Protein AF-0000000075747129 (afdb_homodimer)

Secondary structure (DSSP, 8-state):
-HHHHHHHHTT----HHHHHHHHHTHHHHHHHHHHHHHT-TTHHHHHTT--HHHHHHHHHHHHHHHHHHHHHT-TTHHHHHHHHHHHHHHHTT--TTHHHHHHHHHHHHHHHHS-HHHHHHHHHHHHHHHHTHHHHHHHHHS-----GGGGS---HHHHHHHHHHHHT-HHHHHHHHHHH-SSHHHHHHIIIIIIHHHHHHHHHHHHTTSS-HHHHHHHHHHHHHHHHHHHHHHHTTPPP-S-EEEEEEPTT----HHHHHHHHHHHHTT-EEEE--S---HHHHHHHHHHH--SEEEEE--SGGGHHHHHHHHHHHHHHHGGGPPEEEEESHHHHS-THHHHHHT-SEEESSHHHHHHHHHHHH-------/-HHHHHHHHTT----HHHHHHHHHTHHHHHHHHHHHHHT-TTHHHHHTT--HHHHHHHHHHHHHHHHHHHHHT-TTHHHHHHHHHHHHHHHTT--TTHHHHHHHHHHHHHHHHS-HHHHHHHHHHHHHHHHTHHHHHHHHHS-----GGGGS---HHHHHHHHHHHHT-HHHHHHHHHHH-SSHHHHHHIIIIIIHHHHHHHHHHHHTTSS-HHHHHHHHHHHHHHHHHHHHHHHTTPPP-S-EEEEEEPTT----HHHHHHHHHHHHTT-EEEE--S---HHHHHHHHHHH--SEEEEE--SGGGHHHHHHHHHHHHHHHGGGPPEEEEESHHHHS-THHHHHHT-SEEESSHHHHHHHHHHHH-------

Solvent-accessible surface area (backbone atoms only — not comparable to full-atom values): 38370 Å² total; per-residue (Å²): 109,66,67,60,52,43,57,58,32,71,72,60,69,56,50,69,67,32,28,48,52,48,56,75,38,39,68,58,51,48,49,52,34,50,53,57,51,67,70,39,88,61,39,56,70,26,39,38,88,54,59,67,65,58,53,52,49,50,50,48,52,48,51,43,32,51,41,35,29,40,66,68,64,44,51,61,50,50,74,63,48,48,16,50,48,48,27,34,41,40,46,67,44,27,35,82,68,32,52,59,53,51,52,47,40,48,45,52,48,40,55,73,72,37,57,69,85,44,24,46,44,56,41,52,53,52,50,49,52,55,74,37,43,67,57,33,50,54,55,27,68,39,75,74,75,71,61,78,74,58,63,60,72,92,42,75,63,41,55,51,43,42,51,22,31,58,71,52,36,58,66,58,40,43,49,53,46,52,74,46,28,75,40,52,76,29,41,50,51,32,42,63,72,36,50,47,41,34,53,52,48,50,52,48,35,38,35,64,40,74,39,51,71,44,40,51,30,24,22,51,40,49,49,48,36,40,54,30,25,46,45,50,72,36,45,77,76,66,64,60,73,62,57,36,32,36,31,29,22,25,32,86,29,73,79,39,62,66,41,51,51,39,40,50,46,42,31,62,74,19,29,38,56,49,51,32,38,50,45,40,50,49,69,40,49,49,52,46,43,68,75,67,58,37,54,30,38,35,37,26,36,56,54,61,53,35,49,56,46,41,26,49,37,43,50,48,44,44,68,72,39,51,90,76,38,48,47,33,36,34,29,39,60,42,41,69,78,35,62,69,47,41,64,74,41,56,42,77,40,75,24,88,46,52,67,47,42,48,52,50,52,44,62,72,65,68,59,77,75,69,82,123,108,66,66,60,53,43,57,58,33,72,72,60,72,56,51,68,65,31,30,48,51,48,56,74,39,40,68,59,51,47,50,53,34,50,52,56,52,68,70,40,88,61,38,57,70,25,40,38,89,55,58,66,67,58,54,50,49,51,50,49,52,49,50,43,34,49,41,33,27,42,67,67,63,43,52,62,53,50,74,61,47,48,15,50,49,50,26,33,43,40,46,66,44,28,34,79,67,32,52,58,55,52,52,48,40,49,46,52,47,40,56,72,70,39,56,68,84,44,24,45,44,57,41,52,53,53,49,50,51,54,72,38,43,66,56,33,51,54,55,28,66,40,74,74,74,70,60,79,72,58,63,61,73,93,41,74,62,42,55,50,43,42,50,22,31,60,69,53,34,57,66,59,40,46,49,51,46,53,75,48,29,76,42,53,76,28,42,53,51,32,43,62,71,36,50,48,39,35,52,51,48,52,52,48,34,38,36,63,42,75,39,52,70,44,40,51,30,24,22,50,39,50,49,48,36,41,54,30,26,46,44,52,73,38,47,78,76,66,63,59,72,63,58,37,33,34,29,30,24,25,33,87,29,74,78,39,62,66,40,50,51,39,39,52,45,41,32,64,72,20,30,37,57,48,49,32,38,49,45,41,48,50,70,39,49,49,51,46,42,68,75,66,58,36,53,30,38,37,38,27,37,55,55,63,56,33,48,56,46,41,26,50,38,41,50,49,45,45,67,73,39,51,89,77,38,48,47,33,36,34,28,39,59,40,41,67,80,34,62,70,47,41,63,73,43,57,43,75,40,75,23,87,46,52,68,47,41,50,52,50,52,47,62,72,66,67,59,77,76,68,83,124

pLDDT: mean 86.68, std 11.49, range [27.02, 98.0]

InterPro domains:
  IPR003759 Cobalamin (vitamin B12)-binding module, cap domain [PF02607] (159-228)
  IPR006158 Cobalamin (vitamin B12)-binding domain [PF02310] (243-358)
  IPR006158 Cobalamin (vitamin B12)-binding domain [PS51332] (242-372)
  IPR036594 Methionine synthase domain [G3DSA:1.10.1240.10] (158-230)
  IPR036724 Cobalamin-binding domain superfamily [SSF52242] (241-365)
  IPR050554 Methionine Synthase/Corrinoid [PTHR45833] (121-352)

Structure (mmCIF, N/CA/C/O backbone):
data_AF-0000000075747129-model_v1
#
loop_
_entity.id
_entity.type
_entity.pdbx_description
1 polymer 'Cobalamin B12-binding domain protein'
#
loop_
_atom_site.group_PDB
_atom_site.id
_atom_site.type_symbol
_atom_site.label_atom_id
_atom_site.label_alt_id
_atom_site.label_comp_id
_atom_site.label_asym_id
_atom_site.label_entity_id
_atom_site.label_seq_id
_atom_site.pdbx_PDB_ins_code
_atom_site.Cartn_x
_atom_site.Cartn_y
_atom_site.Cartn_z
_atom_site.occupancy
_atom_site.B_iso_or_equiv
_atom_site.auth_seq_id
_atom_site.auth_comp_id
_atom_site.auth_asym_id
_atom_site.auth_atom_id
_atom_site.pdbx_PDB_model_num
ATOM 1 N N . MET A 1 1 ? 17.172 22.203 -23.844 1 84.12 1 MET A N 1
ATOM 2 C CA . MET A 1 1 ? 16.266 22.656 -22.797 1 84.12 1 MET A CA 1
ATOM 3 C C . MET A 1 1 ? 16.531 21.938 -21.484 1 84.12 1 MET A C 1
ATOM 5 O O . MET A 1 1 ? 16.906 22.562 -20.484 1 84.12 1 MET A O 1
ATOM 9 N N . LYS A 1 2 ? 16.641 20.734 -21.531 1 85.44 2 LYS A N 1
ATOM 10 C CA . LYS A 1 2 ? 16.891 19.969 -20.297 1 85.44 2 LYS A CA 1
ATOM 11 C C . LYS A 1 2 ? 18.297 20.234 -19.766 1 85.44 2 LYS A C 1
ATOM 13 O O . LYS A 1 2 ? 18.484 20.375 -18.562 1 85.44 2 LYS A O 1
ATOM 18 N N . LYS A 1 3 ? 19.234 20.25 -20.672 1 86 3 LYS A N 1
ATOM 19 C CA . LYS A 1 3 ? 20.625 20.453 -20.266 1 86 3 LYS A CA 1
ATOM 20 C C . LYS A 1 3 ? 20.797 21.797 -19.578 1 86 3 LYS A C 1
ATOM 22 O O . LYS A 1 3 ? 21.516 21.906 -18.578 1 86 3 LYS A O 1
ATOM 27 N N . GLU A 1 4 ? 20.188 22.797 -20.141 1 89 4 GLU A N 1
ATOM 28 C CA . GLU A 1 4 ? 20.266 24.125 -19.547 1 89 4 GLU A CA 1
ATOM 29 C C . GLU A 1 4 ? 19.625 24.156 -18.172 1 89 4 GLU A C 1
ATOM 31 O O . GLU A 1 4 ? 20.156 24.781 -17.25 1 89 4 GLU A O 1
ATOM 36 N N . MET A 1 5 ? 18.469 23.516 -18.031 1 91.44 5 MET A N 1
ATOM 37 C CA . MET A 1 5 ? 17.781 23.453 -16.734 1 91.44 5 MET A CA 1
ATOM 38 C C . MET A 1 5 ? 18.625 22.719 -15.703 1 91.44 5 MET A C 1
ATOM 40 O O . MET A 1 5 ? 18.703 23.141 -14.547 1 91.44 5 MET A O 1
ATOM 44 N N . GLN A 1 6 ? 19.281 21.672 -16.156 1 87.75 6 GLN A N 1
ATOM 45 C CA . GLN A 1 6 ? 20.141 20.906 -15.258 1 87.75 6 GLN A CA 1
ATOM 46 C C . GLN A 1 6 ? 21.312 21.734 -14.75 1 87.75 6 GLN A C 1
ATOM 48 O O . GLN A 1 6 ? 21.719 21.609 -13.594 1 87.75 6 GLN A O 1
ATOM 53 N N . GLU A 1 7 ? 21.828 22.531 -15.633 1 88.88 7 GLU A N 1
ATOM 54 C CA . GLU A 1 7 ? 22.922 23.406 -15.25 1 88.88 7 GLU A CA 1
ATOM 55 C C . GLU A 1 7 ? 22.484 24.422 -14.195 1 88.88 7 GLU A C 1
ATOM 57 O O . GLU A 1 7 ? 23.219 24.703 -13.25 1 88.88 7 GLU A O 1
ATOM 62 N N . GLU A 1 8 ? 21.328 24.906 -14.406 1 91.19 8 GLU A N 1
ATOM 63 C CA . GLU A 1 8 ? 20.781 25.844 -13.438 1 91.19 8 GLU A CA 1
ATOM 64 C C . GLU A 1 8 ? 20.594 25.188 -12.078 1 91.19 8 GLU A C 1
ATOM 66 O O . GLU A 1 8 ? 20.859 25.797 -11.039 1 91.19 8 GLU A O 1
ATOM 71 N N . LEU A 1 9 ? 20.141 23.953 -12.055 1 89.81 9 LEU A N 1
ATOM 72 C CA . LEU A 1 9 ? 19.797 23.234 -10.836 1 89.81 9 LEU A CA 1
ATOM 73 C C . LEU A 1 9 ? 21.062 22.766 -10.117 1 89.81 9 LEU A C 1
ATOM 75 O O . LEU A 1 9 ? 21.031 22.484 -8.914 1 89.81 9 LEU A O 1
ATOM 79 N N . SER A 1 10 ? 22.125 22.578 -10.906 1 85.06 10 SER A N 1
ATOM 80 C CA . SER A 1 10 ? 23.391 22.156 -10.297 1 85.06 10 SER A CA 1
ATOM 81 C C . SER A 1 10 ? 23.875 23.172 -9.281 1 85.06 10 SER A C 1
ATOM 83 O O . SER A 1 10 ? 24.672 22.844 -8.391 1 85.06 10 SER A O 1
ATOM 85 N N . ARG A 1 11 ? 23.359 24.453 -9.391 1 86.75 11 ARG A N 1
ATOM 86 C CA . ARG A 1 11 ? 23.797 25.516 -8.5 1 86.75 11 ARG A CA 1
ATOM 87 C C . ARG A 1 11 ? 22.797 25.734 -7.371 1 86.75 11 ARG A C 1
ATOM 89 O O . ARG A 1 11 ? 23.016 26.547 -6.473 1 86.75 11 ARG A O 1
ATOM 96 N N . MET A 1 12 ? 21.734 24.984 -7.414 1 89.81 12 MET A N 1
ATOM 97 C CA . MET A 1 12 ? 20.672 25.141 -6.434 1 89.81 12 MET A CA 1
ATOM 98 C C . MET A 1 12 ? 21.047 24.484 -5.109 1 89.81 12 MET A C 1
ATOM 100 O O . MET A 1 12 ? 21.641 23.406 -5.09 1 89.81 12 MET A O 1
ATOM 104 N N . ALA A 1 13 ? 20.844 25.219 -4.016 1 90.25 13 ALA A N 1
ATOM 105 C CA . ALA A 1 13 ? 21.109 24.688 -2.684 1 90.25 13 ALA A CA 1
ATOM 106 C C . ALA A 1 13 ? 20.047 25.141 -1.683 1 90.25 13 ALA A C 1
ATOM 108 O O . ALA A 1 13 ? 19.469 26.219 -1.831 1 90.25 13 ALA A O 1
ATOM 109 N N . VAL A 1 14 ? 19.719 24.25 -0.825 1 93.25 14 VAL A N 1
ATOM 110 C CA . VAL A 1 14 ? 18.828 24.531 0.299 1 93.25 14 VAL A CA 1
ATOM 111 C C . VAL A 1 14 ? 19.531 24.172 1.609 1 93.25 14 VAL A C 1
ATOM 113 O O . VAL A 1 14 ? 20.172 23.125 1.713 1 93.25 14 VAL A O 1
ATOM 116 N N . SER A 1 15 ? 19.469 25.141 2.559 1 92.94 15 SER A N 1
ATOM 117 C CA . SER A 1 15 ? 20.141 24.891 3.836 1 92.94 15 SER A CA 1
ATOM 118 C C . SER A 1 15 ? 19.531 23.703 4.57 1 92.94 15 SER A C 1
ATOM 120 O O . SER A 1 15 ? 18.344 23.406 4.398 1 92.94 15 SER A O 1
ATOM 122 N N . GLU A 1 16 ? 20.359 23.078 5.355 1 91.69 16 GLU A N 1
ATOM 123 C CA . GLU A 1 16 ? 19.891 21.953 6.176 1 91.69 16 GLU A CA 1
ATOM 124 C C . GLU A 1 16 ? 18.766 22.406 7.098 1 91.69 16 GLU A C 1
ATOM 126 O O . GLU A 1 16 ? 17.812 21.641 7.344 1 91.69 16 GLU A O 1
ATOM 131 N N . THR A 1 17 ? 18.906 23.578 7.539 1 93.31 17 THR A N 1
ATOM 132 C CA . THR A 1 17 ? 17.906 24.125 8.438 1 93.31 17 THR A CA 1
ATOM 133 C C . THR A 1 17 ? 16.562 24.281 7.715 1 93.31 17 THR A C 1
ATOM 135 O O . THR A 1 17 ? 15.516 23.938 8.258 1 93.31 17 THR A O 1
ATOM 138 N N . SER A 1 18 ? 16.609 24.766 6.543 1 96.12 18 SER A N 1
ATOM 139 C CA . SER A 1 18 ? 15.406 24.953 5.754 1 96.12 18 SER A CA 1
ATOM 140 C C . SER A 1 18 ? 14.773 23.609 5.387 1 96.12 18 SER A C 1
ATOM 142 O O . SER A 1 18 ? 13.555 23.438 5.465 1 96.12 18 SER A O 1
ATOM 144 N N . ALA A 1 19 ? 15.625 22.672 4.988 1 93.69 19 ALA A N 1
ATOM 145 C CA . ALA A 1 19 ? 15.148 21.328 4.629 1 93.69 19 ALA A CA 1
ATOM 146 C C . ALA A 1 19 ? 14.492 20.641 5.824 1 93.69 19 ALA A C 1
ATOM 148 O O . ALA A 1 19 ? 13.445 20 5.684 1 93.69 19 ALA A O 1
ATOM 149 N N . HIS A 1 20 ? 15.117 20.844 6.918 1 90.81 20 HIS A N 1
ATOM 150 C CA . HIS A 1 20 ? 14.594 20.234 8.141 1 90.81 20 HIS A CA 1
ATOM 151 C C . HIS A 1 20 ? 13.266 20.875 8.531 1 90.81 20 HIS A C 1
ATOM 153 O O . HIS A 1 20 ? 12.344 20.172 8.961 1 90.81 20 HIS A O 1
ATOM 159 N N . ALA A 1 21 ? 13.203 22.156 8.438 1 91.31 21 ALA A N 1
ATOM 160 C CA . ALA A 1 21 ? 11.961 22.859 8.75 1 91.31 21 ALA A CA 1
ATOM 161 C C . ALA A 1 21 ? 10.82 22.375 7.848 1 91.31 21 ALA A C 1
ATOM 163 O O . ALA A 1 21 ? 9.695 22.156 8.32 1 91.31 21 ALA A O 1
ATOM 164 N N . TYR A 1 22 ? 11.094 22.219 6.598 1 93.88 22 TYR A N 1
ATOM 165 C CA . TYR A 1 22 ? 10.109 21.719 5.645 1 93.88 22 TYR A CA 1
ATOM 166 C C . TYR A 1 22 ? 9.609 20.328 6.043 1 93.88 22 TYR A C 1
ATOM 168 O O . TYR A 1 22 ? 8.406 20.094 6.066 1 93.88 22 TYR A O 1
ATOM 176 N N . HIS A 1 23 ? 10.5 19.484 6.359 1 87.5 23 HIS A N 1
ATOM 177 C CA . HIS A 1 23 ? 10.195 18.109 6.75 1 87.5 23 HIS A CA 1
ATOM 178 C C . HIS A 1 23 ? 9.32 18.062 7.996 1 87.5 23 HIS A C 1
ATOM 180 O O . HIS A 1 23 ? 8.305 17.375 8.023 1 87.5 23 HIS A O 1
ATOM 186 N N . GLU A 1 24 ? 9.711 18.891 8.93 1 81.5 24 GLU A N 1
ATOM 187 C CA . GLU A 1 24 ? 9.039 18.891 10.227 1 81.5 24 GLU A CA 1
ATOM 188 C C . GLU A 1 24 ? 7.617 19.422 10.117 1 81.5 24 GLU A C 1
ATOM 190 O O . GLU A 1 24 ? 6.73 19.016 10.867 1 81.5 24 GLU A O 1
ATOM 195 N N . HIS A 1 25 ? 7.418 20.281 9.18 1 85.19 25 HIS A N 1
ATOM 196 C CA . HIS A 1 25 ? 6.121 20.953 9.078 1 85.19 25 HIS A CA 1
ATOM 197 C C . HIS A 1 25 ? 5.34 20.453 7.867 1 85.19 25 HIS A C 1
ATOM 199 O O . HIS A 1 25 ? 4.398 21.109 7.422 1 85.19 25 HIS A O 1
ATOM 205 N N . LEU A 1 26 ? 5.723 19.328 7.367 1 86.69 26 LEU A N 1
ATOM 206 C CA . LEU A 1 26 ? 5.184 18.859 6.098 1 86.69 26 LEU A CA 1
ATOM 207 C C . LEU A 1 26 ? 3.668 18.719 6.168 1 86.69 26 LEU A C 1
ATOM 209 O O . LEU A 1 26 ? 2.957 19.156 5.262 1 86.69 26 LEU A O 1
ATOM 213 N N . SER A 1 27 ? 3.17 18.109 7.195 1 76.88 27 SER A N 1
ATOM 214 C CA . SER A 1 27 ? 1.734 17.891 7.344 1 76.88 27 SER A CA 1
ATOM 215 C C . SER A 1 27 ? 0.98 19.203 7.438 1 76.88 27 SER A C 1
ATOM 217 O O . SER A 1 27 ? -0.107 19.344 6.871 1 76.88 27 SER A O 1
ATOM 219 N N . PHE A 1 28 ? 1.52 20.141 8.188 1 80.62 28 PHE A N 1
ATOM 220 C CA . PHE A 1 28 ? 0.917 21.453 8.336 1 80.62 28 PHE A CA 1
ATOM 221 C C . PHE A 1 28 ? 0.889 22.188 7.004 1 80.62 28 PHE A C 1
ATOM 223 O O . PHE A 1 28 ? -0.129 22.781 6.637 1 80.62 28 PHE A O 1
ATOM 230 N N . LEU A 1 29 ? 2.012 22.156 6.352 1 90.62 29 LEU A N 1
ATOM 231 C CA . LEU A 1 29 ? 2.104 22.797 5.043 1 90.62 29 LEU A CA 1
ATOM 232 C C . LEU A 1 29 ? 1.067 22.234 4.082 1 90.62 29 LEU A C 1
ATOM 234 O O . LEU A 1 29 ? 0.395 22.969 3.369 1 90.62 29 LEU A O 1
ATOM 238 N N . LEU 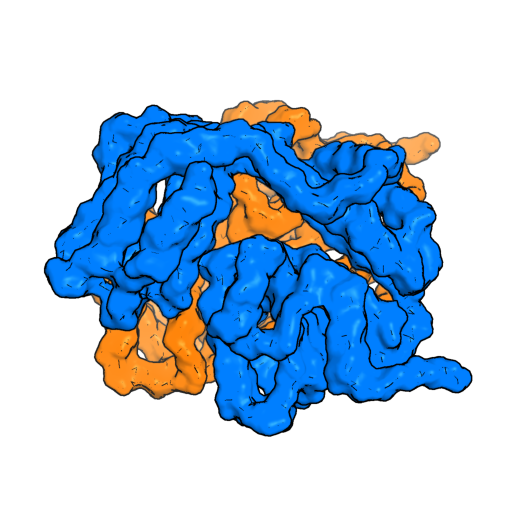A 1 30 ? 1.007 20.906 4.074 1 88.06 30 LEU A N 1
ATOM 239 C CA . LEU A 1 30 ? 0.069 20.203 3.207 1 88.06 30 LEU A CA 1
ATOM 240 C C . LEU A 1 30 ? -1.364 20.641 3.486 1 88.06 30 LEU A C 1
ATOM 242 O O . LEU A 1 30 ? -2.125 20.922 2.557 1 88.06 30 LEU A O 1
ATOM 246 N N . ASP A 1 31 ? -1.717 20.766 4.688 1 82.81 31 ASP A N 1
ATOM 247 C CA . ASP A 1 31 ? -3.062 21.156 5.086 1 82.81 31 ASP A CA 1
ATOM 248 C C . ASP A 1 31 ? -3.367 22.594 4.633 1 82.81 31 ASP A C 1
ATOM 250 O O . ASP A 1 31 ? -4.473 22.875 4.164 1 82.81 31 ASP A O 1
ATOM 254 N N . ARG A 1 32 ? -2.449 23.422 4.848 1 88.69 32 ARG A N 1
ATOM 255 C CA . ARG A 1 32 ? -2.629 24.812 4.461 1 88.69 32 ARG A CA 1
ATOM 256 C C . ARG A 1 32 ? -2.797 24.953 2.953 1 88.69 32 ARG A C 1
ATOM 258 O O . ARG A 1 32 ? -3.639 25.719 2.484 1 88.69 32 ARG A O 1
ATOM 265 N N . VAL A 1 33 ? -2.029 24.203 2.215 1 94.62 33 VAL A N 1
ATOM 266 C CA . VAL A 1 33 ? -2.125 24.234 0.759 1 94.62 33 VAL A CA 1
ATOM 267 C C . VAL A 1 33 ? -3.482 23.703 0.314 1 94.62 33 VAL A C 1
ATOM 269 O O . VAL A 1 33 ? -4.125 24.281 -0.569 1 94.62 33 VAL A O 1
ATOM 272 N N . ASN A 1 34 ? -3.855 22.578 0.891 1 89.81 34 ASN A N 1
ATOM 273 C CA . ASN A 1 34 ? -5.164 22.016 0.573 1 89.81 34 ASN A CA 1
ATOM 274 C C . ASN A 1 34 ? -6.281 23.016 0.809 1 89.81 34 ASN A C 1
ATOM 276 O O . ASN A 1 34 ? -7.168 23.172 -0.031 1 89.81 34 ASN A O 1
ATOM 280 N N . LYS A 1 35 ? -6.234 23.734 1.943 1 86.19 35 LYS A N 1
ATOM 281 C CA . LYS A 1 35 ? -7.25 24.719 2.283 1 86.19 35 LYS A CA 1
ATOM 282 C C . LYS A 1 35 ? -7.25 25.875 1.279 1 86.19 35 LYS A C 1
ATOM 284 O O . LYS A 1 35 ? -8.312 26.328 0.857 1 86.19 35 LYS A O 1
ATOM 289 N N . LYS A 1 36 ? -6.105 26.297 0.943 1 94.31 36 LYS A N 1
ATOM 290 C CA . LYS A 1 36 ? -5.988 27.375 -0.029 1 94.31 36 LYS A CA 1
ATOM 291 C C . LYS A 1 36 ? -6.582 26.969 -1.375 1 94.31 36 LYS A C 1
ATOM 293 O O . LYS A 1 36 ? -7.266 27.766 -2.021 1 94.31 36 LYS A O 1
ATOM 298 N N . MET A 1 37 ? -6.293 25.797 -1.793 1 94.75 37 MET A N 1
ATOM 299 C CA . MET A 1 37 ? -6.738 25.344 -3.104 1 94.75 37 MET A CA 1
ATOM 300 C C . MET A 1 37 ? -8.242 25.109 -3.119 1 94.75 37 MET A C 1
ATOM 302 O O . MET A 1 37 ? -8.922 25.453 -4.086 1 94.75 37 MET A O 1
ATOM 306 N N . VAL A 1 38 ? -8.75 24.531 -2.053 1 89.5 38 VAL A N 1
ATOM 307 C CA . VAL A 1 38 ? -10.172 24.219 -1.961 1 89.5 38 VAL A CA 1
ATOM 308 C C . VAL A 1 38 ? -10.984 25.516 -1.974 1 89.5 38 VAL A C 1
ATOM 310 O O . VAL A 1 38 ? -12.109 25.547 -2.492 1 89.5 38 VAL A O 1
ATOM 313 N N . SER A 1 39 ? -10.477 26.562 -1.448 1 91.75 39 SER A N 1
ATOM 314 C CA . SER A 1 39 ? -11.188 27.828 -1.296 1 91.75 39 SER A CA 1
ATOM 315 C C . SER A 1 39 ? -11.25 28.594 -2.615 1 91.75 39 SER A C 1
ATOM 317 O O . SER A 1 39 ? -11.93 29.609 -2.717 1 91.75 39 SER A O 1
ATOM 319 N N . ARG A 1 40 ? -10.648 28.094 -3.596 1 93.5 40 ARG A N 1
ATOM 320 C CA . ARG A 1 40 ? -10.602 28.797 -4.871 1 93.5 40 ARG A CA 1
ATOM 321 C C . ARG A 1 40 ? -11.93 28.672 -5.617 1 93.5 40 ARG A C 1
ATOM 323 O O . ARG A 1 40 ? -12.547 27.609 -5.617 1 93.5 40 ARG A O 1
ATOM 330 N N . GLN A 1 41 ? -12.258 29.688 -6.285 1 93.12 41 GLN A N 1
ATOM 331 C CA . GLN A 1 41 ? -13.492 29.703 -7.062 1 93.12 41 GLN A CA 1
ATOM 332 C C . GLN A 1 41 ? -13.32 28.969 -8.391 1 93.12 41 GLN A C 1
ATOM 334 O O . GLN A 1 41 ? -14.281 28.422 -8.938 1 93.12 41 GLN A O 1
ATOM 339 N N . ASP A 1 42 ? -12.086 28.969 -8.883 1 95.06 42 ASP A N 1
ATOM 340 C CA . ASP A 1 42 ? -11.836 28.375 -10.188 1 95.06 42 ASP A CA 1
ATOM 341 C C . ASP A 1 42 ? -11.297 26.953 -10.047 1 95.06 42 ASP A C 1
ATOM 343 O O . ASP A 1 42 ? -10.625 26.438 -10.953 1 95.06 42 ASP A O 1
ATOM 347 N N . LEU A 1 43 ? -11.539 26.328 -8.898 1 93.88 43 LEU A N 1
ATOM 348 C CA . LEU A 1 43 ? -10.953 25.031 -8.617 1 93.88 43 LEU A CA 1
ATOM 349 C C . LEU A 1 43 ? -11.406 24 -9.648 1 93.88 43 LEU A C 1
ATOM 351 O O . LEU A 1 43 ? -10.602 23.188 -10.117 1 93.88 43 LEU A O 1
ATOM 355 N N . GLU A 1 44 ? -12.648 24.062 -10.016 1 91.75 44 GLU A N 1
ATOM 356 C CA . GLU A 1 44 ? -13.195 23.078 -10.953 1 91.75 44 GLU A CA 1
ATOM 357 C C . GLU A 1 44 ? -12.508 23.172 -12.312 1 91.75 44 GLU A C 1
ATOM 359 O O . GLU A 1 44 ? -12.32 22.172 -12.992 1 91.75 44 GLU A O 1
ATOM 364 N N . ASP A 1 45 ? -12.133 24.359 -12.672 1 95.5 45 ASP A N 1
ATOM 365 C CA . ASP A 1 45 ? -11.422 24.547 -13.93 1 95.5 45 ASP A CA 1
ATOM 366 C C . ASP A 1 45 ? -10.016 23.969 -13.867 1 95.5 45 ASP A C 1
ATOM 368 O O . ASP A 1 45 ? -9.445 23.594 -14.891 1 95.5 45 ASP A O 1
ATOM 372 N N . LEU A 1 46 ? -9.508 23.875 -12.688 1 96.31 46 LEU A N 1
ATOM 373 C CA . LEU A 1 46 ? -8.141 23.422 -12.5 1 96.31 46 LEU A CA 1
ATOM 374 C C . LEU A 1 46 ? -8.07 21.906 -12.414 1 96.31 46 LEU A C 1
ATOM 376 O O . LEU A 1 46 ? -7.172 21.281 -12.984 1 96.31 46 LEU A O 1
ATOM 380 N N . ILE A 1 47 ? -9.023 21.297 -11.766 1 93.44 47 ILE A N 1
ATOM 381 C CA . ILE A 1 47 ? -8.891 19.875 -11.477 1 93.44 47 ILE A CA 1
ATOM 382 C C . ILE A 1 47 ? -9.836 19.078 -12.375 1 93.44 47 ILE A C 1
ATOM 384 O O . ILE A 1 47 ? -9.859 17.844 -12.328 1 93.44 47 ILE A O 1
ATOM 388 N N . GLY A 1 48 ? -10.602 19.766 -13.25 1 90.75 48 GLY A N 1
ATOM 389 C CA . GLY A 1 48 ? -11.547 19.094 -14.133 1 90.75 48 GLY A CA 1
ATOM 390 C C . GLY A 1 48 ? -12.609 18.312 -13.383 1 90.75 48 GLY A C 1
ATOM 391 O O . GLY A 1 48 ? -13.172 18.797 -12.398 1 90.75 48 GLY A O 1
ATOM 392 N N . GLN A 1 49 ? -12.945 17.109 -13.844 1 81.81 49 GLN A N 1
ATOM 393 C CA . GLN A 1 49 ? -13.992 16.297 -13.25 1 81.81 49 GLN A CA 1
ATOM 394 C C . GLN A 1 49 ? -13.445 15.422 -12.117 1 81.81 49 GLN A C 1
ATOM 396 O O . GLN A 1 49 ? -14.156 14.578 -11.57 1 81.81 49 GLN A O 1
ATOM 401 N N . ASN A 1 50 ? -12.203 15.656 -11.766 1 84.12 50 ASN A N 1
ATOM 402 C CA . ASN A 1 50 ? -11.594 14.883 -10.695 1 84.12 50 ASN A CA 1
ATOM 403 C C . ASN A 1 50 ? -12.164 15.266 -9.336 1 84.12 50 ASN A C 1
ATOM 405 O O . ASN A 1 50 ? -12.422 16.438 -9.07 1 84.12 50 ASN A O 1
ATOM 409 N N . PRO A 1 51 ? -12.391 14.258 -8.531 1 76.12 51 PRO A N 1
ATOM 410 C CA . PRO A 1 51 ? -12.742 14.594 -7.148 1 76.12 51 PRO A CA 1
ATOM 411 C C . PRO A 1 51 ? -11.602 15.266 -6.391 1 76.12 51 PRO A C 1
ATOM 413 O O . PRO A 1 51 ? -10.438 15.117 -6.766 1 76.12 51 PRO A O 1
ATOM 416 N N . MET A 1 52 ? -11.922 15.93 -5.344 1 80.19 52 MET A N 1
ATOM 417 C CA . MET A 1 52 ? -10.953 16.719 -4.578 1 80.19 52 MET A CA 1
ATOM 418 C C . MET A 1 52 ? -9.898 15.82 -3.949 1 80.19 52 MET A C 1
ATOM 420 O O . MET A 1 52 ? -8.742 16.234 -3.789 1 80.19 52 MET A O 1
ATOM 424 N N . ASN A 1 53 ? -10.305 14.602 -3.613 1 74.69 53 ASN A N 1
ATOM 425 C CA . ASN A 1 53 ? -9.359 13.711 -2.949 1 74.69 53 ASN A CA 1
ATOM 426 C C . ASN A 1 53 ? -8.156 13.406 -3.84 1 74.69 53 ASN A C 1
ATOM 428 O O . ASN A 1 53 ? -7.055 13.18 -3.342 1 74.69 53 ASN A O 1
ATOM 432 N N . ILE A 1 54 ? -8.398 13.398 -5.141 1 79.06 54 ILE A N 1
ATOM 433 C CA . ILE A 1 54 ? -7.281 13.18 -6.055 1 79.06 54 ILE A CA 1
ATOM 434 C C . ILE A 1 54 ? -6.312 14.359 -5.969 1 79.06 54 ILE A C 1
ATOM 436 O O . ILE A 1 54 ? -5.094 14.172 -5.977 1 79.06 54 ILE A O 1
ATOM 440 N N . MET A 1 55 ? -6.875 15.523 -5.855 1 89.56 55 MET A N 1
ATOM 441 C CA . MET A 1 55 ? -6.039 16.703 -5.691 1 89.56 55 MET A CA 1
ATOM 442 C C . MET A 1 55 ? -5.246 16.641 -4.391 1 89.56 55 MET A C 1
ATOM 444 O O . MET A 1 55 ? -4.059 16.969 -4.363 1 89.56 55 MET A O 1
ATOM 448 N N . PHE A 1 56 ? -5.895 16.172 -3.373 1 84 56 PHE A N 1
ATOM 449 C CA . PHE A 1 56 ? -5.223 16.047 -2.084 1 84 56 PHE A CA 1
ATOM 450 C C . PHE A 1 56 ? -4.066 15.062 -2.164 1 84 56 PHE A C 1
ATOM 452 O O . PHE A 1 56 ? -2.992 15.305 -1.612 1 84 56 PHE A O 1
ATOM 459 N N . ASP A 1 57 ? -4.305 14.031 -2.832 1 79.88 57 ASP A N 1
ATOM 460 C CA . ASP A 1 57 ? -3.254 13.039 -3.031 1 79.88 57 ASP A CA 1
ATOM 461 C C . ASP A 1 57 ? -2.082 13.625 -3.809 1 79.88 57 ASP A C 1
ATOM 463 O O . ASP A 1 57 ? -0.921 13.352 -3.5 1 79.88 57 ASP A O 1
ATOM 467 N N . ASN A 1 58 ? -2.424 14.375 -4.812 1 89.69 58 ASN A N 1
ATOM 468 C CA . ASN A 1 58 ? -1.389 15.039 -5.598 1 89.69 58 ASN A CA 1
ATOM 469 C C . ASN A 1 58 ? -0.544 15.977 -4.738 1 89.69 58 ASN A C 1
ATOM 471 O O . ASN A 1 58 ? 0.678 16.031 -4.887 1 89.69 58 ASN A O 1
ATOM 475 N N . HIS A 1 59 ? -1.233 16.719 -3.834 1 93.19 59 HIS A N 1
ATOM 476 C CA . HIS A 1 59 ? -0.53 17.625 -2.928 1 93.19 59 HIS A CA 1
ATOM 477 C C . HIS A 1 59 ? 0.397 16.844 -1.994 1 93.19 59 HIS A C 1
ATOM 479 O O . HIS A 1 59 ? 1.518 17.297 -1.724 1 93.19 59 HIS A O 1
ATOM 485 N N . ARG A 1 60 ? -0.093 15.781 -1.527 1 85.69 60 ARG A N 1
ATOM 486 C CA . ARG A 1 60 ? 0.715 14.945 -0.645 1 85.69 60 ARG A CA 1
ATOM 487 C C . ARG A 1 60 ? 1.949 14.422 -1.369 1 85.69 60 ARG A C 1
ATOM 489 O O . ARG A 1 60 ? 3.057 14.453 -0.828 1 85.69 60 ARG A O 1
ATOM 496 N N . ASN A 1 61 ? 1.73 13.891 -2.531 1 86.06 61 ASN A N 1
ATOM 497 C CA . ASN A 1 61 ? 2.84 13.391 -3.338 1 86.06 61 ASN A CA 1
ATOM 498 C C . ASN A 1 61 ? 3.883 14.477 -3.588 1 86.06 61 ASN A C 1
ATOM 500 O O . ASN A 1 61 ? 5.086 14.227 -3.498 1 86.06 61 ASN A O 1
ATOM 504 N N . HIS A 1 62 ? 3.418 15.633 -3.893 1 93.75 62 HIS A N 1
ATOM 505 C CA . HIS A 1 62 ? 4.32 16.75 -4.117 1 93.75 62 HIS A CA 1
ATOM 506 C C . HIS A 1 62 ? 5.129 17.062 -2.861 1 93.75 62 HIS A C 1
ATOM 508 O O . HIS A 1 62 ? 6.344 17.266 -2.936 1 93.75 62 HIS A O 1
ATOM 514 N N . ALA A 1 63 ? 4.406 17.141 -1.776 1 92.38 63 ALA A N 1
ATOM 515 C CA . ALA A 1 63 ? 5.047 17.469 -0.508 1 92.38 63 ALA A CA 1
ATOM 516 C C . ALA A 1 63 ? 6.164 16.484 -0.174 1 92.38 63 ALA A C 1
ATOM 518 O O . ALA A 1 63 ? 7.273 16.891 0.182 1 92.38 63 ALA A O 1
ATOM 519 N N . VAL A 1 64 ? 5.836 15.273 -0.318 1 85.94 64 VAL A N 1
ATOM 520 C CA . VAL A 1 64 ? 6.797 14.227 0.015 1 85.94 64 VAL A CA 1
ATOM 521 C C . VAL A 1 64 ? 7.961 14.266 -0.972 1 85.94 64 VAL A C 1
ATOM 523 O O . VAL A 1 64 ? 9.125 14.125 -0.578 1 85.94 64 VAL A O 1
ATOM 526 N N . PHE A 1 65 ? 7.648 14.492 -2.227 1 90.75 65 PHE A N 1
ATOM 527 C CA . PHE A 1 65 ? 8.688 14.578 -3.248 1 90.75 65 PHE A CA 1
ATOM 528 C C . PHE A 1 65 ? 9.641 15.727 -2.959 1 90.75 65 PHE A C 1
ATOM 530 O O . PHE A 1 65 ? 10.859 15.547 -2.953 1 90.75 65 PHE A O 1
ATOM 537 N N . MET A 1 66 ? 9.094 16.844 -2.68 1 94.56 66 MET A N 1
ATOM 538 C CA . MET A 1 66 ? 9.93 18.016 -2.418 1 94.56 66 MET A CA 1
ATOM 539 C C . MET A 1 66 ? 10.727 17.828 -1.131 1 94.56 66 MET A C 1
ATOM 541 O O . MET A 1 66 ? 11.859 18.312 -1.027 1 94.56 66 MET A O 1
ATOM 545 N N . ASP A 1 67 ? 10.078 17.203 -0.2 1 92.19 67 ASP A N 1
ATOM 546 C CA . ASP A 1 67 ? 10.805 16.891 1.026 1 92.19 67 ASP A CA 1
ATOM 547 C C . ASP A 1 67 ? 12.07 16.094 0.726 1 92.19 67 ASP A C 1
ATOM 549 O O . ASP A 1 67 ? 13.141 16.375 1.27 1 92.19 67 ASP A O 1
ATOM 553 N N . ASN A 1 68 ? 11.906 15.133 -0.15 1 87.44 68 ASN A N 1
ATOM 554 C CA . ASN A 1 68 ? 13.055 14.328 -0.564 1 87.44 68 ASN A CA 1
ATOM 555 C C . ASN A 1 68 ? 14.094 15.164 -1.294 1 87.44 68 ASN A C 1
ATOM 557 O O . ASN A 1 68 ? 15.297 15.039 -1.032 1 87.44 68 ASN A O 1
ATOM 561 N N . VAL A 1 69 ? 13.633 15.992 -2.16 1 90.88 69 VAL A N 1
ATOM 562 C CA . VAL A 1 69 ? 14.523 16.844 -2.938 1 90.88 69 VAL A CA 1
ATOM 563 C C . VAL A 1 69 ? 15.32 17.75 -2 1 90.88 69 VAL A C 1
ATOM 565 O O . VAL A 1 69 ? 16.531 17.891 -2.145 1 90.88 69 VAL A O 1
ATOM 568 N N . PHE A 1 70 ? 14.688 18.328 -1.037 1 93.25 70 PHE A N 1
ATOM 569 C CA . PHE A 1 70 ? 15.312 19.266 -0.114 1 93.25 70 PHE A CA 1
ATOM 570 C C . PHE A 1 70 ? 16.297 18.547 0.804 1 93.25 70 PHE A C 1
ATOM 572 O O . PHE A 1 70 ? 17.422 19.016 1.009 1 93.25 70 PHE A O 1
ATOM 579 N N . GLN A 1 71 ? 15.852 17.469 1.295 1 86.38 71 GLN A N 1
ATOM 580 C CA . GLN A 1 71 ? 16.672 16.766 2.273 1 86.38 71 GLN A CA 1
ATOM 581 C C . GLN A 1 71 ? 17.922 16.172 1.625 1 86.38 71 GLN A C 1
ATOM 583 O O . GLN A 1 71 ? 18.984 16.141 2.24 1 86.38 71 GLN A O 1
ATOM 588 N N . LEU A 1 72 ? 17.781 15.766 0.397 1 83.56 72 LEU A N 1
ATOM 589 C CA . LEU A 1 72 ? 18.891 15.062 -0.245 1 83.56 72 LEU A CA 1
ATOM 590 C C . LEU A 1 72 ? 19.641 15.984 -1.2 1 83.56 72 LEU A C 1
ATOM 592 O O . LEU A 1 72 ? 20.719 15.641 -1.689 1 83.56 72 LEU A O 1
ATOM 596 N N . GLY A 1 73 ? 19.094 17.141 -1.419 1 85.62 73 GLY A N 1
ATOM 597 C CA . GLY A 1 73 ? 19.688 18.047 -2.377 1 85.62 73 GLY A CA 1
ATOM 598 C C . GLY A 1 73 ? 19.656 17.531 -3.801 1 85.62 73 GLY A C 1
ATOM 599 O O . GLY A 1 73 ? 20.641 17.672 -4.543 1 85.62 73 GLY A O 1
ATOM 600 N N . LEU A 1 74 ? 18.625 16.859 -4.125 1 85.38 74 LEU A N 1
ATOM 601 C CA . LEU A 1 74 ? 18.5 16.219 -5.43 1 85.38 74 LEU A CA 1
ATOM 602 C C . LEU A 1 74 ? 17.672 17.078 -6.383 1 85.38 74 LEU A C 1
ATOM 604 O O . LEU A 1 74 ? 16.703 16.594 -6.973 1 85.38 74 LEU A O 1
ATOM 608 N N . PHE A 1 75 ? 18.172 18.219 -6.684 1 89.31 75 PHE A N 1
ATOM 609 C CA . PHE A 1 75 ? 17.406 19.188 -7.445 1 89.31 75 PHE A CA 1
ATOM 610 C C . PHE A 1 75 ? 17.312 18.766 -8.914 1 89.31 75 PHE A C 1
ATOM 612 O O . PHE A 1 75 ? 16.328 19.109 -9.594 1 89.31 75 PHE A O 1
ATOM 619 N N . SER A 1 76 ? 18.266 17.969 -9.352 1 84.44 76 SER A N 1
ATOM 620 C CA . SER A 1 76 ? 18.266 17.516 -10.742 1 84.44 76 SER A CA 1
ATOM 621 C C . SER A 1 76 ? 17.062 16.625 -11.039 1 84.44 76 SER A C 1
ATOM 623 O O . SER A 1 76 ? 16.672 16.469 -12.195 1 84.44 76 SER A O 1
ATOM 625 N N . LEU A 1 77 ? 16.453 16.047 -10.039 1 85.62 77 LEU A N 1
ATOM 626 C CA . LEU A 1 77 ? 15.281 15.188 -10.203 1 85.62 77 LEU A CA 1
ATOM 627 C C . LEU A 1 77 ? 14.094 15.977 -10.758 1 85.62 77 LEU A C 1
ATOM 629 O O . LEU A 1 77 ? 13.203 15.406 -11.383 1 85.62 77 LEU A O 1
ATOM 633 N N . LEU A 1 78 ? 14.102 17.297 -10.523 1 91.12 78 LEU A N 1
ATOM 634 C CA . LEU A 1 78 ? 12.969 18.125 -10.922 1 91.12 78 LEU A CA 1
ATOM 635 C C . LEU A 1 78 ? 12.797 18.125 -12.438 1 91.12 78 LEU A C 1
ATOM 637 O O . LEU A 1 78 ? 11.672 18.078 -12.938 1 91.12 78 LEU A O 1
ATOM 641 N N . VAL A 1 79 ? 13.898 18.062 -13.133 1 88.69 79 VAL A N 1
ATOM 642 C CA . VAL A 1 79 ? 13.883 18.203 -14.578 1 88.69 79 VAL A CA 1
ATOM 643 C C . VAL A 1 79 ? 13.195 16.984 -15.211 1 88.69 79 VAL A C 1
ATOM 645 O O . VAL A 1 79 ? 12.555 17.094 -16.25 1 88.69 79 VAL A O 1
ATOM 648 N N . ASN A 1 80 ? 13.32 15.852 -14.586 1 83.62 80 ASN A N 1
ATOM 649 C CA . ASN A 1 80 ? 12.75 14.641 -15.164 1 83.62 80 ASN A CA 1
ATOM 650 C C . ASN A 1 80 ? 11.383 14.32 -14.547 1 83.62 80 ASN A C 1
ATOM 652 O O . ASN A 1 80 ? 10.484 13.852 -15.242 1 83.62 80 ASN A O 1
ATOM 656 N N . ILE A 1 81 ? 11.234 14.648 -13.32 1 87.56 81 ILE A N 1
ATOM 657 C CA . ILE A 1 81 ? 10.047 14.203 -12.594 1 87.56 81 ILE A CA 1
ATOM 658 C C . ILE A 1 81 ? 8.898 15.172 -12.844 1 87.56 81 ILE A C 1
ATOM 660 O O . ILE A 1 81 ? 7.75 14.758 -13.016 1 87.56 81 ILE A O 1
ATOM 664 N N . VAL A 1 82 ? 9.164 16.453 -12.859 1 92.5 82 VAL A N 1
ATOM 665 C CA . VAL A 1 82 ? 8.102 17.453 -12.945 1 92.5 82 VAL A CA 1
ATOM 666 C C . VAL A 1 82 ? 7.387 17.328 -14.289 1 92.5 82 VAL A C 1
ATOM 668 O O . VAL A 1 82 ? 6.156 17.312 -14.344 1 92.5 82 VAL A O 1
ATOM 671 N N . PRO A 1 83 ? 8.133 17.188 -15.391 1 91.25 83 PRO A N 1
ATOM 672 C CA . PRO A 1 83 ? 7.426 16.984 -16.656 1 91.25 83 PRO A CA 1
ATOM 673 C C . PRO A 1 83 ? 6.555 15.727 -16.656 1 91.25 83 PRO A C 1
ATOM 675 O O . PRO A 1 83 ? 5.473 15.719 -17.25 1 91.25 83 PRO A O 1
ATOM 678 N N . TRP A 1 84 ? 7.094 14.719 -16.062 1 87.5 84 TRP A N 1
ATOM 679 C CA . TRP A 1 84 ? 6.305 13.5 -15.922 1 87.5 84 TRP A CA 1
ATOM 680 C C . TRP A 1 84 ? 5.012 13.766 -15.164 1 87.5 84 TRP A C 1
ATOM 682 O O . TRP A 1 84 ? 3.945 13.281 -15.547 1 87.5 84 TRP A O 1
ATOM 692 N N . VAL A 1 85 ? 5.066 14.539 -14.109 1 91.75 85 VAL A N 1
ATOM 693 C CA . VAL A 1 85 ? 3.91 14.891 -13.297 1 91.75 85 VAL A CA 1
ATOM 694 C C . VAL A 1 85 ? 2.912 15.688 -14.133 1 91.75 85 VAL A C 1
ATOM 696 O O . VAL A 1 85 ? 1.711 15.414 -14.109 1 91.75 85 VAL A O 1
ATOM 699 N N . TYR A 1 86 ? 3.473 16.672 -14.875 1 94 86 TYR A N 1
ATOM 700 C CA . TYR A 1 86 ? 2.623 17.469 -15.758 1 94 86 TYR A CA 1
ATOM 701 C C . TYR A 1 86 ? 1.853 16.578 -16.719 1 94 86 TYR A C 1
ATOM 703 O O . TYR A 1 86 ? 0.635 16.703 -16.859 1 94 86 TYR A O 1
ATOM 711 N N . ARG A 1 87 ? 2.551 15.711 -17.328 1 91.19 87 ARG A N 1
ATOM 712 C CA . ARG A 1 87 ? 1.957 14.82 -18.328 1 91.19 87 ARG A CA 1
ATOM 713 C C . ARG A 1 87 ? 0.89 13.93 -17.688 1 91.19 87 ARG A C 1
ATOM 715 O O . ARG A 1 87 ? -0.232 13.844 -18.188 1 91.19 87 ARG A O 1
ATOM 722 N N . ALA A 1 88 ? 1.235 13.273 -16.641 1 88.69 88 ALA A N 1
ATOM 723 C CA . ALA A 1 88 ? 0.328 12.344 -15.969 1 88.69 88 ALA A CA 1
ATOM 724 C C . ALA A 1 88 ? -0.941 13.055 -15.508 1 88.69 88 ALA A C 1
ATOM 726 O O . ALA A 1 88 ? -2.053 12.586 -15.773 1 88.69 88 ALA A O 1
ATOM 727 N N . TYR A 1 89 ? -0.77 14.188 -14.844 1 92.5 89 TYR A N 1
ATOM 728 C CA . TYR A 1 89 ? -1.922 14.898 -14.289 1 92.5 89 TYR A CA 1
ATOM 729 C C . TYR A 1 89 ? -2.822 15.422 -15.406 1 92.5 89 TYR A C 1
ATOM 731 O O . TYR A 1 89 ? -4.043 15.258 -15.344 1 92.5 89 TYR A O 1
ATOM 739 N N . CYS A 1 90 ? -2.207 16.031 -16.422 1 92.75 90 CYS A N 1
ATOM 740 C CA . CYS A 1 90 ? -2.99 16.609 -17.516 1 92.75 90 CYS A CA 1
ATOM 741 C C . CYS A 1 90 ? -3.75 15.523 -18.266 1 92.75 90 CYS A C 1
ATOM 743 O O . CYS A 1 90 ? -4.918 15.703 -18.625 1 92.75 90 CYS A O 1
ATOM 745 N N . ASN A 1 91 ? -3.102 14.414 -18.484 1 89.94 91 ASN A N 1
ATOM 746 C CA . ASN A 1 91 ? -3.734 13.32 -19.219 1 89.94 91 ASN A CA 1
ATOM 747 C C . ASN A 1 91 ? -4.812 12.633 -18.391 1 89.94 91 ASN A C 1
ATOM 749 O O . ASN A 1 91 ? -5.605 11.852 -18.906 1 89.94 91 ASN A O 1
ATOM 753 N N . HIS A 1 92 ? -4.871 13.008 -17.156 1 87.25 92 HIS A N 1
ATOM 754 C CA . HIS A 1 92 ? -5.918 12.469 -16.297 1 87.25 92 HIS A CA 1
ATOM 755 C C . HIS A 1 92 ? -6.852 13.578 -15.82 1 87.25 92 HIS A C 1
ATOM 757 O O . HIS A 1 92 ? -7.422 13.484 -14.727 1 87.25 92 HIS A O 1
ATOM 763 N N . GLY A 1 93 ? -6.871 14.664 -16.516 1 90 93 GLY A N 1
ATOM 764 C CA . GLY A 1 93 ? -8 15.57 -16.391 1 90 93 GLY A CA 1
ATOM 765 C C . GLY A 1 93 ? -7.633 16.891 -15.758 1 90 93 GLY A C 1
ATOM 766 O O . GLY A 1 93 ? -8.461 17.812 -15.688 1 90 93 GLY A O 1
ATOM 767 N N . PHE A 1 94 ? -6.449 17.047 -15.234 1 93.75 94 PHE A N 1
ATOM 768 C CA . PHE A 1 94 ? -6.039 18.328 -14.664 1 93.75 94 PHE A CA 1
ATOM 769 C C . PHE A 1 94 ? -5.664 19.312 -15.773 1 93.75 94 PHE A C 1
ATOM 771 O O . PHE A 1 94 ? -5.109 18.906 -16.797 1 93.75 94 PHE A O 1
ATOM 778 N N . SER A 1 95 ? -5.938 20.547 -15.469 1 95.62 95 SER A N 1
ATOM 779 C CA . SER A 1 95 ? -5.531 21.609 -16.391 1 95.62 95 SER A CA 1
ATOM 780 C C . SER A 1 95 ? -4.055 21.938 -16.234 1 95.62 95 SER A C 1
ATOM 782 O O . SER A 1 95 ? -3.504 21.828 -15.133 1 95.62 95 SER A O 1
ATOM 784 N N . ALA A 1 96 ? -3.434 22.359 -17.359 1 94.56 96 ALA A N 1
ATOM 785 C CA . ALA A 1 96 ? -2.055 22.828 -17.281 1 94.56 96 ALA A CA 1
ATOM 786 C C . ALA A 1 96 ? -1.931 24.016 -16.328 1 94.56 96 ALA A C 1
ATOM 788 O O . ALA A 1 96 ? -0.886 24.203 -15.695 1 94.56 96 ALA A O 1
ATOM 789 N N . ASN A 1 97 ? -3 24.703 -16.172 1 96.06 97 ASN A N 1
ATOM 790 C CA . ASN A 1 97 ? -3.012 25.891 -15.312 1 96.06 97 ASN A CA 1
ATOM 791 C C . ASN A 1 97 ? -3.02 25.5 -13.836 1 96.06 97 ASN A C 1
ATOM 793 O O . ASN A 1 97 ? -2.781 26.344 -12.969 1 96.06 97 ASN A O 1
ATOM 797 N N . TYR A 1 98 ? -3.277 24.266 -13.562 1 97.38 98 TYR A N 1
ATOM 798 C CA . TYR A 1 98 ? -3.271 23.766 -12.188 1 97.38 98 TYR A CA 1
ATOM 799 C C . TYR A 1 98 ? -1.897 23.938 -11.555 1 97.38 98 TYR A C 1
ATOM 801 O O . TYR A 1 98 ? -1.79 24.328 -10.391 1 97.38 98 TYR A O 1
ATOM 809 N N . PHE A 1 99 ? -0.875 23.812 -12.32 1 97.56 99 PHE A N 1
ATOM 810 C CA . PHE A 1 99 ? 0.469 23.641 -11.781 1 97.56 99 PHE A CA 1
ATOM 811 C C . PHE A 1 99 ? 1.005 24.969 -11.25 1 97.56 99 PHE A C 1
ATOM 813 O O . PHE A 1 99 ? 1.47 25.047 -10.109 1 97.56 99 PHE A O 1
ATOM 820 N N . PRO A 1 100 ? 0.9 26.062 -12.023 1 97.88 100 PRO A N 1
ATOM 821 C CA . PRO A 1 100 ? 1.36 27.328 -11.438 1 97.88 100 PRO A CA 1
ATOM 822 C C . PRO A 1 100 ? 0.549 27.734 -10.211 1 97.88 100 PRO A C 1
ATOM 824 O O . PRO A 1 100 ? 1.101 28.297 -9.266 1 97.88 100 PRO A O 1
ATOM 827 N N . VAL A 1 101 ? -0.697 27.484 -10.227 1 97.75 101 VAL A N 1
ATOM 828 C CA . VAL A 1 101 ? -1.554 27.828 -9.094 1 97.75 101 VAL A CA 1
ATOM 829 C C . VAL A 1 101 ? -1.152 27.016 -7.871 1 97.75 101 VAL A C 1
ATOM 831 O O . VAL A 1 101 ? -1.021 27.562 -6.773 1 97.75 101 VAL A O 1
ATOM 834 N N . HIS A 1 102 ? -0.945 25.766 -8.117 1 96.94 102 HIS A N 1
ATOM 835 C CA . HIS A 1 102 ? -0.499 24.812 -7.098 1 96.94 102 HIS A CA 1
ATOM 836 C C . HIS A 1 102 ? 0.844 25.234 -6.508 1 96.94 102 HIS A C 1
ATOM 838 O O . HIS A 1 102 ? 1.009 25.281 -5.289 1 96.94 102 HIS A O 1
ATOM 844 N N . LEU A 1 103 ? 1.787 25.578 -7.332 1 98 103 LEU A N 1
ATOM 845 C CA . LEU A 1 103 ? 3.123 25.953 -6.895 1 98 103 LEU A CA 1
ATOM 846 C C . LEU A 1 103 ? 3.086 27.266 -6.125 1 98 103 LEU A C 1
ATOM 848 O O . LEU A 1 103 ? 3.807 27.438 -5.141 1 98 103 LEU A O 1
ATOM 852 N N . ARG A 1 104 ? 2.256 28.188 -6.531 1 97.88 104 ARG A N 1
ATOM 853 C CA . ARG A 1 104 ? 2.113 29.453 -5.828 1 97.88 104 ARG A CA 1
ATOM 854 C C . ARG A 1 104 ? 1.493 29.25 -4.449 1 97.88 104 ARG A C 1
ATOM 856 O O . ARG A 1 104 ? 1.855 29.938 -3.494 1 97.88 104 ARG A O 1
ATOM 863 N N . ALA A 1 105 ? 0.548 28.344 -4.41 1 97.75 105 ALA A N 1
ATOM 864 C CA . ALA A 1 105 ? -0.039 28.016 -3.111 1 97.75 105 ALA A CA 1
ATOM 865 C C . ALA A 1 105 ? 1.021 27.516 -2.139 1 97.75 105 ALA A C 1
ATOM 867 O O . ALA A 1 105 ? 1.011 27.859 -0.958 1 97.75 105 ALA A O 1
ATOM 868 N N . TRP A 1 106 ? 1.893 26.688 -2.627 1 97.94 106 TRP A N 1
ATOM 869 C CA . TRP A 1 106 ? 2.988 26.203 -1.799 1 97.94 106 TRP A CA 1
ATOM 870 C C . TRP A 1 106 ? 3.912 27.344 -1.385 1 97.94 106 TRP A C 1
ATOM 872 O O . TRP A 1 106 ? 4.297 27.438 -0.217 1 97.94 106 TRP A O 1
ATOM 882 N N . LYS A 1 107 ? 4.246 28.188 -2.32 1 97.69 107 LYS A N 1
ATOM 883 C CA . LYS A 1 107 ? 5.117 29.328 -2.027 1 97.69 107 LYS A CA 1
ATOM 884 C C . LYS A 1 107 ? 4.516 30.219 -0.938 1 97.69 107 LYS A C 1
ATOM 886 O O . LYS A 1 107 ? 5.199 30.562 0.029 1 97.69 107 LYS A O 1
ATOM 891 N N . GLU A 1 108 ? 3.303 30.547 -1.116 1 97.56 108 GLU A N 1
ATOM 892 C CA . GLU A 1 108 ? 2.611 31.391 -0.149 1 97.56 108 GLU A CA 1
ATOM 893 C C . GLU A 1 108 ? 2.592 30.75 1.234 1 97.56 108 GLU A C 1
ATOM 895 O O . GLU A 1 108 ? 2.803 31.422 2.242 1 97.56 108 GLU A O 1
ATOM 900 N N . THR A 1 109 ? 2.309 29.5 1.228 1 97.12 109 THR A N 1
ATOM 901 C CA . THR A 1 109 ? 2.25 28.766 2.49 1 97.12 109 THR A CA 1
ATOM 902 C C . THR A 1 109 ? 3.611 28.781 3.182 1 97.12 109 THR A C 1
ATOM 904 O O . THR A 1 109 ? 3.695 28.953 4.398 1 97.12 109 THR A O 1
ATOM 907 N N . LEU A 1 110 ? 4.66 28.562 2.393 1 97.31 110 LEU A N 1
ATOM 908 C CA . LEU A 1 110 ? 6.008 28.594 2.947 1 97.31 110 LEU A CA 1
ATOM 909 C C . LEU A 1 110 ? 6.344 29.953 3.523 1 97.31 110 LEU A C 1
ATOM 911 O O . LEU A 1 110 ? 6.91 30.062 4.613 1 97.31 110 LEU A O 1
ATOM 915 N N . GLU A 1 111 ? 5.984 30.969 2.859 1 96.75 111 GLU A N 1
ATOM 916 C CA . GLU A 1 111 ? 6.23 32.344 3.283 1 96.75 111 GLU A CA 1
ATOM 917 C C . GLU A 1 111 ? 5.473 32.656 4.566 1 96.75 111 GLU A C 1
ATOM 919 O O . GLU A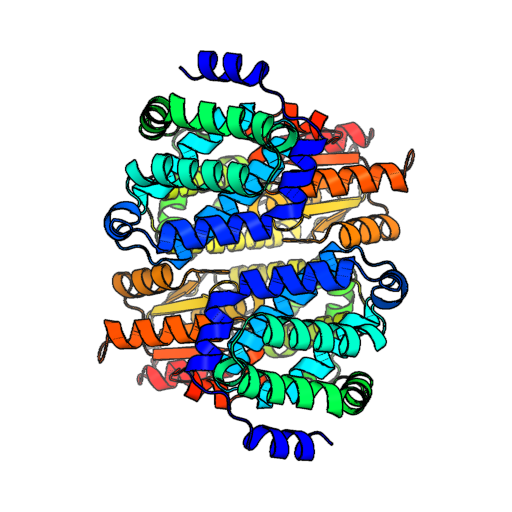 1 111 ? 5.984 33.375 5.434 1 96.75 111 GLU A O 1
ATOM 924 N N . GLU A 1 112 ? 4.324 32.188 4.645 1 96.12 112 GLU A N 1
ATOM 925 C CA . GLU A 1 112 ? 3.471 32.469 5.797 1 96.12 112 GLU A CA 1
ATOM 926 C C . GLU A 1 112 ? 3.906 31.656 7.02 1 96.12 112 GLU A C 1
ATOM 928 O O . GLU A 1 112 ? 3.635 32.062 8.156 1 96.12 112 GLU A O 1
ATOM 933 N N . THR A 1 113 ? 4.492 30.562 6.777 1 93.56 113 THR A N 1
ATOM 934 C CA . THR A 1 113 ? 4.77 29.625 7.859 1 93.56 113 THR A CA 1
ATOM 935 C C . THR A 1 113 ? 6.145 29.891 8.469 1 93.56 113 THR A C 1
ATOM 937 O O . THR A 1 113 ? 6.328 29.766 9.68 1 93.56 113 THR A O 1
ATOM 940 N N . PHE A 1 114 ? 7.102 30.219 7.633 1 95.12 114 PHE A N 1
ATOM 941 C CA . PHE A 1 114 ? 8.484 30.266 8.102 1 95.12 114 PHE A CA 1
ATOM 942 C C . PHE A 1 114 ? 9.008 31.703 8.078 1 95.12 114 PHE A C 1
ATOM 944 O O . PHE A 1 114 ? 8.469 32.562 7.371 1 95.12 114 PHE A O 1
ATOM 951 N N . SER A 1 115 ? 10.102 31.922 8.891 1 95.94 115 SER A N 1
ATOM 952 C CA . SER A 1 115 ? 10.844 33.156 8.773 1 95.94 115 SER A CA 1
ATOM 953 C C . SER A 1 115 ? 11.492 33.312 7.402 1 95.94 115 SER A C 1
ATOM 955 O O . SER A 1 115 ? 11.68 32.312 6.699 1 95.94 115 SER A O 1
ATOM 957 N N . PRO A 1 116 ? 11.805 34.5 6.961 1 95.88 116 PRO A N 1
ATOM 958 C CA . PRO A 1 116 ? 12.453 34.719 5.664 1 95.88 116 PRO A CA 1
ATOM 959 C C . PRO A 1 116 ? 13.75 33.906 5.527 1 95.88 116 PRO A C 1
ATOM 961 O O . PRO A 1 116 ? 14.047 33.375 4.453 1 95.88 116 PRO A O 1
ATOM 964 N N . GLU A 1 117 ? 14.484 33.781 6.582 1 95.5 117 GLU A N 1
ATOM 965 C CA . GLU A 1 117 ? 15.742 33.031 6.559 1 95.5 117 GLU A CA 1
ATOM 966 C C . GLU A 1 117 ? 15.508 31.562 6.234 1 95.5 117 GLU A C 1
ATOM 968 O O . GLU A 1 117 ? 16.312 30.938 5.527 1 95.5 117 GLU A O 1
ATOM 973 N N . THR A 1 118 ? 14.453 31.047 6.75 1 95.94 118 THR A N 1
ATOM 974 C CA . THR A 1 118 ? 14.133 29.625 6.559 1 95.94 118 THR A CA 1
ATOM 975 C C . THR A 1 118 ? 13.422 29.406 5.227 1 95.94 118 THR A C 1
ATOM 977 O O . THR A 1 118 ? 13.672 28.422 4.539 1 95.94 118 THR A O 1
ATOM 980 N N . SER A 1 119 ? 12.562 30.344 4.844 1 97 119 SER A N 1
ATOM 981 C CA . SER A 1 119 ? 11.711 30.109 3.682 1 97 119 SER A CA 1
ATOM 982 C C . SER A 1 119 ? 12.43 30.469 2.387 1 97 119 SER A C 1
ATOM 984 O O . SER A 1 119 ? 12.172 29.875 1.342 1 97 119 SER A O 1
ATOM 986 N N . GLU A 1 120 ? 13.352 31.375 2.412 1 96.5 120 GLU A N 1
ATOM 987 C CA . GLU A 1 120 ? 13.945 31.938 1.2 1 96.5 120 GLU A CA 1
ATOM 988 C C . GLU A 1 120 ? 14.625 30.844 0.371 1 96.5 120 GLU A C 1
ATOM 990 O O . GLU A 1 120 ? 14.43 30.781 -0.844 1 96.5 120 GLU A O 1
ATOM 995 N N . PRO A 1 121 ? 15.453 29.984 0.988 1 96.38 121 PRO A N 1
ATOM 996 C CA . PRO A 1 121 ? 16.094 28.953 0.178 1 96.38 121 PRO A CA 1
ATOM 997 C C . PRO A 1 121 ? 15.07 28.016 -0.471 1 96.38 121 PRO A C 1
ATOM 999 O O . PRO A 1 121 ? 15.305 27.5 -1.57 1 96.38 121 PRO A O 1
ATOM 1002 N N . LEU A 1 122 ? 14.008 27.719 0.199 1 97.5 122 LEU A N 1
ATOM 1003 C CA . LEU A 1 122 ? 12.953 26.875 -0.342 1 97.5 122 LEU A CA 1
ATOM 1004 C C . LEU A 1 122 ? 12.227 27.578 -1.488 1 97.5 122 LEU A C 1
ATOM 1006 O O . LEU A 1 122 ? 11.953 26.969 -2.523 1 97.5 122 LEU A O 1
ATOM 1010 N N . LEU A 1 123 ? 11.961 28.891 -1.275 1 97.5 123 LEU A N 1
ATOM 1011 C CA . LEU A 1 123 ? 11.227 29.688 -2.244 1 97.5 123 LEU A CA 1
ATOM 1012 C C . LEU A 1 123 ? 12 29.812 -3.551 1 97.5 123 LEU A C 1
ATOM 1014 O O . LEU A 1 123 ? 11.406 29.875 -4.629 1 97.5 123 LEU A O 1
ATOM 1018 N N . ARG A 1 124 ? 13.266 29.828 -3.475 1 96.56 124 ARG A N 1
ATOM 1019 C CA . ARG A 1 124 ? 14.086 29.906 -4.676 1 96.56 124 ARG A CA 1
ATOM 1020 C C . ARG A 1 124 ? 13.828 28.703 -5.594 1 96.56 124 ARG A C 1
ATOM 1022 O O . ARG A 1 124 ? 13.789 28.859 -6.816 1 96.56 124 ARG A O 1
ATOM 1029 N N . VAL A 1 125 ? 13.688 27.578 -5.012 1 97 125 VAL A N 1
ATOM 1030 C CA . VAL A 1 125 ? 13.43 26.375 -5.793 1 97 125 VAL A CA 1
ATOM 1031 C C . VAL A 1 125 ? 12.039 26.453 -6.426 1 97 125 VAL A C 1
ATOM 1033 O O . VAL A 1 125 ? 11.875 26.156 -7.609 1 97 125 VAL A O 1
ATOM 1036 N N . TYR A 1 126 ? 11.062 26.859 -5.652 1 97.75 126 TYR A N 1
ATOM 1037 C CA . TYR A 1 126 ? 9.703 26.984 -6.164 1 97.75 126 TYR A CA 1
ATOM 1038 C C . TYR A 1 126 ? 9.625 28.062 -7.242 1 97.75 126 TYR A C 1
ATOM 1040 O O . TYR A 1 126 ? 8.891 27.922 -8.219 1 97.75 126 TYR A O 1
ATOM 1048 N N . ASP A 1 127 ? 10.359 29.172 -7.008 1 97.44 127 ASP A N 1
ATOM 1049 C CA . ASP A 1 127 ? 10.422 30.219 -8.016 1 97.44 127 ASP A CA 1
ATOM 1050 C C . ASP A 1 127 ? 11.016 29.703 -9.32 1 97.44 127 ASP A C 1
ATOM 1052 O O . ASP A 1 127 ? 10.555 30.047 -10.406 1 97.44 127 ASP A O 1
ATOM 1056 N N . TRP A 1 128 ? 12.016 28.969 -9.133 1 97.38 128 TRP A N 1
ATOM 1057 C CA . TRP A 1 128 ? 12.617 28.344 -10.305 1 97.38 128 TRP A CA 1
ATOM 1058 C C . TRP A 1 128 ? 11.609 27.453 -11.031 1 97.38 128 TRP A C 1
ATOM 1060 O O . TRP A 1 128 ? 11.492 27.516 -12.258 1 97.38 128 TRP A O 1
ATOM 1070 N N . MET A 1 129 ? 10.898 26.594 -10.328 1 97.25 129 MET A N 1
ATOM 1071 C CA . MET A 1 129 ? 9.898 25.719 -10.93 1 97.25 129 MET A CA 1
ATOM 1072 C C . MET A 1 129 ? 8.828 26.531 -11.656 1 97.25 129 MET A C 1
ATOM 1074 O O . MET A 1 129 ? 8.414 26.172 -12.758 1 97.25 129 MET A O 1
ATOM 1078 N N . LEU A 1 130 ? 8.414 27.625 -11.031 1 97.5 130 LEU A N 1
ATOM 1079 C CA . LEU A 1 130 ? 7.395 28.484 -11.617 1 97.5 130 LEU A CA 1
ATOM 1080 C C . LEU A 1 130 ? 7.902 29.141 -12.898 1 97.5 130 LEU A C 1
ATOM 1082 O O . LEU A 1 130 ? 7.168 29.25 -13.883 1 97.5 130 LEU A O 1
ATOM 1086 N N . SER A 1 131 ? 9.102 29.562 -12.852 1 96.88 131 SER A N 1
ATOM 1087 C CA . SER A 1 131 ? 9.68 30.234 -14.008 1 96.88 131 SER A CA 1
ATOM 1088 C C . SER A 1 131 ? 9.844 29.281 -15.188 1 96.88 131 SER A C 1
ATOM 1090 O O . SER A 1 131 ? 9.906 29.703 -16.344 1 96.88 131 SER A O 1
ATOM 1092 N N . HIS A 1 132 ? 9.891 28 -14.914 1 97 132 HIS A N 1
ATOM 1093 C CA . HIS A 1 132 ? 10.094 27.016 -15.969 1 97 132 HIS A CA 1
ATOM 1094 C C . HIS A 1 132 ? 8.812 26.25 -16.25 1 97 132 HIS A C 1
ATOM 1096 O O . HIS A 1 132 ? 8.859 25.141 -16.797 1 97 132 HIS A O 1
ATOM 1102 N N . HIS A 1 133 ? 7.711 26.797 -15.852 1 96.44 133 HIS A N 1
ATOM 1103 C CA . HIS A 1 133 ? 6.422 26.156 -16.078 1 96.44 133 HIS A CA 1
ATOM 1104 C C . HIS A 1 133 ? 6.223 25.812 -17.547 1 96.44 133 HIS A C 1
ATOM 1106 O O . HIS A 1 133 ? 5.848 24.688 -17.875 1 96.44 133 HIS A O 1
ATOM 1112 N N . GLU A 1 134 ? 6.5 26.781 -18.391 1 95.12 134 GLU A N 1
ATOM 1113 C CA . GLU A 1 134 ? 6.293 26.562 -19.812 1 95.12 134 GLU A CA 1
ATOM 1114 C C . GLU A 1 134 ? 7.242 25.484 -20.359 1 95.12 134 GLU A C 1
ATOM 1116 O O . GLU A 1 134 ? 6.875 24.719 -21.234 1 95.12 134 GLU A O 1
ATOM 1121 N N . ASP A 1 135 ? 8.422 25.5 -19.859 1 95.38 135 ASP A N 1
ATOM 1122 C CA . ASP A 1 135 ? 9.383 24.469 -20.25 1 95.38 135 ASP A CA 1
ATOM 1123 C C . ASP A 1 135 ? 8.906 23.094 -19.812 1 95.38 135 ASP A C 1
ATOM 1125 O O . ASP A 1 135 ? 9.008 22.125 -20.594 1 95.38 135 ASP A O 1
ATOM 1129 N N . PHE A 1 136 ? 8.414 23 -18.562 1 94.88 136 PHE A N 1
ATOM 1130 C CA . PHE A 1 136 ? 7.91 21.734 -18.047 1 94.88 136 PHE A CA 1
ATOM 1131 C C . PHE A 1 136 ? 6.746 21.234 -18.906 1 94.88 136 PHE A C 1
ATOM 1133 O O . PHE A 1 136 ? 6.656 20.047 -19.203 1 94.88 136 PHE A O 1
ATOM 1140 N N . PHE A 1 137 ? 5.918 22.172 -19.219 1 94.31 137 PHE A N 1
ATOM 1141 C CA . PHE A 1 137 ? 4.762 21.797 -20.031 1 94.31 137 PHE A CA 1
ATOM 1142 C C . PHE A 1 137 ? 5.199 21.312 -21.406 1 94.31 137 PHE A C 1
ATOM 1144 O O . PHE A 1 137 ? 4.688 20.312 -21.906 1 94.31 137 PHE A O 1
ATOM 1151 N N . ALA A 1 138 ? 6.129 22.031 -22 1 93.5 138 ALA A N 1
ATOM 1152 C CA . ALA A 1 138 ? 6.656 21.625 -23.297 1 93.5 138 ALA A CA 1
ATOM 1153 C C . ALA A 1 138 ? 7.285 20.234 -23.234 1 93.5 138 ALA A C 1
ATOM 1155 O O . ALA A 1 138 ? 7.074 19.406 -24.109 1 93.5 138 ALA A O 1
ATOM 1156 N N . LEU A 1 139 ? 8.031 19.969 -22.234 1 91.06 139 LEU A N 1
ATOM 1157 C CA . LEU A 1 139 ? 8.672 18.688 -22.031 1 91.06 139 LEU A CA 1
ATOM 1158 C C . LEU A 1 139 ? 7.641 17.594 -21.797 1 91.06 139 LEU A C 1
ATOM 1160 O O . LEU A 1 139 ? 7.855 16.438 -22.172 1 91.06 139 LEU A O 1
ATOM 1164 N N . SER A 1 140 ? 6.574 17.938 -21.109 1 90.44 140 SER A N 1
ATOM 1165 C CA . SER A 1 140 ? 5.527 16.969 -20.797 1 90.44 140 SER A CA 1
ATOM 1166 C C . SER A 1 140 ? 4.812 16.5 -22.062 1 90.44 140 SER A C 1
ATOM 1168 O O . SER A 1 140 ? 4.23 15.414 -22.094 1 90.44 140 SER A O 1
ATOM 1170 N N . GLU A 1 141 ? 4.801 17.359 -23.047 1 86.5 141 GLU A N 1
ATOM 1171 C CA . GLU A 1 141 ? 4.129 17.047 -24.312 1 86.5 141 GLU A CA 1
ATOM 1172 C C . GLU A 1 141 ? 5.012 16.172 -25.203 1 86.5 141 GLU A C 1
ATOM 1174 O O . GLU A 1 141 ? 4.523 15.531 -26.141 1 86.5 141 GLU A O 1
ATOM 1179 N N . ALA A 1 142 ? 6.258 16.281 -24.938 1 76.94 142 ALA A N 1
ATOM 1180 C CA . ALA A 1 142 ? 7.176 15.477 -25.734 1 76.94 142 ALA A CA 1
ATOM 1181 C C . ALA A 1 142 ? 6.965 13.984 -25.5 1 76.94 142 ALA A C 1
ATOM 1183 O O . ALA A 1 142 ? 6.574 13.586 -24.391 1 76.94 142 ALA A O 1
ATOM 1184 N N . PRO A 1 143 ? 6.922 13.305 -26.609 1 61.31 143 PRO A N 1
ATOM 1185 C CA . PRO A 1 143 ? 6.727 11.867 -26.406 1 61.31 143 PRO A CA 1
ATOM 1186 C C . PRO A 1 143 ? 7.664 11.297 -25.344 1 61.31 143 PRO A C 1
ATOM 1188 O O . PRO A 1 143 ? 8.797 11.75 -25.203 1 61.31 143 PRO A O 1
ATOM 1191 N N . ALA A 1 144 ? 7.164 10.875 -24.281 1 53.88 144 ALA A N 1
ATOM 1192 C CA . ALA A 1 144 ? 7.945 10.258 -23.219 1 53.88 144 ALA A CA 1
ATOM 1193 C C . ALA A 1 144 ? 9.148 9.508 -23.781 1 53.88 144 ALA A C 1
ATOM 1195 O O . ALA A 1 144 ? 9.023 8.742 -24.75 1 53.88 144 ALA A O 1
ATOM 1196 N N . SER A 1 145 ? 10.289 10.078 -23.797 1 48.53 145 SER A N 1
ATOM 1197 C CA . SER A 1 145 ? 11.477 9.359 -24.25 1 48.53 145 SER A CA 1
ATOM 1198 C C . SER A 1 145 ? 11.43 7.898 -23.828 1 48.53 145 SER A C 1
ATOM 1200 O O . SER A 1 145 ? 11.141 7.59 -22.672 1 48.53 145 SER A O 1
ATOM 1202 N N . THR A 1 146 ? 11.047 6.969 -24.719 1 45.41 146 THR A N 1
ATOM 1203 C CA . THR A 1 146 ? 11.148 5.523 -24.531 1 45.41 146 THR A CA 1
ATOM 1204 C C . THR A 1 146 ? 12.375 5.18 -23.688 1 45.41 146 THR A C 1
ATOM 1206 O O . THR A 1 146 ? 13.492 5.578 -24.016 1 45.41 146 THR A O 1
ATOM 1209 N N . ASN A 1 147 ? 12.406 5.152 -22.469 1 46.41 147 ASN A N 1
ATOM 1210 C CA . ASN A 1 147 ? 13.57 4.531 -21.859 1 46.41 147 ASN A CA 1
ATOM 1211 C C . ASN A 1 147 ? 14.234 3.533 -22.797 1 46.41 147 ASN A C 1
ATOM 1213 O O . ASN A 1 147 ? 13.555 2.781 -23.5 1 46.41 147 ASN A O 1
ATOM 1217 N N . ALA A 1 148 ? 15.578 3.641 -23.141 1 40.22 148 ALA A N 1
ATOM 1218 C CA . ALA A 1 148 ? 16.438 2.793 -23.969 1 40.22 148 ALA A CA 1
ATOM 1219 C C . ALA A 1 148 ? 16.031 1.325 -23.844 1 40.22 148 ALA A C 1
ATOM 1221 O O . ALA A 1 148 ? 16.531 0.478 -24.594 1 40.22 148 ALA A O 1
ATOM 1222 N N . ALA A 1 149 ? 15.516 1.014 -22.734 1 41.59 149 ALA A N 1
ATOM 1223 C CA . ALA A 1 149 ? 15.383 -0.425 -22.531 1 41.59 149 ALA A CA 1
ATOM 1224 C C . ALA A 1 149 ? 14.344 -1.025 -23.469 1 41.59 149 ALA A C 1
ATOM 1226 O O . ALA A 1 149 ? 14.133 -2.24 -23.484 1 41.59 149 ALA A O 1
ATOM 1227 N N . SER A 1 150 ? 13.523 -0.115 -24.078 1 44.75 150 SER A N 1
ATOM 1228 C CA . SER A 1 150 ? 12.484 -0.573 -25 1 44.75 150 SER A CA 1
ATOM 1229 C C . SER A 1 150 ? 13.078 -1.062 -26.312 1 44.75 150 SER A C 1
ATOM 1231 O O . SER A 1 150 ? 12.352 -1.287 -27.281 1 44.75 150 SER A O 1
ATOM 1233 N N . SER A 1 151 ? 14.266 -0.877 -26.438 1 42.16 151 SER A N 1
ATOM 1234 C CA . SER A 1 151 ? 14.789 -1.081 -27.781 1 42.16 151 SER A CA 1
ATOM 1235 C C . SER A 1 151 ? 14.68 -2.543 -28.203 1 42.16 151 SER A C 1
ATOM 1237 O O . SER A 1 151 ? 15.258 -2.949 -29.219 1 42.16 151 SER A O 1
ATOM 1239 N N . ALA A 1 152 ? 14.375 -3.34 -27.234 1 46.41 152 ALA A N 1
ATOM 1240 C CA . ALA A 1 152 ? 14.508 -4.648 -27.875 1 46.41 152 ALA A CA 1
ATOM 1241 C C . ALA A 1 152 ? 13.57 -4.773 -29.078 1 46.41 152 ALA A C 1
ATOM 1243 O O . ALA A 1 152 ? 12.492 -4.172 -29.094 1 46.41 152 ALA A O 1
ATOM 1244 N N . PRO A 1 153 ? 13.938 -5.332 -30.078 1 45.91 153 PRO A N 1
ATOM 1245 C CA . PRO A 1 153 ? 13.164 -5.551 -31.297 1 45.91 153 PRO A CA 1
ATOM 1246 C C . PRO A 1 153 ? 11.703 -5.914 -31.016 1 45.91 153 PRO A C 1
ATOM 1248 O O . PRO A 1 153 ? 11.406 -6.543 -30 1 45.91 153 PRO A O 1
ATOM 1251 N N . GLU A 1 154 ? 10.742 -5.172 -31.625 1 55.75 154 GLU A N 1
ATOM 1252 C CA . GLU A 1 154 ? 9.32 -5.484 -31.75 1 55.75 154 GLU A CA 1
ATOM 1253 C C . GLU A 1 154 ? 9.094 -6.988 -31.875 1 55.75 154 GLU A C 1
ATOM 1255 O O . GLU A 1 154 ? 9.586 -7.621 -32.812 1 55.75 154 GLU A O 1
ATOM 1260 N N . SER A 1 155 ? 8.969 -7.715 -30.75 1 78 155 SER A N 1
ATOM 1261 C CA . SER A 1 155 ? 8.648 -9.141 -30.797 1 78 155 SER A CA 1
ATOM 1262 C C . SER A 1 155 ? 7.148 -9.367 -30.688 1 78 155 SER A C 1
ATOM 1264 O O . SER A 1 155 ? 6.434 -8.586 -30.062 1 78 155 SER A O 1
ATOM 1266 N N . GLU A 1 156 ? 6.637 -10.156 -31.578 1 84.75 156 GLU A N 1
ATOM 1267 C CA . GLU A 1 156 ? 5.242 -10.594 -31.562 1 84.75 156 GLU A CA 1
ATOM 1268 C C . GLU A 1 156 ? 4.781 -10.922 -30.141 1 84.75 156 GLU A C 1
ATOM 1270 O O . GLU A 1 156 ? 3.666 -10.57 -29.75 1 84.75 156 GLU A O 1
ATOM 1275 N N . ASP A 1 157 ? 5.648 -11.359 -29.328 1 90.69 157 ASP A N 1
ATOM 1276 C CA . ASP A 1 157 ? 5.301 -11.75 -27.953 1 90.69 157 ASP A CA 1
ATOM 1277 C C . ASP A 1 157 ? 5.113 -10.516 -27.078 1 90.69 157 ASP A C 1
ATOM 1279 O O . ASP A 1 157 ? 4.262 -10.516 -26.188 1 90.69 157 ASP A O 1
ATOM 1283 N N . LYS A 1 158 ? 5.848 -9.531 -27.328 1 93.44 158 LYS A N 1
ATOM 1284 C CA . LYS A 1 158 ? 5.707 -8.305 -26.531 1 93.44 158 LYS A CA 1
ATOM 1285 C C . LYS A 1 158 ? 4.352 -7.648 -26.781 1 93.44 158 LYS A C 1
ATOM 1287 O O . LYS A 1 158 ? 3.668 -7.258 -25.828 1 93.44 158 LYS A O 1
ATOM 1292 N N . ASP A 1 159 ? 4.023 -7.629 -28.031 1 94.38 159 ASP A N 1
ATOM 1293 C CA . ASP A 1 159 ? 2.742 -7.023 -28.375 1 94.38 159 ASP A CA 1
ATOM 1294 C C . ASP A 1 159 ? 1.578 -7.836 -27.812 1 94.38 159 ASP A C 1
ATOM 1296 O O . ASP A 1 159 ? 0.61 -7.27 -27.297 1 94.38 159 ASP A O 1
ATOM 1300 N N . ARG A 1 160 ? 1.747 -9.094 -27.984 1 94.44 160 ARG A N 1
ATOM 1301 C CA . ARG A 1 160 ? 0.712 -9.992 -27.484 1 94.44 160 ARG A CA 1
ATOM 1302 C C . ARG A 1 160 ? 0.578 -9.875 -25.969 1 94.44 160 ARG A C 1
ATOM 1304 O O . ARG A 1 160 ? -0.536 -9.82 -25.438 1 94.44 160 ARG A O 1
ATOM 1311 N N . LEU A 1 161 ? 1.66 -9.859 -25.281 1 95.5 161 LEU A N 1
ATOM 1312 C CA . LEU A 1 161 ? 1.66 -9.758 -23.828 1 95.5 161 LEU A CA 1
ATOM 1313 C C . LEU A 1 161 ? 1.081 -8.422 -23.391 1 95.5 161 LEU A C 1
ATOM 1315 O O . LEU A 1 161 ? 0.277 -8.367 -22.453 1 95.5 161 LEU A O 1
ATOM 1319 N N . LEU A 1 162 ? 1.496 -7.383 -24.078 1 95.81 162 LEU A N 1
ATOM 1320 C CA . LEU A 1 162 ? 1.006 -6.047 -23.75 1 95.81 162 LEU A CA 1
ATOM 1321 C C . LEU A 1 162 ? -0.515 -5.988 -23.859 1 95.81 162 LEU A C 1
ATOM 1323 O O . LEU A 1 162 ? -1.188 -5.543 -22.922 1 95.81 162 LEU A O 1
ATOM 1327 N N . GLN A 1 163 ? -1.007 -6.48 -24.969 1 95.56 163 GLN A N 1
ATOM 1328 C CA . GLN A 1 163 ? -2.447 -6.449 -25.188 1 95.56 163 GLN A CA 1
ATOM 1329 C C . GLN A 1 163 ? -3.182 -7.328 -24.188 1 95.56 163 GLN A C 1
ATOM 1331 O O . GLN A 1 163 ? -4.25 -6.961 -23.688 1 95.56 163 GLN A O 1
ATOM 1336 N N . ALA A 1 164 ? -2.654 -8.477 -23.906 1 94.5 164 ALA A N 1
ATOM 1337 C CA . ALA A 1 164 ? -3.271 -9.398 -22.953 1 94.5 164 ALA A CA 1
ATOM 1338 C C . ALA A 1 164 ? -3.34 -8.797 -21.562 1 94.5 164 ALA A C 1
ATOM 1340 O O . ALA A 1 164 ? -4.336 -8.961 -20.844 1 94.5 164 ALA A O 1
ATOM 1341 N N . LEU A 1 165 ? -2.285 -8.102 -21.156 1 94.69 165 LEU A N 1
ATOM 1342 C CA . LEU A 1 165 ? -2.254 -7.457 -19.844 1 94.69 165 LEU A CA 1
ATOM 1343 C C . LEU A 1 165 ? -3.285 -6.336 -19.766 1 94.69 165 LEU A C 1
ATOM 1345 O O . LEU A 1 165 ? -4 -6.219 -18.766 1 94.69 165 LEU A O 1
ATOM 1349 N N . ILE A 1 166 ? -3.357 -5.586 -20.828 1 93.12 166 ILE A N 1
ATOM 1350 C CA . ILE A 1 166 ? -4.285 -4.461 -20.859 1 93.12 166 ILE A CA 1
ATOM 1351 C C . ILE A 1 166 ? -5.723 -4.973 -20.812 1 93.12 166 ILE A C 1
ATOM 1353 O O . ILE A 1 166 ? -6.57 -4.406 -20.125 1 93.12 166 ILE A O 1
ATOM 1357 N N . ASP A 1 167 ? -5.973 -6.082 -21.516 1 91.38 167 ASP A N 1
ATOM 1358 C CA . ASP A 1 167 ? -7.324 -6.617 -21.656 1 91.38 167 ASP A CA 1
ATOM 1359 C C . ASP A 1 167 ? -7.695 -7.473 -20.438 1 91.38 167 ASP A C 1
ATOM 1361 O O . ASP A 1 167 ? -8.859 -7.844 -20.281 1 91.38 167 ASP A O 1
ATOM 1365 N N . GLY A 1 168 ? -6.77 -7.762 -19.672 1 88.88 168 GLY A N 1
ATOM 1366 C CA . GLY A 1 168 ? -7.027 -8.656 -18.547 1 88.88 168 GLY A CA 1
ATOM 1367 C C . GLY A 1 168 ? -7.16 -10.109 -18.969 1 88.88 168 GLY A C 1
ATOM 1368 O O . GLY A 1 168 ? -7.848 -10.891 -18.297 1 88.88 168 GLY A O 1
ATOM 1369 N N . ASP A 1 169 ? -6.559 -10.406 -20.094 1 88.69 169 ASP A N 1
ATOM 1370 C CA . ASP A 1 169 ? -6.594 -11.781 -20.594 1 88.69 169 ASP A CA 1
ATOM 1371 C C . ASP A 1 169 ? -5.566 -12.656 -19.875 1 88.69 169 ASP A C 1
ATOM 1373 O O . ASP A 1 169 ? -4.48 -12.898 -20.406 1 88.69 169 ASP A O 1
ATOM 1377 N N . ARG A 1 170 ? -5.926 -13.133 -18.781 1 86.88 170 ARG A N 1
ATOM 1378 C CA . ARG A 1 170 ? -5.043 -13.891 -17.891 1 86.88 170 ARG A CA 1
ATOM 1379 C C . ARG A 1 170 ? -4.484 -15.117 -18.594 1 86.88 170 ARG A C 1
ATOM 1381 O O . ARG A 1 170 ? -3.297 -15.422 -18.484 1 86.88 170 ARG A O 1
ATOM 1388 N N . ARG A 1 171 ? -5.305 -15.836 -19.297 1 84.38 171 ARG A N 1
ATOM 1389 C CA . ARG A 1 171 ? -4.902 -17.062 -19.969 1 84.38 171 ARG A CA 1
ATOM 1390 C C . ARG A 1 171 ? -3.762 -16.797 -20.953 1 84.38 171 ARG A C 1
ATOM 1392 O O . ARG A 1 171 ? -2.762 -17.531 -20.969 1 84.38 171 ARG A O 1
ATOM 1399 N N . THR A 1 172 ? -4.012 -15.828 -21.703 1 89.56 172 THR A N 1
ATOM 1400 C CA . THR A 1 172 ? -2.984 -15.477 -22.688 1 89.56 172 THR A CA 1
ATOM 1401 C C . THR A 1 172 ? -1.692 -15.07 -21.984 1 89.56 172 THR A C 1
ATOM 1403 O O . THR A 1 172 ? -0.601 -15.445 -22.406 1 89.56 172 THR A O 1
ATOM 1406 N N . VAL A 1 173 ? -1.777 -14.32 -20.906 1 90.25 173 VAL A N 1
ATOM 1407 C CA . VAL A 1 173 ? -0.609 -13.875 -20.141 1 90.25 173 VAL A CA 1
ATOM 1408 C C . VAL A 1 173 ? 0.167 -15.078 -19.625 1 90.25 173 VAL A C 1
ATOM 1410 O O . VAL A 1 173 ? 1.387 -15.156 -19.797 1 90.25 173 VAL A O 1
ATOM 1413 N N . LEU A 1 174 ? -0.53 -16.031 -19.078 1 86.25 174 LEU A N 1
ATOM 1414 C CA . LEU A 1 174 ? 0.115 -17.203 -18.5 1 86.25 174 LEU A CA 1
ATOM 1415 C C . LEU A 1 174 ? 0.712 -18.094 -19.594 1 86.25 174 LEU A C 1
ATOM 1417 O O . LEU A 1 174 ? 1.796 -18.656 -19.422 1 86.25 174 LEU A O 1
ATOM 1421 N N . ARG A 1 175 ? -0.035 -18.156 -20.672 1 87.25 175 ARG A N 1
ATOM 1422 C CA . ARG A 1 175 ? 0.461 -18.938 -21.797 1 87.25 175 ARG A CA 1
ATOM 1423 C C . ARG A 1 175 ? 1.771 -18.359 -22.328 1 87.25 175 ARG A C 1
ATOM 1425 O O . ARG A 1 175 ? 2.719 -19.109 -22.594 1 87.25 175 ARG A O 1
ATOM 1432 N N . ILE A 1 176 ? 1.821 -17.094 -22.469 1 89.94 176 ILE A N 1
ATOM 1433 C CA . ILE A 1 176 ? 3.033 -16.438 -22.953 1 89.94 176 ILE A CA 1
ATOM 1434 C C . ILE A 1 176 ? 4.172 -16.672 -21.953 1 89.94 176 ILE A C 1
ATOM 1436 O O . ILE A 1 176 ? 5.305 -16.938 -22.359 1 89.94 176 ILE A O 1
ATOM 1440 N N . GLY A 1 177 ? 3.881 -16.578 -20.703 1 87.75 177 GLY A N 1
ATOM 1441 C CA . GLY A 1 177 ? 4.879 -16.891 -19.688 1 87.75 177 GLY A CA 1
ATOM 1442 C C . GLY A 1 177 ? 5.418 -18.297 -19.797 1 87.75 177 GLY A C 1
ATOM 1443 O O . GLY A 1 177 ? 6.633 -18.516 -19.734 1 87.75 177 GLY A O 1
ATOM 1444 N N . HIS A 1 178 ? 4.535 -19.234 -20 1 84.44 178 HIS A N 1
ATOM 1445 C CA . HIS A 1 178 ? 4.91 -20.641 -20.109 1 84.44 178 HIS A CA 1
ATOM 1446 C C . HIS A 1 178 ? 5.789 -20.875 -21.328 1 84.44 178 HIS A C 1
ATOM 1448 O O . HIS A 1 178 ? 6.766 -21.625 -21.266 1 84.44 178 HIS A O 1
ATOM 1454 N N . GLU A 1 179 ? 5.391 -20.234 -22.328 1 88.38 179 GLU A N 1
ATOM 1455 C CA . GLU A 1 179 ? 6.098 -20.406 -23.594 1 88.38 179 GLU A CA 1
ATOM 1456 C C . GLU A 1 179 ? 7.492 -19.797 -23.547 1 88.38 179 GLU A C 1
ATOM 1458 O O . GLU A 1 179 ? 8.391 -20.219 -24.281 1 88.38 179 GLU A O 1
ATOM 1463 N N . ASN A 1 180 ? 7.672 -18.859 -22.672 1 88.81 180 ASN A N 1
ATOM 1464 C CA . ASN A 1 180 ? 8.922 -18.109 -22.688 1 88.81 180 ASN A CA 1
ATOM 1465 C C . ASN A 1 180 ? 9.797 -18.453 -21.484 1 88.81 180 ASN A C 1
ATOM 1467 O O . ASN A 1 180 ? 10.945 -18 -21.391 1 88.81 180 ASN A O 1
ATOM 1471 N N . ALA A 1 181 ? 9.328 -19.172 -20.578 1 86.5 181 ALA A N 1
ATOM 1472 C CA . ALA A 1 181 ? 10.109 -19.547 -19.406 1 86.5 181 ALA A CA 1
ATOM 1473 C C . ALA A 1 181 ? 9.875 -21.016 -19.031 1 86.5 181 ALA A C 1
ATOM 1475 O O . ALA A 1 181 ? 9.047 -21.312 -18.172 1 86.5 181 ALA A O 1
ATOM 1476 N N . GLU A 1 182 ? 10.664 -21.875 -19.578 1 82.44 182 GLU A N 1
ATOM 1477 C CA . GLU A 1 182 ? 10.508 -23.312 -19.328 1 82.44 182 GLU A CA 1
ATOM 1478 C C . GLU A 1 182 ? 11.523 -23.812 -18.297 1 82.44 182 GLU A C 1
ATOM 1480 O O . GLU A 1 182 ? 11.305 -24.828 -17.656 1 82.44 182 GLU A O 1
ATOM 1485 N N . THR A 1 183 ? 12.648 -23.109 -18.234 1 82 183 THR A N 1
ATOM 1486 C CA . THR A 1 183 ? 13.711 -23.453 -17.297 1 82 183 THR A CA 1
ATOM 1487 C C . THR A 1 183 ? 14.07 -22.234 -16.438 1 82 183 THR A C 1
ATOM 1489 O O . THR A 1 183 ? 13.711 -21.109 -16.766 1 82 183 THR A O 1
ATOM 1492 N N . PRO A 1 184 ? 14.719 -22.5 -15.359 1 78.38 184 PRO A N 1
ATOM 1493 C CA . PRO A 1 184 ? 15.156 -21.375 -14.523 1 78.38 184 PRO A CA 1
ATOM 1494 C C . PRO A 1 184 ? 16 -20.359 -15.297 1 78.38 184 PRO A C 1
ATOM 1496 O O . PRO A 1 184 ? 15.914 -19.156 -15.039 1 78.38 184 PRO A O 1
ATOM 1499 N N . LYS A 1 185 ? 16.734 -20.812 -16.219 1 77.75 185 LYS A N 1
ATOM 1500 C CA . LYS A 1 185 ? 17.562 -19.922 -17.016 1 77.75 185 LYS A CA 1
ATOM 1501 C C . LYS A 1 185 ? 16.719 -19.031 -17.922 1 77.75 185 LYS A C 1
ATOM 1503 O O . LYS A 1 185 ? 17.078 -17.891 -18.188 1 77.75 185 LYS A O 1
ATOM 1508 N N . ASP A 1 186 ? 15.578 -19.562 -18.266 1 86.88 186 ASP A N 1
ATOM 1509 C CA . ASP A 1 186 ? 14.68 -18.828 -19.156 1 86.88 186 ASP A CA 1
ATOM 1510 C C . ASP A 1 186 ? 13.984 -17.688 -18.406 1 86.88 186 ASP A C 1
ATOM 1512 O O . ASP A 1 186 ? 13.5 -16.734 -19.031 1 86.88 186 ASP A O 1
ATOM 1516 N N . LEU A 1 187 ? 13.953 -17.844 -17.094 1 85.94 187 LEU A N 1
ATOM 1517 C CA . LEU A 1 187 ? 13.227 -16.844 -16.297 1 85.94 187 LEU A CA 1
ATOM 1518 C C . LEU A 1 187 ? 13.836 -15.461 -16.469 1 85.94 187 LEU A C 1
ATOM 1520 O O . LEU A 1 187 ? 13.109 -14.477 -16.609 1 85.94 187 LEU A O 1
ATOM 1524 N N . LYS A 1 188 ? 15.078 -15.453 -16.469 1 85.81 188 LYS A N 1
ATOM 1525 C CA . LYS A 1 188 ? 15.773 -14.18 -16.609 1 85.81 188 LYS A CA 1
ATOM 1526 C C . LYS A 1 188 ? 15.43 -13.508 -17.938 1 85.81 188 LYS A C 1
ATOM 1528 O O . LYS A 1 188 ? 15.133 -12.312 -17.969 1 85.81 188 LYS A O 1
ATOM 1533 N N . SER A 1 189 ? 15.484 -14.328 -18.938 1 86.69 189 SER A N 1
ATOM 1534 C CA . SER A 1 189 ? 15.188 -13.805 -20.266 1 86.69 189 SER A CA 1
ATOM 1535 C C . SER A 1 189 ? 13.727 -13.359 -20.375 1 86.69 189 SER A C 1
ATOM 1537 O O . SER A 1 189 ? 13.43 -12.344 -20.984 1 86.69 189 SER A O 1
ATOM 1539 N N . PHE A 1 190 ? 12.844 -14.125 -19.828 1 89.31 190 PHE A N 1
ATOM 1540 C CA . PHE A 1 190 ? 11.43 -13.781 -19.812 1 89.31 190 PHE A CA 1
ATOM 1541 C C . PHE A 1 190 ? 11.203 -12.445 -19.109 1 89.31 190 PHE A C 1
ATOM 1543 O O . PHE A 1 190 ? 10.492 -11.578 -19.625 1 89.31 190 PHE A O 1
ATOM 1550 N N . TYR A 1 191 ? 11.852 -12.273 -17.906 1 90.31 191 TYR A N 1
ATOM 1551 C CA . TYR A 1 191 ? 11.68 -11.055 -17.125 1 90.31 191 TYR A CA 1
ATOM 1552 C C . TYR A 1 191 ? 12.305 -9.852 -17.844 1 90.31 191 TYR A C 1
ATOM 1554 O O . TYR A 1 191 ? 11.648 -8.82 -18.016 1 90.31 191 TYR A O 1
ATOM 1562 N N . HIS A 1 192 ? 13.453 -10.023 -18.312 1 88 192 HIS A N 1
ATOM 1563 C CA . HIS A 1 192 ? 14.242 -8.914 -18.828 1 88 192 HIS A CA 1
ATOM 1564 C C . HIS A 1 192 ? 13.797 -8.523 -20.234 1 88 192 HIS A C 1
ATOM 1566 O O . HIS A 1 192 ? 13.703 -7.336 -20.562 1 88 192 HIS A O 1
ATOM 1572 N N . ASN A 1 193 ? 13.508 -9.523 -21.062 1 88.88 193 ASN A N 1
ATOM 1573 C CA . ASN A 1 193 ? 13.289 -9.234 -22.484 1 88.88 193 ASN A CA 1
ATOM 1574 C C . ASN A 1 193 ? 11.805 -9.07 -22.797 1 88.88 193 ASN A C 1
ATOM 1576 O O . ASN A 1 193 ? 11.438 -8.469 -23.812 1 88.88 193 ASN A O 1
ATOM 1580 N N . LEU A 1 194 ? 11.023 -9.578 -21.922 1 92.12 194 LEU A N 1
ATOM 1581 C CA . LEU A 1 194 ? 9.602 -9.562 -22.281 1 92.12 194 LEU A CA 1
ATOM 1582 C C . LEU A 1 194 ? 8.797 -8.766 -21.25 1 92.12 194 LEU A C 1
ATOM 1584 O O . LEU A 1 194 ? 8.312 -7.676 -21.547 1 92.12 194 LEU A O 1
ATOM 1588 N N . LEU A 1 195 ? 8.82 -9.219 -20.016 1 92.38 195 LEU A N 1
ATOM 1589 C CA . LEU A 1 195 ? 7.918 -8.656 -19.016 1 92.38 195 LEU A CA 1
ATOM 1590 C C . LEU A 1 195 ? 8.297 -7.219 -18.688 1 92.38 195 LEU A C 1
ATOM 1592 O O . LEU A 1 195 ? 7.441 -6.332 -18.688 1 92.38 195 LEU A O 1
ATOM 1596 N N . GLN A 1 196 ? 9.57 -6.965 -18.453 1 89.75 196 GLN A N 1
ATOM 1597 C CA . GLN A 1 196 ? 10.031 -5.652 -18.016 1 89.75 196 GLN A CA 1
ATOM 1598 C C . GLN A 1 196 ? 9.703 -4.578 -19.062 1 89.75 196 GLN A C 1
ATOM 1600 O O . GLN A 1 196 ? 9.062 -3.574 -18.734 1 89.75 196 GLN A O 1
ATOM 1605 N N . PRO A 1 197 ? 10.047 -4.812 -20.344 1 90.94 197 PRO A N 1
ATOM 1606 C CA . PRO A 1 197 ? 9.711 -3.797 -21.344 1 90.94 197 PRO A CA 1
ATOM 1607 C C . PRO A 1 197 ? 8.203 -3.576 -21.469 1 90.94 197 PRO A C 1
ATOM 1609 O O . PRO A 1 197 ? 7.758 -2.445 -21.672 1 90.94 197 PRO A O 1
ATOM 1612 N N . VAL A 1 198 ? 7.473 -4.605 -21.359 1 94.19 198 VAL A N 1
ATOM 1613 C CA . VAL A 1 198 ? 6.023 -4.5 -21.484 1 94.19 198 VAL A CA 1
ATOM 1614 C C . VAL A 1 198 ? 5.449 -3.713 -20.312 1 94.19 198 VAL A C 1
ATOM 1616 O O . VAL A 1 198 ? 4.555 -2.881 -20.484 1 94.19 198 VAL A O 1
ATOM 1619 N N . MET A 1 199 ? 5.957 -3.943 -19.156 1 92.12 199 MET A N 1
ATOM 1620 C CA . MET A 1 199 ? 5.461 -3.229 -17.984 1 92.12 199 MET A CA 1
ATOM 1621 C C . MET A 1 199 ? 5.836 -1.753 -18.047 1 92.12 199 MET A C 1
ATOM 1623 O O . MET A 1 199 ? 5.086 -0.895 -17.578 1 92.12 199 MET A O 1
ATOM 1627 N N . TYR A 1 200 ? 6.984 -1.437 -18.594 1 87.62 200 TYR A N 1
ATOM 1628 C CA . TYR A 1 200 ? 7.336 -0.041 -18.828 1 87.62 200 TYR A CA 1
ATOM 1629 C C . TYR A 1 200 ? 6.359 0.608 -19.797 1 87.62 200 TYR A C 1
ATOM 1631 O O . TYR A 1 200 ? 5.934 1.748 -19.594 1 87.62 200 TYR A O 1
ATOM 1639 N N . ARG A 1 201 ? 6.043 -0.136 -20.812 1 92 201 ARG A N 1
ATOM 1640 C CA . ARG A 1 201 ? 5.082 0.367 -21.781 1 92 201 ARG A CA 1
ATOM 1641 C C . ARG A 1 201 ? 3.721 0.609 -21.141 1 92 201 ARG A C 1
ATOM 1643 O O . ARG A 1 201 ? 3.047 1.593 -21.453 1 92 201 ARG A O 1
ATOM 1650 N N . ILE A 1 202 ? 3.314 -0.288 -20.297 1 92.5 202 ILE A N 1
ATOM 1651 C CA . ILE A 1 202 ? 2.066 -0.122 -19.562 1 92.5 202 ILE A CA 1
ATOM 1652 C C . ILE A 1 202 ? 2.105 1.183 -18.781 1 92.5 202 ILE A C 1
ATOM 1654 O O . ILE A 1 202 ? 1.141 1.95 -18.781 1 92.5 202 ILE A O 1
ATOM 1658 N N . GLY A 1 203 ? 3.178 1.441 -18.109 1 88.81 203 GLY A N 1
ATOM 1659 C CA . GLY A 1 203 ? 3.346 2.691 -17.391 1 88.81 203 GLY A CA 1
ATOM 1660 C C . GLY A 1 203 ? 3.246 3.916 -18.281 1 88.81 203 GLY A C 1
ATOM 1661 O O . GLY A 1 203 ? 2.611 4.906 -17.906 1 88.81 203 GLY A O 1
ATOM 1662 N N . GLU A 1 204 ? 3.816 3.775 -19.391 1 87.5 204 GLU A N 1
ATOM 1663 C CA . GLU A 1 204 ? 3.789 4.875 -20.359 1 87.5 204 GLU A CA 1
ATOM 1664 C C . GLU A 1 204 ? 2.369 5.145 -20.844 1 87.5 204 GLU A C 1
ATOM 1666 O O . GLU A 1 204 ? 1.96 6.301 -20.969 1 87.5 204 GLU A O 1
ATOM 1671 N N . LEU A 1 205 ? 1.707 4.09 -21.172 1 90.12 205 LEU A N 1
ATOM 1672 C CA . LEU A 1 205 ? 0.335 4.227 -21.656 1 90.12 205 LEU A CA 1
ATOM 1673 C C . LEU A 1 205 ? -0.548 4.875 -20.594 1 90.12 205 LEU A C 1
ATOM 1675 O O . LEU A 1 205 ? -1.41 5.695 -20.922 1 90.12 205 LEU A O 1
ATOM 1679 N N . TRP A 1 206 ? -0.328 4.5 -19.375 1 88.38 206 TRP A N 1
ATOM 1680 C CA . TRP A 1 206 ? -1.073 5.117 -18.281 1 88.38 206 TRP A CA 1
ATOM 1681 C C . TRP A 1 206 ? -0.743 6.602 -18.172 1 88.38 206 TRP A C 1
ATOM 1683 O O . TRP A 1 206 ? -1.642 7.438 -18.047 1 88.38 206 TRP A O 1
ATOM 1693 N N . GLU A 1 207 ? 0.555 6.914 -18.25 1 85.19 207 GLU A N 1
ATOM 1694 C CA . GLU A 1 207 ? 1.02 8.297 -18.172 1 85.19 207 GLU A CA 1
ATOM 1695 C C . GLU A 1 207 ? 0.409 9.156 -19.266 1 85.19 207 GLU A C 1
ATOM 1697 O O . GLU A 1 207 ? 0.096 10.328 -19.047 1 85.19 207 GLU A O 1
ATOM 1702 N N . GLN A 1 208 ? 0.223 8.555 -20.359 1 86.69 208 GLN A N 1
ATOM 1703 C CA . GLN A 1 208 ? -0.289 9.258 -21.531 1 86.69 208 GLN A CA 1
ATOM 1704 C C . GLN A 1 208 ? -1.814 9.297 -21.531 1 86.69 208 GLN A C 1
ATOM 1706 O O . GLN A 1 208 ? -2.428 9.914 -22.406 1 86.69 208 GLN A O 1
ATOM 1711 N N . GLY A 1 209 ? -2.375 8.672 -20.562 1 86.19 209 GLY A N 1
ATOM 1712 C CA . GLY A 1 209 ? -3.824 8.656 -20.453 1 86.19 209 GLY A CA 1
ATOM 1713 C C . GLY A 1 209 ? -4.484 7.688 -21.422 1 86.19 209 GLY A C 1
ATOM 1714 O O . GLY A 1 209 ? -5.695 7.746 -21.625 1 86.19 209 GLY A O 1
ATOM 1715 N N . GLU A 1 210 ? -3.678 6.871 -22.031 1 89.19 210 GLU A N 1
ATOM 1716 C CA . GLU A 1 210 ? -4.199 5.902 -22.984 1 89.19 210 GLU A CA 1
ATOM 1717 C C . GLU A 1 210 ? -4.879 4.73 -22.281 1 89.19 210 GLU A C 1
ATOM 1719 O O . GLU A 1 210 ? -5.707 4.035 -22.875 1 89.19 210 GLU A O 1
ATOM 1724 N N . ILE A 1 211 ? -4.512 4.426 -21.078 1 88.62 211 ILE A N 1
ATOM 1725 C CA . ILE A 1 211 ? -5.234 3.467 -20.25 1 88.62 211 ILE A CA 1
ATOM 1726 C C . ILE A 1 211 ? -5.559 4.094 -18.891 1 88.62 211 ILE A C 1
ATOM 1728 O O . ILE A 1 211 ? -4.855 5 -18.438 1 88.62 211 ILE A O 1
ATOM 1732 N N . SER A 1 212 ? -6.633 3.59 -18.297 1 87 212 SER A N 1
ATOM 1733 C CA . SER A 1 212 ? -7.07 4.098 -17 1 87 212 SER A CA 1
ATOM 1734 C C . SER A 1 212 ? -6.238 3.504 -15.875 1 87 212 SER A C 1
ATOM 1736 O O . SER A 1 212 ? -5.473 2.564 -16.094 1 87 212 SER A O 1
ATOM 1738 N N . VAL A 1 213 ? -6.398 4.109 -14.695 1 84.44 213 VAL A N 1
ATOM 1739 C CA . VAL A 1 213 ? -5.742 3.617 -13.484 1 84.44 213 VAL A CA 1
ATOM 1740 C C . VAL A 1 213 ? -6.18 2.182 -13.203 1 84.44 213 VAL A C 1
ATOM 1742 O O . VAL A 1 213 ? -5.355 1.333 -12.859 1 84.44 213 VAL A O 1
ATOM 1745 N N . SER A 1 214 ? -7.422 1.886 -13.422 1 87.94 214 SER A N 1
ATOM 1746 C CA . SER A 1 214 ? -7.949 0.548 -13.172 1 87.94 214 SER A CA 1
ATOM 1747 C C . SER A 1 214 ? -7.332 -0.475 -14.117 1 87.94 214 SER A C 1
ATOM 1749 O O . SER A 1 214 ? -7.008 -1.593 -13.711 1 87.94 214 SER A O 1
ATOM 1751 N N . ARG A 1 215 ? -7.16 -0.059 -15.32 1 89.75 215 ARG A N 1
ATOM 1752 C CA . ARG A 1 215 ? -6.539 -0.96 -16.281 1 89.75 215 ARG A CA 1
ATOM 1753 C C . ARG A 1 215 ? -5.07 -1.19 -15.961 1 89.75 215 ARG A C 1
ATOM 1755 O O . ARG A 1 215 ? -4.547 -2.287 -16.156 1 89.75 215 ARG A O 1
ATOM 1762 N N . GLU A 1 216 ? -4.449 -0.155 -15.547 1 89.94 216 GLU A N 1
ATOM 1763 C CA . GLU A 1 216 ? -3.072 -0.305 -15.078 1 89.94 216 GLU A CA 1
ATOM 1764 C C . GLU A 1 216 ? -2.992 -1.261 -13.891 1 89.94 216 GLU A C 1
ATOM 1766 O O . GLU A 1 216 ? -2.098 -2.107 -13.828 1 89.94 216 GLU A O 1
ATOM 1771 N N . HIS A 1 217 ? -3.916 -1.148 -12.984 1 88.62 217 HIS A N 1
ATOM 1772 C CA . HIS A 1 217 ? -3.975 -2.049 -11.836 1 88.62 217 HIS A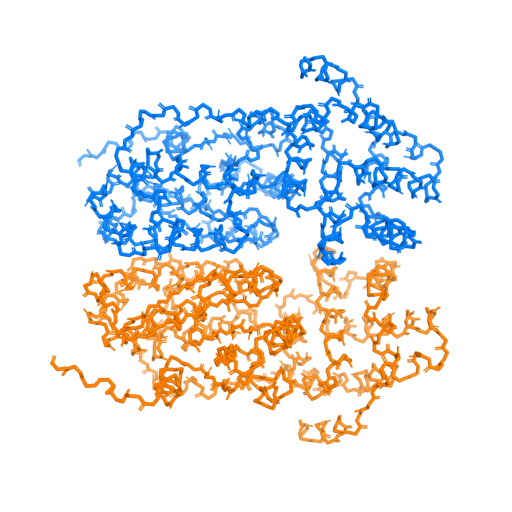 CA 1
ATOM 1773 C C . HIS A 1 217 ? -4.191 -3.492 -12.281 1 88.62 217 HIS A C 1
ATOM 1775 O O . HIS A 1 217 ? -3.545 -4.406 -11.773 1 88.62 217 HIS A O 1
ATOM 1781 N N . LEU A 1 218 ? -5.125 -3.66 -13.188 1 91.31 218 LEU A N 1
ATOM 1782 C CA . LEU A 1 218 ? -5.406 -4.984 -13.734 1 91.31 218 LEU A CA 1
ATOM 1783 C C . LEU A 1 218 ? -4.148 -5.598 -14.336 1 91.31 218 LEU A C 1
ATOM 1785 O O . LEU A 1 218 ? -3.811 -6.746 -14.039 1 91.31 218 LEU A O 1
ATOM 1789 N N . ALA A 1 219 ? -3.482 -4.812 -15.102 1 92.62 219 ALA A N 1
ATOM 1790 C CA . ALA A 1 219 ? -2.264 -5.27 -15.758 1 92.62 219 ALA A CA 1
ATOM 1791 C C . ALA A 1 219 ? -1.191 -5.641 -14.742 1 92.62 219 ALA A C 1
ATOM 1793 O O . ALA A 1 219 ? -0.531 -6.676 -14.875 1 92.62 219 ALA A O 1
ATOM 1794 N N . SER A 1 220 ? -1.03 -4.828 -13.719 1 90.69 220 SER A N 1
ATOM 1795 C CA . SER A 1 220 ? -0.022 -5.055 -12.695 1 90.69 220 SER A CA 1
ATOM 1796 C C . SER A 1 220 ? -0.322 -6.32 -11.891 1 90.69 220 SER A C 1
ATOM 1798 O O . SER A 1 220 ? 0.582 -7.105 -11.602 1 90.69 220 SER A O 1
ATOM 1800 N N . ALA A 1 221 ? -1.561 -6.465 -11.547 1 87.81 221 ALA A N 1
ATOM 1801 C CA . ALA A 1 221 ? -1.961 -7.652 -10.805 1 87.81 221 ALA A CA 1
ATOM 1802 C C . ALA A 1 221 ? -1.7 -8.922 -11.609 1 87.81 221 ALA A C 1
ATOM 1804 O O . ALA A 1 221 ? -1.216 -9.922 -11.078 1 87.81 221 ALA A O 1
ATOM 1805 N N . LEU A 1 222 ? -2.016 -8.844 -12.859 1 89.94 222 LEU A N 1
ATOM 1806 C CA . LEU A 1 222 ? -1.809 -9.984 -13.742 1 89.94 222 LEU A CA 1
ATOM 1807 C C . LEU A 1 222 ? -0.322 -10.266 -13.922 1 89.94 222 LEU A C 1
ATOM 1809 O O . LEU A 1 222 ? 0.095 -11.422 -13.961 1 89.94 222 LEU A O 1
ATOM 1813 N N . ALA A 1 223 ? 0.458 -9.219 -14.078 1 92 223 ALA A N 1
ATOM 1814 C CA . ALA A 1 223 ? 1.905 -9.375 -14.188 1 92 223 ALA A CA 1
ATOM 1815 C C . ALA A 1 223 ? 2.48 -10.055 -12.945 1 92 223 ALA A C 1
ATOM 1817 O O . ALA A 1 223 ? 3.332 -10.945 -13.055 1 92 223 ALA A O 1
ATOM 1818 N N . ASN A 1 224 ? 2.043 -9.648 -11.82 1 88.06 224 ASN A N 1
ATOM 1819 C CA . ASN A 1 224 ? 2.479 -10.266 -10.57 1 88.06 224 ASN A CA 1
ATOM 1820 C C . ASN A 1 224 ? 2.137 -11.758 -10.531 1 88.06 224 ASN A C 1
ATOM 1822 O O . ASN A 1 224 ? 2.947 -12.57 -10.094 1 88.06 224 ASN A O 1
ATOM 1826 N N . THR A 1 225 ? 0.988 -12.055 -10.969 1 84.88 225 THR A N 1
ATOM 1827 C CA . THR A 1 225 ? 0.553 -13.445 -11.023 1 84.88 225 THR A CA 1
ATOM 1828 C C . THR A 1 225 ? 1.437 -14.25 -11.977 1 84.88 225 THR A C 1
ATOM 1830 O O . THR A 1 225 ? 1.825 -15.375 -11.664 1 84.88 225 THR A O 1
ATOM 1833 N N . ALA A 1 226 ? 1.734 -13.656 -13.062 1 87.12 226 ALA A N 1
ATOM 1834 C CA . ALA A 1 226 ? 2.576 -14.32 -14.055 1 87.12 226 ALA A CA 1
ATOM 1835 C C . ALA A 1 226 ? 3.969 -14.594 -13.492 1 87.12 226 ALA A C 1
ATOM 1837 O O . ALA A 1 226 ? 4.512 -15.688 -13.664 1 87.12 226 ALA A O 1
ATOM 1838 N N . VAL A 1 227 ? 4.512 -13.633 -12.844 1 88.56 227 VAL A N 1
ATOM 1839 C CA . VAL A 1 227 ? 5.844 -13.75 -12.273 1 88.56 227 VAL A CA 1
ATOM 1840 C C . VAL A 1 227 ? 5.859 -14.867 -11.227 1 88.56 227 VAL A C 1
ATOM 1842 O O . VAL A 1 227 ? 6.75 -15.719 -11.234 1 88.56 227 VAL A O 1
ATOM 1845 N N . SER A 1 228 ? 4.898 -14.906 -10.391 1 81.75 228 SER A N 1
ATOM 1846 C CA . SER A 1 228 ? 4.809 -15.93 -9.359 1 81.75 228 SER A CA 1
ATOM 1847 C C . SER A 1 228 ? 4.617 -17.312 -9.969 1 81.75 228 SER A C 1
ATOM 1849 O O . SER A 1 228 ? 5.219 -18.297 -9.516 1 81.75 228 SER A O 1
ATOM 1851 N N . SER A 1 229 ? 3.846 -17.344 -10.969 1 79.5 229 SER A N 1
ATOM 1852 C CA . SER A 1 229 ? 3.535 -18.609 -11.633 1 79.5 229 SER A CA 1
ATOM 1853 C C . SER A 1 229 ? 4.777 -19.219 -12.281 1 79.5 229 SER A C 1
ATOM 1855 O O . SER A 1 229 ? 5.051 -20.406 -12.117 1 79.5 229 SER A O 1
ATOM 1857 N N . GLN A 1 230 ? 5.43 -18.406 -12.992 1 81.69 230 GLN A N 1
ATOM 1858 C CA . GLN A 1 230 ? 6.594 -18.906 -13.711 1 81.69 230 GLN A CA 1
ATOM 1859 C C . GLN A 1 230 ? 7.695 -19.328 -12.75 1 81.69 230 GLN A C 1
ATOM 1861 O O . GLN A 1 230 ? 8.406 -20.312 -13 1 81.69 230 GLN A O 1
ATOM 1866 N N . TYR A 1 231 ? 7.766 -18.594 -11.742 1 78.38 231 TYR A N 1
ATOM 1867 C CA . TYR A 1 231 ? 8.75 -18.906 -10.711 1 78.38 231 TYR A CA 1
ATOM 1868 C C . TYR A 1 231 ? 8.531 -20.312 -10.156 1 78.38 231 TYR A C 1
ATOM 1870 O O . TYR A 1 231 ? 9.453 -21.125 -10.141 1 78.38 231 TYR A O 1
ATOM 1878 N N . VAL A 1 232 ? 7.422 -20.672 -9.781 1 73.94 232 VAL A N 1
ATOM 1879 C CA . VAL A 1 232 ? 7.129 -21.922 -9.102 1 73.94 232 VAL A CA 1
ATOM 1880 C C . VAL A 1 232 ? 7.262 -23.094 -10.078 1 73.94 232 VAL A C 1
ATOM 1882 O O . VAL A 1 232 ? 7.68 -24.188 -9.688 1 73.94 232 VAL A O 1
ATOM 1885 N N . ARG A 1 233 ? 6.914 -22.797 -11.242 1 74.94 233 ARG A N 1
ATOM 1886 C CA . ARG A 1 233 ? 6.977 -23.844 -12.258 1 74.94 233 ARG A CA 1
ATOM 1887 C C . ARG A 1 233 ? 8.414 -24.281 -12.5 1 74.94 233 ARG A C 1
ATOM 1889 O O . ARG A 1 233 ? 8.68 -25.453 -12.742 1 74.94 233 ARG A O 1
ATOM 1896 N N . VAL A 1 234 ? 9.234 -23.312 -12.352 1 75.06 234 VAL A N 1
ATOM 1897 C CA . VAL A 1 234 ? 10.578 -23.594 -12.836 1 75.06 234 VAL A CA 1
ATOM 1898 C C . VAL A 1 234 ? 11.523 -23.781 -11.648 1 75.06 234 VAL A C 1
ATOM 1900 O O . VAL A 1 234 ? 12.594 -24.375 -11.789 1 75.06 234 VAL A O 1
ATOM 1903 N N . MET A 1 235 ? 11.133 -23.328 -10.477 1 72.88 235 MET A N 1
ATOM 1904 C CA . MET A 1 235 ? 12.094 -23.25 -9.375 1 72.88 235 MET A CA 1
ATOM 1905 C C . MET A 1 235 ? 11.898 -24.422 -8.414 1 72.88 235 MET A C 1
ATOM 1907 O O . MET A 1 235 ? 12.523 -24.469 -7.355 1 72.88 235 MET A O 1
ATOM 1911 N N . SER A 1 236 ? 11.016 -25.312 -8.641 1 63.66 236 SER A N 1
ATOM 1912 C CA . SER A 1 236 ? 10.68 -26.359 -7.68 1 63.66 236 SER A CA 1
ATOM 1913 C C . SER A 1 236 ? 11.914 -27.125 -7.246 1 63.66 236 SER A C 1
ATOM 1915 O O . SER A 1 236 ? 11.992 -27.609 -6.109 1 63.66 236 SER A O 1
ATOM 1917 N N . ASP A 1 237 ? 12.891 -27.016 -7.969 1 65.94 237 ASP A N 1
ATOM 1918 C CA . ASP A 1 237 ? 13.961 -27.953 -7.645 1 65.94 237 ASP A CA 1
ATOM 1919 C C . ASP A 1 237 ? 15.281 -27.219 -7.398 1 65.94 237 ASP A C 1
ATOM 1921 O O . ASP A 1 237 ? 16.344 -27.844 -7.34 1 65.94 237 ASP A O 1
ATOM 1925 N N . VAL A 1 238 ? 15.227 -26.016 -7.215 1 69.44 238 VAL A N 1
ATOM 1926 C CA . VAL A 1 238 ? 16.484 -25.297 -7.031 1 69.44 238 VAL A CA 1
ATOM 1927 C C . VAL A 1 238 ? 16.844 -25.266 -5.547 1 69.44 238 VAL A C 1
ATOM 1929 O O . VAL A 1 238 ? 16.031 -24.859 -4.711 1 69.44 238 VAL A O 1
ATOM 1932 N N . GLU A 1 239 ? 17.922 -25.812 -5.168 1 75.62 239 GLU A N 1
ATOM 1933 C CA . GLU A 1 239 ? 18.438 -25.766 -3.799 1 75.62 239 GLU A CA 1
ATOM 1934 C C . GLU A 1 239 ? 19.453 -24.641 -3.627 1 75.62 239 GLU A C 1
ATOM 1936 O O . GLU A 1 239 ? 20.359 -24.484 -4.441 1 75.62 239 GLU A O 1
ATOM 1941 N N . PRO A 1 240 ? 19.172 -23.891 -2.629 1 77.81 240 PRO A N 1
ATOM 1942 C CA . PRO A 1 240 ? 20.156 -22.828 -2.414 1 77.81 240 PRO A CA 1
ATOM 1943 C C . PRO A 1 240 ? 21.516 -23.375 -1.987 1 77.81 240 PRO A C 1
ATOM 1945 O O . PRO A 1 240 ? 21.594 -24.297 -1.17 1 77.81 240 PRO A O 1
ATOM 1948 N N . TRP A 1 241 ? 22.516 -22.828 -2.582 1 75.06 241 TRP A N 1
ATOM 1949 C CA . TRP A 1 241 ? 23.859 -23.297 -2.232 1 75.06 241 TRP A CA 1
ATOM 1950 C C . TRP A 1 241 ? 24.828 -22.125 -2.107 1 75.06 241 TRP A C 1
ATOM 1952 O O . TRP A 1 241 ? 25.984 -22.312 -1.749 1 75.06 241 TRP A O 1
ATOM 1962 N N . LYS A 1 242 ? 24.391 -21.031 -2.365 1 87.06 242 LYS A N 1
ATOM 1963 C CA . LYS A 1 242 ? 25.234 -19.859 -2.232 1 87.06 242 LYS A CA 1
ATOM 1964 C C . LYS A 1 242 ? 25.016 -19.156 -0.893 1 87.06 242 LYS A C 1
ATOM 1966 O O . LYS A 1 242 ? 24.766 -19.812 0.12 1 87.06 242 LYS A O 1
ATOM 1971 N N . GLY A 1 243 ? 24.922 -17.969 -0.658 1 91.12 243 GLY A N 1
ATOM 1972 C CA . GLY A 1 243 ? 24.703 -17.156 0.527 1 91.12 243 GLY A CA 1
ATOM 1973 C C . GLY A 1 243 ? 23.266 -16.672 0.661 1 91.12 243 GLY A C 1
ATOM 1974 O O . GLY A 1 243 ? 22.359 -17.219 0.012 1 91.12 243 GLY A O 1
ATOM 1975 N N . LYS A 1 244 ? 23.094 -15.828 1.543 1 93.81 244 LYS A N 1
ATOM 1976 C CA . LYS A 1 244 ? 21.75 -15.344 1.866 1 93.81 244 LYS A CA 1
ATOM 1977 C C . LYS A 1 244 ? 21.578 -13.898 1.413 1 93.81 244 LYS A C 1
ATOM 1979 O O . LYS A 1 244 ? 22.469 -13.07 1.582 1 93.81 244 LYS A O 1
ATOM 1984 N N . ILE A 1 245 ? 20.469 -13.703 0.751 1 95.69 245 ILE A N 1
ATOM 1985 C CA . ILE A 1 245 ? 20.156 -12.359 0.268 1 95.69 245 ILE A CA 1
ATOM 1986 C C . ILE A 1 245 ? 18.781 -11.945 0.773 1 95.69 245 ILE A C 1
ATOM 1988 O O . ILE A 1 245 ? 17.844 -12.742 0.786 1 95.69 245 ILE A O 1
ATOM 1992 N N . LEU A 1 246 ? 18.719 -10.742 1.232 1 96.06 246 LEU A N 1
ATOM 1993 C CA . LEU A 1 246 ? 17.438 -10.133 1.604 1 96.06 246 LEU A CA 1
ATOM 1994 C C . LEU A 1 246 ? 16.984 -9.148 0.538 1 96.06 246 LEU A C 1
ATOM 1996 O O . LEU A 1 246 ? 17.75 -8.266 0.129 1 96.06 246 LEU A O 1
ATOM 2000 N N . VAL A 1 247 ? 15.797 -9.391 0.028 1 95.94 247 VAL A N 1
ATOM 2001 C CA . VAL A 1 247 ? 15.219 -8.484 -0.963 1 95.94 247 VAL A CA 1
ATOM 2002 C C . VAL A 1 247 ? 13.969 -7.828 -0.394 1 95.94 247 VAL A C 1
ATOM 2004 O O . VAL A 1 247 ? 13.086 -8.508 0.13 1 95.94 247 VAL A O 1
ATOM 2007 N N . SER A 1 248 ? 13.867 -6.496 -0.503 1 94.19 248 SER A N 1
ATOM 2008 C CA . SER A 1 248 ? 12.703 -5.777 0.015 1 94.19 248 SER A CA 1
ATOM 2009 C C . SER A 1 248 ? 12.484 -4.473 -0.741 1 94.19 248 SER A C 1
ATOM 2011 O O . SER A 1 248 ? 13.43 -3.869 -1.242 1 94.19 248 SER A O 1
ATOM 2013 N N . ALA A 1 249 ? 11.211 -4.137 -0.882 1 90.31 249 ALA A N 1
ATOM 2014 C CA . ALA A 1 249 ? 10.922 -2.758 -1.263 1 90.31 249 ALA A CA 1
ATOM 2015 C C . ALA A 1 249 ? 11.117 -1.812 -0.082 1 90.31 249 ALA A C 1
ATOM 2017 O O . ALA A 1 249 ? 10.992 -2.219 1.075 1 90.31 249 ALA A O 1
ATOM 2018 N N . ALA A 1 250 ? 11.484 -0.612 -0.382 1 84.56 250 ALA A N 1
ATOM 2019 C CA . ALA A 1 250 ? 11.688 0.376 0.675 1 84.56 250 ALA A CA 1
ATOM 2020 C C . ALA A 1 250 ? 10.375 0.681 1.394 1 84.56 250 ALA A C 1
ATOM 2022 O O . ALA A 1 250 ? 9.297 0.281 0.936 1 84.56 250 ALA A O 1
ATOM 2023 N N . SER A 1 251 ? 10.492 1.306 2.498 1 78.94 251 SER A N 1
ATOM 2024 C CA . SER A 1 251 ? 9.312 1.741 3.238 1 78.94 251 SER A CA 1
ATOM 2025 C C . SER A 1 251 ? 8.422 2.637 2.383 1 78.94 251 SER A C 1
ATOM 2027 O O . SER A 1 251 ? 8.922 3.463 1.614 1 78.94 251 SER A O 1
ATOM 2029 N N . ASN A 1 252 ? 7.105 2.352 2.387 1 76.19 252 ASN A N 1
ATOM 2030 C CA . ASN A 1 252 ? 6.102 3.127 1.664 1 76.19 252 ASN A CA 1
ATOM 2031 C C . ASN A 1 252 ? 6.148 2.844 0.165 1 76.19 252 ASN A C 1
ATOM 2033 O O . ASN A 1 252 ? 5.66 3.643 -0.637 1 76.19 252 ASN A O 1
ATOM 2037 N N . GLU A 1 253 ? 6.867 1.803 -0.174 1 81.75 253 GLU A N 1
ATOM 2038 C CA . GLU A 1 253 ? 6.93 1.393 -1.573 1 81.75 253 GLU A CA 1
ATOM 2039 C C . GLU A 1 253 ? 6.02 0.199 -1.841 1 81.75 253 GLU A C 1
ATOM 2041 O O . GLU A 1 253 ? 6.129 -0.834 -1.178 1 81.75 253 GLU A O 1
ATOM 2046 N N . PHE A 1 254 ? 5.168 0.366 -2.891 1 78.75 254 PHE A N 1
ATOM 2047 C CA . PHE A 1 254 ? 4.176 -0.677 -3.123 1 78.75 254 PHE A CA 1
ATOM 2048 C C . PHE A 1 254 ? 4.34 -1.283 -4.512 1 78.75 254 PHE A C 1
ATOM 2050 O O . PHE A 1 254 ? 3.656 -2.246 -4.859 1 78.75 254 PHE A O 1
ATOM 2057 N N . HIS A 1 255 ? 5.199 -0.657 -5.277 1 84.31 255 HIS A N 1
ATOM 2058 C CA . HIS A 1 255 ? 5.598 -1.269 -6.543 1 84.31 255 HIS A CA 1
ATOM 2059 C C . HIS A 1 255 ? 6.57 -2.418 -6.316 1 84.31 255 HIS A C 1
ATOM 2061 O O . HIS A 1 255 ? 7.785 -2.211 -6.285 1 84.31 255 HIS A O 1
ATOM 2067 N N . VAL A 1 256 ? 6.027 -3.641 -6.297 1 86.88 256 VAL A N 1
ATOM 2068 C CA . VAL A 1 256 ? 6.852 -4.73 -5.781 1 86.88 256 VAL A CA 1
ATOM 2069 C C . VAL A 1 256 ? 7.289 -5.637 -6.93 1 86.88 256 VAL A C 1
ATOM 2071 O O . VAL A 1 256 ? 8.125 -6.523 -6.742 1 86.88 256 VAL A O 1
ATOM 2074 N N . LEU A 1 257 ? 6.828 -5.445 -8.109 1 88.62 257 LEU A N 1
ATOM 2075 C CA . LEU A 1 257 ? 7.121 -6.352 -9.219 1 88.62 257 LEU A CA 1
ATOM 2076 C C . LEU A 1 257 ? 8.625 -6.449 -9.461 1 88.62 257 LEU A C 1
ATOM 2078 O O . LEU A 1 257 ? 9.164 -7.551 -9.586 1 88.62 257 LEU A O 1
ATOM 2082 N N . GLY A 1 258 ? 9.312 -5.34 -9.5 1 89.5 258 GLY A N 1
ATOM 2083 C CA . GLY A 1 258 ? 10.75 -5.324 -9.711 1 89.5 258 GLY A CA 1
ATOM 2084 C C . GLY A 1 258 ? 11.523 -6.086 -8.648 1 89.5 258 GLY A C 1
ATOM 2085 O O . GLY A 1 258 ? 12.391 -6.898 -8.961 1 89.5 258 GLY A O 1
ATOM 2086 N N . ALA A 1 259 ? 11.211 -5.832 -7.438 1 91.81 259 ALA A N 1
ATOM 2087 C CA . ALA A 1 259 ? 11.867 -6.516 -6.324 1 91.81 259 ALA A CA 1
ATOM 2088 C C . ALA A 1 259 ? 11.648 -8.023 -6.398 1 91.81 259 ALA A C 1
ATOM 2090 O O . ALA A 1 259 ? 12.562 -8.805 -6.137 1 91.81 259 ALA A O 1
ATOM 2091 N N . GLN A 1 260 ? 10.414 -8.391 -6.734 1 91 260 GLN A N 1
ATOM 2092 C CA . GLN A 1 260 ? 10.102 -9.812 -6.832 1 91 260 GLN A CA 1
ATOM 2093 C C . GLN A 1 260 ? 10.898 -10.477 -7.949 1 91 260 GLN A C 1
ATOM 2095 O O . GLN A 1 260 ? 11.383 -11.594 -7.789 1 91 260 GLN A O 1
ATOM 2100 N N . ILE A 1 261 ? 10.984 -9.812 -9.031 1 91.75 261 ILE A N 1
ATOM 2101 C CA . ILE A 1 261 ? 11.734 -10.328 -10.172 1 91.75 261 ILE A CA 1
ATOM 2102 C C . ILE A 1 261 ? 13.195 -10.547 -9.773 1 91.75 261 ILE A C 1
ATOM 2104 O O . ILE A 1 261 ? 13.773 -11.602 -10.055 1 91.75 261 ILE A O 1
ATOM 2108 N N . ILE A 1 262 ? 13.742 -9.594 -9.086 1 92.44 262 ILE A N 1
ATOM 2109 C CA . ILE A 1 262 ? 15.133 -9.695 -8.656 1 92.44 262 ILE A CA 1
ATOM 2110 C C . ILE A 1 262 ? 15.289 -10.867 -7.688 1 92.44 262 ILE A C 1
ATOM 2112 O O . ILE A 1 262 ? 16.234 -11.648 -7.797 1 92.44 262 ILE A O 1
ATOM 2116 N N . ALA A 1 263 ? 14.375 -10.969 -6.758 1 91.69 263 ALA A N 1
ATOM 2117 C CA . ALA A 1 263 ? 14.398 -12.07 -5.801 1 91.69 263 ALA A CA 1
ATOM 2118 C C . ALA A 1 263 ? 14.367 -13.414 -6.516 1 91.69 263 ALA A C 1
ATOM 2120 O O . ALA A 1 263 ? 15.164 -14.305 -6.203 1 91.69 263 ALA A O 1
ATOM 2121 N N . ASN A 1 264 ? 13.492 -13.523 -7.484 1 88.69 264 ASN A N 1
ATOM 2122 C CA . ASN A 1 264 ? 13.359 -14.766 -8.242 1 88.69 264 ASN A CA 1
ATOM 2123 C C . ASN A 1 264 ? 14.641 -15.102 -9 1 88.69 264 ASN A C 1
ATOM 2125 O O . ASN A 1 264 ? 15.078 -16.25 -8.992 1 88.69 264 ASN A O 1
ATOM 2129 N N . CYS A 1 265 ? 15.164 -14.125 -9.617 1 90.12 265 CYS A N 1
ATOM 2130 C CA . CYS A 1 265 ? 16.359 -14.344 -10.43 1 90.12 265 CYS A CA 1
ATOM 2131 C C . CYS A 1 265 ? 17.547 -14.758 -9.562 1 90.12 265 CYS A C 1
ATOM 2133 O O . CYS A 1 265 ? 18.297 -15.656 -9.93 1 90.12 265 CYS A O 1
ATOM 2135 N N . LEU A 1 266 ? 17.688 -14.117 -8.469 1 91.12 266 LEU A N 1
ATOM 2136 C CA . LEU A 1 266 ? 18.781 -14.453 -7.57 1 91.12 266 LEU A CA 1
ATOM 2137 C C . LEU A 1 266 ? 18.609 -15.852 -6.992 1 91.12 266 LEU A C 1
ATOM 2139 O O . LEU A 1 266 ? 19.578 -16.594 -6.852 1 91.12 266 LEU A O 1
ATOM 2143 N N . GLU A 1 267 ? 17.406 -16.156 -6.676 1 88.06 267 GLU A N 1
ATOM 2144 C CA . GLU A 1 267 ? 17.141 -17.516 -6.195 1 88.06 267 GLU A CA 1
ATOM 2145 C C . GLU A 1 267 ? 17.438 -18.547 -7.27 1 88.06 267 GLU A C 1
ATOM 2147 O O . GLU A 1 267 ? 17.953 -19.625 -6.965 1 88.06 267 GLU A O 1
ATOM 2152 N N . ALA A 1 268 ? 17.094 -18.219 -8.461 1 84.88 268 ALA A N 1
ATOM 2153 C CA . ALA A 1 268 ? 17.359 -19.125 -9.578 1 84.88 268 ALA A CA 1
ATOM 2154 C C . ALA A 1 268 ? 18.844 -19.359 -9.75 1 84.88 268 ALA A C 1
ATOM 2156 O O . ALA A 1 268 ? 19.266 -20.391 -10.281 1 84.88 268 ALA A O 1
ATOM 2157 N N . GLU A 1 269 ? 19.609 -18.406 -9.297 1 87.19 269 GLU A N 1
ATOM 2158 C CA . GLU A 1 269 ? 21.062 -18.531 -9.391 1 87.19 269 GLU A CA 1
ATOM 2159 C C . GLU A 1 269 ? 21.625 -19.328 -8.219 1 87.19 269 GLU A C 1
ATOM 2161 O O . GLU A 1 269 ? 22.828 -19.562 -8.148 1 87.19 269 GLU A O 1
ATOM 2166 N N . GLY A 1 270 ? 20.734 -19.719 -7.301 1 86.69 270 GLY A N 1
ATOM 2167 C CA . GLY A 1 270 ? 21.172 -20.594 -6.219 1 86.69 270 GLY A CA 1
ATOM 2168 C C . GLY A 1 270 ? 21.312 -19.859 -4.895 1 86.69 270 GLY A C 1
ATOM 2169 O O . GLY A 1 270 ? 21.812 -20.422 -3.92 1 86.69 270 GLY A O 1
ATOM 2170 N N . TRP A 1 271 ? 20.875 -18.656 -4.797 1 90.56 271 TRP A N 1
ATOM 2171 C CA . TRP A 1 271 ? 20.922 -17.922 -3.543 1 90.56 271 TRP A CA 1
ATOM 2172 C C . TRP A 1 271 ? 19.719 -18.234 -2.67 1 90.56 271 TRP A C 1
ATOM 2174 O O . TRP A 1 271 ? 18.625 -18.531 -3.182 1 90.56 271 TRP A O 1
ATOM 2184 N N . GLU A 1 272 ? 19.953 -18.25 -1.425 1 91.56 272 GLU A N 1
ATOM 2185 C CA . GLU A 1 272 ? 18.828 -18.219 -0.49 1 91.56 272 GLU A CA 1
ATOM 2186 C C . GLU A 1 272 ? 18.266 -16.812 -0.342 1 91.56 272 GLU A C 1
ATOM 2188 O O . GLU A 1 272 ? 18.953 -15.914 0.138 1 91.56 272 GLU A O 1
ATOM 2193 N N . VAL A 1 273 ? 17 -16.641 -0.733 1 92.56 273 VAL A N 1
ATOM 2194 C CA . VAL A 1 273 ? 16.484 -15.273 -0.795 1 92.56 273 VAL A CA 1
ATOM 2195 C C . VAL A 1 273 ? 15.281 -15.141 0.139 1 92.56 273 VAL A C 1
ATOM 2197 O O . VAL A 1 273 ? 14.344 -15.938 0.078 1 92.56 273 VAL A O 1
ATOM 2200 N N . ASP A 1 274 ? 15.328 -14.211 1.062 1 93 274 ASP A N 1
ATOM 2201 C CA . ASP A 1 274 ? 14.172 -13.75 1.819 1 93 274 ASP A CA 1
ATOM 2202 C C . ASP A 1 274 ? 13.562 -12.508 1.182 1 93 274 ASP A C 1
ATOM 2204 O O . ASP A 1 274 ? 14.172 -11.438 1.184 1 93 274 ASP A O 1
ATOM 2208 N N . TYR A 1 275 ? 12.43 -12.672 0.641 1 92.88 275 TYR A N 1
ATOM 2209 C CA . TYR A 1 275 ? 11.703 -11.578 0.001 1 92.88 275 TYR A CA 1
ATOM 2210 C C . TYR A 1 275 ? 10.594 -11.055 0.906 1 92.88 275 TYR A C 1
ATOM 2212 O O . TYR A 1 275 ? 9.625 -11.766 1.185 1 92.88 275 TYR A O 1
ATOM 2220 N N . LEU A 1 276 ? 10.68 -9.812 1.295 1 92.31 276 LEU A N 1
ATOM 2221 C CA . LEU A 1 276 ? 9.781 -9.281 2.312 1 92.31 276 LEU A CA 1
ATOM 2222 C C . LEU A 1 276 ? 8.602 -8.555 1.672 1 92.31 276 LEU A C 1
ATOM 2224 O O . LEU A 1 276 ? 7.637 -8.203 2.354 1 92.31 276 LEU A O 1
ATOM 2228 N N . GLY A 1 277 ? 8.648 -8.289 0.392 1 88.94 277 GLY A N 1
ATOM 2229 C CA . GLY A 1 277 ? 7.527 -7.648 -0.279 1 88.94 277 GLY A CA 1
ATOM 2230 C C . GLY A 1 277 ? 7.5 -6.145 -0.092 1 88.94 277 GLY A C 1
ATOM 2231 O O . GLY A 1 277 ? 8.547 -5.496 -0.06 1 88.94 277 GLY A O 1
ATOM 2232 N N . ALA A 1 278 ? 6.242 -5.617 -0.034 1 83.38 278 ALA A N 1
ATOM 2233 C CA . ALA A 1 278 ? 6.031 -4.172 -0.074 1 83.38 278 ALA A CA 1
ATOM 2234 C C . ALA A 1 278 ? 6.082 -3.57 1.328 1 83.38 278 ALA A C 1
ATOM 2236 O O . ALA A 1 278 ? 5.863 -4.27 2.318 1 83.38 278 ALA A O 1
ATOM 2237 N N . ASN A 1 279 ? 6.465 -2.301 1.391 1 80.25 279 ASN A N 1
ATOM 2238 C CA . ASN A 1 279 ? 6.258 -1.409 2.527 1 80.25 279 ASN A CA 1
ATOM 2239 C C . ASN A 1 279 ? 6.852 -1.987 3.807 1 80.25 279 ASN A C 1
ATOM 2241 O O . ASN A 1 279 ? 6.188 -2.031 4.844 1 80.25 279 ASN A O 1
ATOM 2245 N N . THR A 1 280 ? 8.055 -2.408 3.785 1 81.94 280 THR A N 1
ATOM 2246 C CA . THR A 1 280 ? 8.727 -2.891 4.988 1 81.94 280 THR A CA 1
ATOM 2247 C C . THR A 1 280 ? 9.312 -1.729 5.781 1 81.94 280 THR A C 1
ATOM 2249 O O . THR A 1 280 ? 10.203 -1.024 5.293 1 81.94 280 THR A O 1
ATOM 2252 N N . PRO A 1 281 ? 8.906 -1.589 6.992 1 81 281 PRO A N 1
ATOM 2253 C CA . PRO A 1 281 ? 9.461 -0.49 7.785 1 81 281 PRO A CA 1
ATOM 2254 C C . PRO A 1 281 ? 10.961 -0.631 8.023 1 81 281 PRO A C 1
ATOM 2256 O O . PRO A 1 281 ? 11.461 -1.744 8.211 1 81 281 PRO A O 1
ATOM 2259 N N . SER A 1 282 ? 11.641 0.521 8.086 1 83.19 282 SER A N 1
ATOM 2260 C CA . SER A 1 282 ? 13.094 0.57 8.156 1 83.19 282 SER A CA 1
ATOM 2261 C C . SER A 1 282 ? 13.617 -0.177 9.383 1 83.19 282 SER A C 1
ATOM 2263 O O . SER A 1 282 ? 14.531 -0.996 9.273 1 83.19 282 SER A O 1
ATOM 2265 N N . GLU A 1 283 ? 13.023 0.078 10.523 1 82 283 GLU A N 1
ATOM 2266 C CA . GLU A 1 283 ? 13.5 -0.532 11.758 1 82 283 GLU A CA 1
ATOM 2267 C C . GLU A 1 283 ? 13.312 -2.047 11.734 1 82 283 GLU A C 1
ATOM 2269 O O . GLU A 1 283 ? 14.164 -2.789 12.234 1 82 283 GLU A O 1
ATOM 2274 N N . ASP A 1 284 ? 12.227 -2.457 11.188 1 86.12 284 ASP A N 1
ATOM 2275 C CA . ASP A 1 284 ? 11.953 -3.889 11.094 1 86.12 284 ASP A CA 1
ATOM 2276 C C . ASP A 1 284 ? 12.922 -4.574 10.133 1 86.12 284 ASP A C 1
ATOM 2278 O O . ASP A 1 284 ? 13.344 -5.707 10.375 1 86.12 284 ASP A O 1
ATOM 2282 N N . LEU A 1 285 ? 13.188 -3.871 9.117 1 89.19 285 LEU A N 1
ATOM 2283 C CA . LEU A 1 285 ? 14.148 -4.41 8.172 1 89.19 285 LEU A CA 1
ATOM 2284 C C . LEU A 1 285 ? 15.523 -4.574 8.82 1 89.19 285 LEU A C 1
ATOM 2286 O O . LEU A 1 285 ? 16.188 -5.602 8.641 1 89.19 285 LEU A O 1
ATOM 2290 N N . VAL A 1 286 ? 15.953 -3.596 9.578 1 89.38 286 VAL A N 1
ATOM 2291 C CA . VAL A 1 286 ? 17.25 -3.633 10.25 1 89.38 286 VAL A CA 1
ATOM 2292 C C . VAL A 1 286 ? 17.266 -4.77 11.273 1 89.38 286 VAL A C 1
ATOM 2294 O O . VAL A 1 286 ? 18.25 -5.488 11.391 1 89.38 286 VAL A O 1
ATOM 2297 N N . GLY A 1 287 ? 16.156 -4.855 12.008 1 88.06 287 GLY A N 1
ATOM 2298 C CA . GLY A 1 287 ? 16.031 -5.969 12.93 1 88.06 287 GLY A CA 1
ATOM 2299 C C . GLY A 1 287 ? 16.141 -7.324 12.25 1 88.06 287 GLY A C 1
ATOM 2300 O O . GLY A 1 287 ? 16.797 -8.234 12.766 1 88.06 287 GLY A O 1
ATOM 2301 N N . TYR A 1 288 ? 15.523 -7.43 11.109 1 91.38 288 TYR A N 1
ATOM 2302 C CA . TYR A 1 288 ? 15.578 -8.672 10.352 1 91.38 288 TYR A CA 1
ATOM 2303 C C . TYR A 1 288 ? 17 -8.969 9.898 1 91.38 288 TYR A C 1
ATOM 2305 O O . TYR A 1 288 ? 17.453 -10.117 9.938 1 91.38 288 TYR A O 1
ATOM 2313 N N . ILE A 1 289 ? 17.703 -7.969 9.477 1 92.56 289 ILE A N 1
ATOM 2314 C CA . ILE A 1 289 ? 19.078 -8.094 9.039 1 92.56 289 ILE A CA 1
ATOM 2315 C C . ILE A 1 289 ? 19.953 -8.562 10.203 1 92.56 289 ILE A C 1
ATOM 2317 O O . ILE A 1 289 ? 20.844 -9.398 10.023 1 92.56 289 ILE A O 1
ATOM 2321 N N . ARG A 1 290 ? 19.656 -8.039 11.328 1 91.38 290 ARG A N 1
ATOM 2322 C CA . ARG A 1 290 ? 20.391 -8.422 12.531 1 91.38 290 ARG A CA 1
ATOM 2323 C C . ARG A 1 290 ? 20.219 -9.906 12.828 1 91.38 290 ARG A C 1
ATOM 2325 O O . ARG A 1 290 ? 21.172 -10.602 13.172 1 91.38 290 ARG A O 1
ATOM 2332 N N . ASP A 1 291 ? 19.047 -10.391 12.688 1 90.75 291 ASP A N 1
ATOM 2333 C CA . ASP A 1 291 ? 18.688 -11.766 13.047 1 90.75 291 ASP A CA 1
ATOM 2334 C C . ASP A 1 291 ? 19.188 -12.75 11.992 1 90.75 291 ASP A C 1
ATOM 2336 O O . ASP A 1 291 ? 19.703 -13.82 12.328 1 90.75 291 ASP A O 1
ATOM 2340 N N . GLN A 1 292 ? 19.047 -12.375 10.695 1 91.62 292 GLN A N 1
ATOM 2341 C CA . GLN A 1 292 ? 19.266 -13.328 9.617 1 91.62 292 GLN A CA 1
ATOM 2342 C C . GLN A 1 292 ? 20.688 -13.195 9.062 1 91.62 292 GLN A C 1
ATOM 2344 O O . GLN A 1 292 ? 21.203 -14.125 8.43 1 91.62 292 GLN A O 1
ATOM 2349 N N . ARG A 1 293 ? 21.281 -12.07 9.211 1 91.88 293 ARG A N 1
ATOM 2350 C CA . ARG A 1 293 ? 22.641 -11.773 8.781 1 91.88 293 ARG A CA 1
ATOM 2351 C C . ARG A 1 293 ? 22.844 -12.125 7.309 1 91.88 293 ARG A C 1
ATOM 2353 O O . ARG A 1 293 ? 23.734 -12.914 6.973 1 91.88 293 ARG A O 1
ATOM 2360 N N . PRO A 1 294 ? 22.078 -11.523 6.441 1 94.94 294 PRO A N 1
ATOM 2361 C CA . PRO A 1 294 ? 22.266 -11.781 5.012 1 94.94 294 PRO A CA 1
ATOM 2362 C C . PRO A 1 294 ? 23.594 -11.234 4.488 1 94.94 294 PRO A C 1
ATOM 2364 O O . PRO A 1 294 ? 24.172 -10.32 5.086 1 94.94 294 PRO A O 1
ATOM 2367 N N . ASP A 1 295 ? 24.047 -11.844 3.398 1 94.69 295 ASP A N 1
ATOM 2368 C CA . ASP A 1 295 ? 25.266 -11.375 2.746 1 94.69 295 ASP A CA 1
ATOM 2369 C C . ASP A 1 295 ? 25 -10.086 1.962 1 94.69 295 ASP A C 1
ATOM 2371 O O . ASP A 1 295 ? 25.891 -9.234 1.854 1 94.69 295 ASP A O 1
ATOM 2375 N N . VAL A 1 296 ? 23.859 -10.055 1.411 1 95.5 296 VAL A N 1
ATOM 2376 C CA . VAL A 1 296 ? 23.469 -8.93 0.569 1 95.5 296 VAL A CA 1
ATOM 2377 C C . VAL A 1 296 ? 22.047 -8.484 0.928 1 95.5 296 VAL A C 1
ATOM 2379 O O . VAL A 1 296 ? 21.188 -9.312 1.24 1 95.5 296 VAL A O 1
ATOM 2382 N N . VAL A 1 297 ? 21.844 -7.184 0.979 1 96.06 297 VAL A N 1
ATOM 2383 C CA . VAL A 1 297 ? 20.516 -6.59 1.091 1 96.06 297 VAL A CA 1
ATOM 2384 C C . VAL A 1 297 ? 20.188 -5.816 -0.183 1 96.06 297 VAL A C 1
ATOM 2386 O O . VAL A 1 297 ? 20.922 -4.898 -0.567 1 96.06 297 VAL A O 1
ATOM 2389 N N . ALA A 1 298 ? 19.188 -6.266 -0.821 1 96 298 ALA A N 1
ATOM 2390 C CA . ALA A 1 298 ? 18.734 -5.582 -2.027 1 96 298 ALA A CA 1
ATOM 2391 C C . ALA A 1 298 ? 17.469 -4.766 -1.752 1 96 298 ALA A C 1
ATOM 2393 O O . ALA A 1 298 ? 16.453 -5.305 -1.301 1 96 298 ALA A O 1
ATOM 2394 N N . LEU A 1 299 ? 17.547 -3.49 -2.055 1 94.81 299 LEU A N 1
ATOM 2395 C CA . LEU A 1 299 ? 16.438 -2.572 -1.827 1 94.81 299 LEU A CA 1
ATOM 2396 C C . LEU A 1 299 ? 15.945 -1.984 -3.143 1 94.81 299 LEU A C 1
ATOM 2398 O O . LEU A 1 299 ? 16.734 -1.537 -3.969 1 94.81 299 LEU A O 1
ATOM 2402 N N . SER A 1 300 ? 14.664 -2.033 -3.324 1 93.31 300 SER A N 1
ATOM 2403 C CA . SER A 1 300 ? 14.055 -1.506 -4.539 1 93.31 300 SER A CA 1
ATOM 2404 C C . SER A 1 300 ? 13.266 -0.23 -4.254 1 93.31 300 SER A C 1
ATOM 2406 O O . SER A 1 300 ? 12.469 -0.184 -3.316 1 93.31 300 SER A O 1
ATOM 2408 N N . VAL A 1 301 ? 13.547 0.845 -5.031 1 89.44 301 VAL A N 1
ATOM 2409 C CA . VAL A 1 301 ? 12.797 2.098 -4.957 1 89.44 301 VAL A CA 1
ATOM 2410 C C . VAL A 1 301 ? 12.305 2.492 -6.348 1 89.44 301 VAL A C 1
ATOM 2412 O O . VAL A 1 301 ? 13.102 2.695 -7.262 1 89.44 301 VAL A O 1
ATOM 2415 N N . THR A 1 302 ? 11.023 2.543 -6.469 1 85.38 302 THR A N 1
ATOM 2416 C CA . THR A 1 302 ? 10.43 2.92 -7.75 1 85.38 302 THR A CA 1
ATOM 2417 C C . THR A 1 302 ? 10.047 4.398 -7.754 1 85.38 302 THR A C 1
ATOM 2419 O O . THR A 1 302 ? 10.359 5.121 -8.703 1 85.38 302 THR A O 1
ATOM 2422 N N . MET A 1 303 ? 9.453 4.766 -6.652 1 81.69 303 MET A N 1
ATOM 2423 C CA . MET A 1 303 ? 9.008 6.152 -6.555 1 81.69 303 MET A CA 1
ATOM 2424 C C . MET A 1 303 ? 10.062 7.02 -5.883 1 81.69 303 MET A C 1
ATOM 2426 O O . MET A 1 303 ? 10.469 6.75 -4.754 1 81.69 303 MET A O 1
ATOM 2430 N N . PRO A 1 304 ? 10.383 8.133 -6.469 1 78.56 304 PRO A N 1
ATOM 2431 C CA . PRO A 1 304 ? 11.461 8.969 -5.938 1 78.56 304 PRO A CA 1
ATOM 2432 C C . PRO A 1 304 ? 11.141 9.547 -4.559 1 78.56 304 PRO A C 1
ATOM 2434 O O . PRO A 1 304 ? 12.047 9.922 -3.812 1 78.56 304 PRO A O 1
ATOM 2437 N N . PHE A 1 305 ? 9.922 9.625 -4.285 1 78.56 305 PHE A N 1
ATOM 2438 C CA . PHE A 1 305 ? 9.578 10.203 -2.99 1 78.56 305 PHE A CA 1
ATOM 2439 C C . PHE A 1 305 ? 9.844 9.211 -1.865 1 78.56 305 PHE A C 1
ATOM 2441 O O . PHE A 1 305 ? 9.617 9.523 -0.693 1 78.56 305 PHE A O 1
ATOM 2448 N N . ASN A 1 306 ? 10.367 8.031 -2.141 1 83.06 306 ASN A N 1
ATOM 2449 C CA . ASN A 1 306 ? 10.711 7.043 -1.121 1 83.06 306 ASN A CA 1
ATOM 2450 C C . ASN A 1 306 ? 12.219 6.938 -0.927 1 83.06 306 ASN A C 1
ATOM 2452 O O . ASN A 1 306 ? 12.695 6.082 -0.177 1 83.06 306 ASN A O 1
ATOM 2456 N N . LEU A 1 307 ? 12.969 7.82 -1.493 1 85.88 307 LEU A N 1
ATOM 2457 C CA . LEU A 1 307 ? 14.43 7.746 -1.47 1 85.88 307 LEU A CA 1
ATOM 2458 C C . LEU A 1 307 ? 14.961 8 -0.065 1 85.88 307 LEU A C 1
ATOM 2460 O O . LEU A 1 307 ? 15.953 7.391 0.348 1 85.88 307 LEU A O 1
ATOM 2464 N N . ILE A 1 308 ? 14.312 8.852 0.644 1 84.25 308 ILE A N 1
ATOM 2465 C CA . ILE A 1 308 ? 14.773 9.164 1.99 1 84.25 308 ILE A CA 1
ATOM 2466 C C . ILE A 1 308 ? 14.633 7.934 2.885 1 84.25 308 ILE A C 1
ATOM 2468 O O . ILE A 1 308 ? 15.477 7.688 3.748 1 84.25 308 ILE A O 1
ATOM 2472 N N . GLN A 1 309 ? 13.555 7.223 2.695 1 84.69 309 GLN A N 1
ATOM 2473 C CA . GLN A 1 309 ? 13.359 6 3.465 1 84.69 309 GLN A CA 1
ATOM 2474 C C . GLN A 1 309 ? 14.445 4.973 3.148 1 84.69 309 GLN A C 1
ATOM 2476 O O . GLN A 1 309 ? 14.93 4.277 4.043 1 84.69 309 GLN A O 1
ATOM 2481 N N . CYS A 1 310 ? 14.773 4.91 1.905 1 89 310 CYS A N 1
ATOM 2482 C CA . CYS A 1 310 ? 15.852 4.02 1.493 1 89 310 CYS A CA 1
ATOM 2483 C C . CYS A 1 310 ? 17.172 4.434 2.125 1 89 310 CYS A C 1
ATOM 2485 O O . CYS A 1 310 ? 17.922 3.59 2.623 1 89 310 CYS A O 1
ATOM 2487 N N . LYS A 1 311 ? 17.406 5.711 2.094 1 89 311 LYS A N 1
ATOM 2488 C CA . LYS A 1 311 ? 18.625 6.234 2.695 1 89 311 LYS A CA 1
ATOM 2489 C C . LYS A 1 311 ? 18.688 5.926 4.188 1 89 311 LYS A C 1
ATOM 2491 O O . LYS A 1 311 ? 19.734 5.562 4.719 1 89 311 LYS A O 1
ATOM 2496 N N . ASP A 1 312 ? 17.609 6.074 4.801 1 85.88 312 ASP A N 1
ATOM 2497 C CA . ASP A 1 312 ? 17.516 5.785 6.227 1 85.88 312 ASP A CA 1
ATOM 2498 C C . ASP A 1 312 ? 17.891 4.336 6.523 1 85.88 312 ASP A C 1
ATOM 2500 O O . ASP A 1 312 ? 18.625 4.059 7.477 1 85.88 312 ASP A O 1
ATOM 2504 N N . ILE A 1 313 ? 17.359 3.459 5.738 1 89.06 313 ILE A N 1
ATOM 2505 C CA . ILE A 1 313 ? 17.656 2.039 5.902 1 89.06 313 ILE A CA 1
ATOM 2506 C C . ILE A 1 313 ? 19.156 1.801 5.734 1 89.06 313 ILE A C 1
ATOM 2508 O O . ILE A 1 313 ? 19.781 1.144 6.57 1 89.06 313 ILE A O 1
ATOM 2512 N N . VAL A 1 314 ? 19.703 2.379 4.719 1 92.06 314 VAL A N 1
ATOM 2513 C CA . VAL A 1 314 ? 21.125 2.186 4.387 1 92.06 314 VAL A CA 1
ATOM 2514 C C . VAL A 1 314 ? 22 2.717 5.52 1 92.06 314 VAL A C 1
ATOM 2516 O O . VAL A 1 314 ? 22.922 2.045 5.957 1 92.06 314 VAL A O 1
ATOM 2519 N N . GLU A 1 315 ? 21.672 3.861 5.988 1 90.06 315 GLU A N 1
ATOM 2520 C CA . GLU A 1 315 ? 22.453 4.484 7.055 1 90.06 315 GLU A CA 1
ATOM 2521 C C . GLU A 1 315 ? 22.359 3.68 8.344 1 90.06 315 GLU A C 1
ATOM 2523 O O . GLU A 1 315 ? 23.359 3.52 9.055 1 90.06 315 GLU A O 1
ATOM 2528 N N . HIS A 1 316 ? 21.219 3.252 8.602 1 89.19 316 HIS A N 1
ATOM 2529 C CA . HIS A 1 316 ? 21.031 2.445 9.805 1 89.19 316 HIS A CA 1
ATOM 2530 C C . HIS A 1 316 ? 21.828 1.146 9.727 1 89.19 316 HIS A C 1
ATOM 2532 O O . HIS A 1 316 ? 22.453 0.729 10.711 1 89.19 316 HIS A O 1
ATOM 2538 N N . VAL A 1 317 ? 21.781 0.515 8.617 1 91.06 317 VAL A N 1
ATOM 2539 C CA . VAL A 1 317 ? 22.516 -0.734 8.422 1 91.06 317 VAL A CA 1
ATOM 2540 C C . VAL A 1 317 ? 24.016 -0.492 8.578 1 91.06 317 VAL A C 1
ATOM 2542 O O . VAL A 1 317 ? 24.703 -1.258 9.25 1 91.06 317 VAL A O 1
ATOM 2545 N N . LYS A 1 318 ? 24.5 0.526 8.023 1 90.88 318 LYS A N 1
ATOM 2546 C CA . LYS A 1 318 ? 25.922 0.844 8.086 1 90.88 318 LYS A CA 1
ATOM 2547 C C . LYS A 1 318 ? 26.359 1.169 9.516 1 90.88 318 LYS A C 1
ATOM 2549 O O . LYS A 1 318 ? 27.422 0.746 9.961 1 90.88 318 LYS A O 1
ATOM 2554 N N . LYS A 1 319 ? 25.562 1.916 10.141 1 89.19 319 LYS A N 1
ATOM 2555 C CA . LYS A 1 319 ? 25.875 2.312 11.508 1 89.19 319 LYS A CA 1
ATOM 2556 C C . LYS A 1 319 ? 25.859 1.109 12.445 1 89.19 319 LYS A C 1
ATOM 2558 O O . LYS A 1 319 ? 26.719 0.982 13.312 1 89.19 319 LYS A O 1
ATOM 2563 N N . GLU A 1 320 ? 24.938 0.307 12.281 1 88.94 320 GLU A N 1
ATOM 2564 C CA . GLU A 1 320 ? 24.734 -0.797 13.211 1 88.94 320 GLU A CA 1
ATOM 2565 C C . GLU A 1 320 ? 25.75 -1.914 12.984 1 88.94 320 GLU A C 1
ATOM 2567 O O . GLU A 1 320 ? 26.234 -2.525 13.93 1 88.94 320 GLU A O 1
ATOM 2572 N N . PHE A 1 321 ? 26.078 -2.227 11.797 1 90.5 321 PHE A N 1
ATOM 2573 C CA . PHE A 1 321 ? 26.844 -3.438 11.523 1 90.5 321 PHE A CA 1
ATOM 2574 C C . PHE A 1 321 ? 28.281 -3.094 11.125 1 90.5 321 PHE A C 1
ATOM 2576 O O . PHE A 1 321 ? 29.156 -3.955 11.156 1 90.5 321 PHE A O 1
ATOM 2583 N N . GLN A 1 322 ? 28.547 -1.895 10.828 1 86.06 322 GLN A N 1
ATOM 2584 C CA . GLN A 1 322 ? 29.875 -1.384 10.523 1 86.06 322 GLN A CA 1
ATOM 2585 C C . GLN A 1 322 ? 30.594 -2.281 9.516 1 86.06 322 GLN A C 1
ATOM 2587 O O . GLN A 1 322 ? 30.078 -2.529 8.422 1 86.06 322 GLN A O 1
ATOM 2592 N N . GLU A 1 323 ? 31.625 -2.986 9.93 1 81.19 323 GLU A N 1
ATOM 2593 C CA . GLU A 1 323 ? 32.469 -3.77 9.016 1 81.19 323 GLU A CA 1
ATOM 2594 C C . GLU A 1 323 ? 31.797 -5.098 8.664 1 81.19 323 GLU A C 1
ATOM 2596 O O . GLU A 1 323 ? 32.062 -5.672 7.609 1 81.19 323 GLU A O 1
ATOM 2601 N N . SER A 1 324 ? 30.891 -5.578 9.461 1 86.94 324 SER A N 1
ATOM 2602 C CA . SER A 1 324 ? 30.234 -6.863 9.25 1 86.94 324 SER A CA 1
ATOM 2603 C C . SER A 1 324 ? 28.891 -6.688 8.539 1 86.94 324 SER A C 1
ATOM 2605 O O . SER A 1 324 ? 28.094 -7.621 8.477 1 86.94 324 SER A O 1
ATOM 2607 N N . ARG A 1 325 ? 28.812 -5.492 7.918 1 88.06 325 ARG A N 1
ATOM 2608 C CA . ARG A 1 325 ? 27.516 -5.219 7.305 1 88.06 325 ARG A CA 1
ATOM 2609 C C . ARG A 1 325 ? 27.375 -5.949 5.973 1 88.06 325 ARG A C 1
ATOM 2611 O O . ARG A 1 325 ? 28.375 -6.227 5.305 1 88.06 325 ARG A O 1
ATOM 2618 N N . PRO A 1 326 ? 26.156 -6.297 5.629 1 94.31 326 PRO A N 1
ATOM 2619 C CA . PRO A 1 326 ? 25.938 -6.836 4.285 1 94.31 326 PRO A CA 1
ATOM 2620 C C . PRO A 1 326 ? 26.172 -5.801 3.189 1 94.31 326 PRO A C 1
ATOM 2622 O O . PRO A 1 326 ? 26.141 -4.598 3.455 1 94.31 326 PRO A O 1
ATOM 2625 N N . LYS A 1 327 ? 26.484 -6.312 2.02 1 95.19 327 LYS A N 1
ATOM 2626 C CA . LYS A 1 327 ? 26.5 -5.422 0.864 1 95.19 327 LYS A CA 1
ATOM 2627 C C . LYS A 1 327 ? 25.078 -4.953 0.527 1 95.19 327 LYS A C 1
ATOM 2629 O O . LYS A 1 327 ? 24.125 -5.727 0.636 1 95.19 327 LYS A O 1
ATOM 2634 N N . ILE A 1 328 ? 24.984 -3.699 0.131 1 95.5 328 ILE A N 1
ATOM 2635 C CA . ILE A 1 328 ? 23.672 -3.131 -0.151 1 95.5 328 ILE A CA 1
ATOM 2636 C C . ILE A 1 328 ? 23.531 -2.879 -1.65 1 95.5 328 ILE A C 1
ATOM 2638 O O . ILE A 1 328 ? 24.281 -2.08 -2.225 1 95.5 328 ILE A O 1
ATOM 2642 N N . LEU A 1 329 ? 22.625 -3.566 -2.262 1 95.38 329 LEU A N 1
ATOM 2643 C CA . LEU A 1 329 ? 22.281 -3.414 -3.67 1 95.38 329 LEU A CA 1
ATOM 2644 C C . LEU A 1 329 ? 21.016 -2.57 -3.832 1 95.38 329 LEU A C 1
ATOM 2646 O O . LEU A 1 329 ? 19.984 -2.875 -3.236 1 95.38 329 LEU A O 1
ATOM 2650 N N . LEU A 1 330 ? 21.156 -1.48 -4.562 1 93.94 330 LEU A N 1
ATOM 2651 C CA . LEU A 1 330 ? 20 -0.619 -4.816 1 93.94 330 LEU A CA 1
ATOM 2652 C C . LEU A 1 330 ? 19.453 -0.839 -6.223 1 93.94 330 LEU A C 1
ATOM 2654 O O . LEU A 1 330 ? 20.219 -1.078 -7.16 1 93.94 330 LEU A O 1
ATOM 2658 N N . GLY A 1 331 ? 18.156 -0.801 -6.328 1 90.56 331 GLY A N 1
ATOM 2659 C CA . GLY A 1 331 ? 17.5 -0.915 -7.617 1 90.56 331 GLY A CA 1
ATOM 2660 C C . GLY A 1 331 ? 16.141 -0.236 -7.648 1 90.56 331 GLY A C 1
ATOM 2661 O O . GLY A 1 331 ? 15.695 0.319 -6.645 1 90.56 331 GLY A O 1
ATOM 2662 N N . GLY A 1 332 ? 15.523 -0.288 -8.914 1 87.19 332 GLY A N 1
ATOM 2663 C CA . GLY A 1 332 ? 14.234 0.348 -9.117 1 87.19 332 GLY A CA 1
ATOM 2664 C C . GLY A 1 332 ? 14.297 1.537 -10.062 1 87.19 332 GLY A C 1
ATOM 2665 O O . GLY A 1 332 ? 15.383 2.021 -10.383 1 87.19 332 GLY A O 1
ATOM 2666 N N . LEU A 1 333 ? 13.141 1.98 -10.445 1 81.75 333 LEU A N 1
ATOM 2667 C CA . LEU A 1 333 ? 13.023 3.004 -11.477 1 81.75 333 LEU A CA 1
ATOM 2668 C C . LEU A 1 333 ? 13.602 4.328 -11 1 81.75 333 LEU A C 1
ATOM 2670 O O . LEU A 1 333 ? 14.141 5.098 -11.797 1 81.75 333 LEU A O 1
ATOM 2674 N N . ALA A 1 334 ? 13.539 4.59 -9.719 1 81.38 334 ALA A N 1
ATOM 2675 C CA . ALA A 1 334 ? 14.031 5.855 -9.18 1 81.38 334 ALA A CA 1
ATOM 2676 C C . ALA A 1 334 ? 15.531 6.008 -9.438 1 81.38 334 ALA A C 1
ATOM 2678 O O . ALA A 1 334 ? 16.016 7.125 -9.641 1 81.38 334 ALA A O 1
ATOM 2679 N N . PHE A 1 335 ? 16.234 4.91 -9.461 1 83.31 335 PHE A N 1
ATOM 2680 C CA . PHE A 1 335 ? 17.672 4.941 -9.633 1 83.31 335 PHE A CA 1
ATOM 2681 C C . PHE A 1 335 ? 18.047 4.879 -11.117 1 83.31 335 PHE A C 1
ATOM 2683 O O . PHE A 1 335 ? 19.156 5.234 -11.5 1 83.31 335 PHE A O 1
ATOM 2690 N N . ALA A 1 336 ? 17.141 4.348 -11.867 1 73.81 336 ALA A N 1
ATOM 2691 C CA . ALA A 1 336 ? 17.422 4.176 -13.289 1 73.81 336 ALA A CA 1
ATOM 2692 C C . ALA A 1 336 ? 17.672 5.52 -13.961 1 73.81 336 ALA A C 1
ATOM 2694 O O . ALA A 1 336 ? 18.484 5.609 -14.891 1 73.81 336 ALA A O 1
ATOM 2695 N N . THR A 1 337 ? 17.109 6.477 -13.453 1 65.94 337 THR A N 1
ATOM 2696 C CA . THR A 1 337 ? 17.172 7.773 -14.117 1 65.94 337 THR A CA 1
ATOM 2697 C C . THR A 1 337 ? 18.25 8.648 -13.469 1 65.94 337 THR A C 1
ATOM 2699 O O . THR A 1 337 ? 18.641 9.68 -14.031 1 65.94 337 THR A O 1
ATOM 2702 N N . HIS A 1 338 ? 18.766 8.227 -12.305 1 71.81 338 HIS A N 1
ATOM 2703 C CA . HIS A 1 338 ? 19.719 9.047 -11.57 1 71.81 338 HIS A CA 1
ATOM 2704 C C . HIS A 1 338 ? 20.719 8.18 -10.805 1 71.81 338 HIS A C 1
ATOM 2706 O O . HIS A 1 338 ? 20.656 8.094 -9.578 1 71.81 338 HIS A O 1
ATOM 2712 N N . SER A 1 339 ? 21.594 7.68 -11.531 1 70.12 339 SER A N 1
ATOM 2713 C CA . SER A 1 339 ? 22.547 6.738 -10.945 1 70.12 339 SER A CA 1
ATOM 2714 C C . SER A 1 339 ? 23.359 7.398 -9.836 1 70.12 339 SER A C 1
ATOM 2716 O O . SER A 1 339 ? 23.906 6.711 -8.969 1 70.12 339 SER A O 1
ATOM 2718 N N . GLU A 1 340 ? 23.484 8.703 -9.93 1 74.38 340 GLU A N 1
ATOM 2719 C CA . GLU A 1 340 ? 24.219 9.414 -8.891 1 74.38 340 GLU A CA 1
ATOM 2720 C C . GLU A 1 340 ? 23.578 9.234 -7.523 1 74.38 340 GLU A C 1
ATOM 2722 O O . GLU A 1 340 ? 24.219 9.438 -6.492 1 74.38 340 GLU A O 1
ATOM 2727 N N . LEU A 1 341 ? 22.359 8.828 -7.57 1 80.69 341 LEU A N 1
ATOM 2728 C CA . LEU A 1 341 ? 21.609 8.625 -6.34 1 80.69 341 LEU A CA 1
ATOM 2729 C C . LEU A 1 341 ? 22.172 7.465 -5.535 1 80.69 341 LEU A C 1
ATOM 2731 O O . LEU A 1 341 ? 22.047 7.43 -4.309 1 80.69 341 LEU A O 1
ATOM 2735 N N . VAL A 1 342 ? 22.812 6.547 -6.242 1 83.62 342 VAL A N 1
ATOM 2736 C CA . VAL A 1 342 ? 23.344 5.355 -5.582 1 83.62 342 VAL A CA 1
ATOM 2737 C C . VAL A 1 342 ? 24.375 5.762 -4.539 1 83.62 342 VAL A C 1
ATOM 2739 O O . VAL A 1 342 ? 24.328 5.309 -3.393 1 83.62 342 VAL A O 1
ATOM 2742 N N . GLN A 1 343 ? 25.219 6.672 -4.965 1 81.56 343 GLN A N 1
ATOM 2743 C CA . GLN A 1 343 ? 26.25 7.145 -4.055 1 81.56 343 GLN A CA 1
ATOM 2744 C C . GLN A 1 343 ? 25.656 8.016 -2.953 1 81.56 343 GLN A C 1
ATOM 2746 O O . GLN A 1 343 ? 26.078 7.934 -1.796 1 81.56 343 GLN A O 1
ATOM 2751 N N . ARG A 1 344 ? 24.75 8.766 -3.273 1 82.56 344 ARG A N 1
ATOM 2752 C CA . ARG A 1 344 ? 24.141 9.68 -2.316 1 82.56 344 ARG A CA 1
ATOM 2753 C C . ARG A 1 344 ? 23.375 8.914 -1.243 1 82.56 344 ARG A C 1
ATOM 2755 O O . ARG A 1 344 ? 23.328 9.336 -0.086 1 82.56 344 ARG A O 1
ATOM 2762 N N . ILE A 1 345 ? 22.75 7.895 -1.647 1 87.06 345 ILE A N 1
ATOM 2763 C CA . ILE A 1 345 ? 21.969 7.078 -0.73 1 87.06 345 ILE A CA 1
ATOM 2764 C C . ILE A 1 345 ? 22.891 6.164 0.073 1 87.06 345 ILE A C 1
ATOM 2766 O O . ILE A 1 345 ? 22.578 5.801 1.209 1 87.06 345 ILE A O 1
ATOM 2770 N N . GLY A 1 346 ? 24.062 5.844 -0.517 1 87.5 346 GLY A N 1
ATOM 2771 C CA . GLY A 1 346 ? 25.062 5.078 0.199 1 87.5 346 GLY A CA 1
ATOM 2772 C C . GLY A 1 346 ? 25.031 3.594 -0.122 1 87.5 346 GLY A C 1
ATOM 2773 O O . GLY A 1 346 ? 25.469 2.768 0.682 1 87.5 346 GLY A O 1
ATOM 2774 N N . GLY A 1 347 ? 24.484 3.105 -1.116 1 90.88 347 GLY A N 1
ATOM 2775 C CA . GLY A 1 347 ? 24.516 1.716 -1.543 1 90.88 347 GLY A CA 1
ATOM 2776 C C . GLY A 1 347 ? 25.875 1.301 -2.092 1 90.88 347 GLY A C 1
ATOM 2777 O O . GLY A 1 347 ? 26.719 2.148 -2.371 1 90.88 347 GLY A O 1
ATOM 2778 N N . ASP A 1 348 ? 26.109 0.042 -2.098 1 92.75 348 ASP A N 1
ATOM 2779 C CA . ASP A 1 348 ? 27.391 -0.479 -2.6 1 92.75 348 ASP A CA 1
ATOM 2780 C C . ASP A 1 348 ? 27.328 -0.695 -4.109 1 92.75 348 ASP A C 1
ATOM 2782 O O . ASP A 1 348 ? 28.359 -0.837 -4.758 1 92.75 348 ASP A O 1
ATOM 2786 N N . GLY A 1 349 ? 26.109 -0.756 -4.59 1 92.38 349 GLY A N 1
ATOM 2787 C CA . GLY A 1 349 ? 25.938 -0.937 -6.023 1 92.38 349 GLY A CA 1
ATOM 2788 C C . GLY A 1 349 ? 24.5 -0.717 -6.48 1 92.38 349 GLY A C 1
ATOM 2789 O O . GLY A 1 349 ? 23.594 -0.599 -5.656 1 92.38 349 GLY A O 1
ATOM 2790 N N . TYR A 1 350 ? 24.359 -0.609 -7.781 1 92.62 350 TYR A N 1
ATOM 2791 C CA . TYR A 1 350 ? 23.078 -0.419 -8.438 1 92.62 350 TYR A CA 1
ATOM 2792 C C . TYR A 1 350 ? 22.875 -1.437 -9.555 1 92.62 350 TYR A C 1
ATOM 2794 O O . TYR A 1 350 ? 23.812 -1.738 -10.305 1 92.62 350 TYR A O 1
ATOM 2802 N N . ALA A 1 351 ? 21.734 -2.033 -9.555 1 91.12 351 ALA A N 1
ATOM 2803 C CA . ALA A 1 351 ? 21.375 -2.92 -10.656 1 91.12 351 ALA A CA 1
ATOM 2804 C C . ALA A 1 351 ? 20.078 -2.465 -11.32 1 91.12 351 ALA A C 1
ATOM 2806 O O . ALA A 1 351 ? 19.062 -2.262 -10.648 1 91.12 351 ALA A O 1
ATOM 2807 N N . GLU A 1 352 ? 20.078 -2.316 -12.602 1 86 352 GLU A N 1
ATOM 2808 C CA . GLU A 1 352 ? 18.922 -1.859 -13.367 1 86 352 GLU A CA 1
ATOM 2809 C C . GLU A 1 352 ? 17.953 -3.01 -13.648 1 86 352 GLU A C 1
ATOM 2811 O O . GLU A 1 352 ? 16.766 -2.785 -13.898 1 86 352 GLU A O 1
ATOM 2816 N N . ASP A 1 353 ? 18.531 -4.176 -13.719 1 87.25 353 ASP A N 1
ATOM 2817 C CA . ASP A 1 353 ? 17.75 -5.359 -14.047 1 87.25 353 ASP A CA 1
ATOM 2818 C C . ASP A 1 353 ? 18.328 -6.605 -13.375 1 87.25 353 ASP A C 1
ATOM 2820 O O . ASP A 1 353 ? 19.281 -6.516 -12.617 1 87.25 353 ASP A O 1
ATOM 2824 N N . CYS A 1 354 ? 17.688 -7.719 -13.664 1 88.62 354 CYS A N 1
ATOM 2825 C CA . CYS A 1 354 ? 18.078 -8.984 -13.055 1 88.62 354 CYS A CA 1
ATOM 2826 C C . CYS A 1 354 ? 19.5 -9.367 -13.438 1 88.62 354 CYS A C 1
ATOM 2828 O O . CYS A 1 354 ? 20.25 -9.875 -12.609 1 88.62 354 CYS A O 1
ATOM 2830 N N . THR A 1 355 ? 19.812 -9.141 -14.602 1 87.88 355 THR A N 1
ATOM 2831 C CA . THR A 1 355 ? 21.125 -9.508 -15.094 1 87.88 355 THR A CA 1
ATOM 2832 C C . THR A 1 355 ? 22.219 -8.766 -14.328 1 87.88 355 THR A C 1
ATOM 2834 O O . THR A 1 355 ? 23.172 -9.367 -13.844 1 87.88 355 THR A O 1
ATOM 2837 N N . GLN A 1 356 ? 22.062 -7.543 -14.188 1 91.19 356 GLN A N 1
ATOM 2838 C CA . GLN A 1 356 ? 23.031 -6.727 -13.477 1 91.19 356 GLN A CA 1
ATOM 2839 C C . GLN A 1 356 ? 23.078 -7.09 -11.992 1 91.19 356 GLN A C 1
ATOM 2841 O O . GLN A 1 356 ? 24.141 -7.066 -11.375 1 91.19 356 GLN A O 1
ATOM 2846 N N . ALA A 1 357 ? 21.953 -7.348 -11.422 1 93.19 357 ALA A N 1
ATOM 2847 C CA . ALA A 1 357 ? 21.891 -7.73 -10.016 1 93.19 357 ALA A CA 1
ATOM 2848 C C . ALA A 1 357 ? 22.703 -9 -9.758 1 93.19 357 ALA A C 1
ATOM 2850 O O . ALA A 1 357 ? 23.484 -9.062 -8.812 1 93.19 357 ALA A O 1
ATOM 2851 N N . ILE A 1 358 ? 22.5 -10.016 -10.625 1 91.56 358 ILE A N 1
ATOM 2852 C CA . ILE A 1 358 ? 23.203 -11.289 -10.492 1 91.56 358 ILE A CA 1
ATOM 2853 C C . ILE A 1 358 ? 24.703 -11.07 -10.617 1 91.56 358 ILE A C 1
ATOM 2855 O O . ILE A 1 358 ? 25.484 -11.562 -9.797 1 91.56 358 ILE A O 1
ATOM 2859 N N . GLU A 1 359 ? 25.031 -10.289 -11.586 1 92.5 359 GLU A N 1
ATOM 2860 C CA . GLU A 1 359 ? 26.438 -10.031 -11.844 1 92.5 359 GLU A CA 1
ATOM 2861 C C . GLU A 1 359 ? 27.094 -9.336 -10.648 1 92.5 359 GLU A C 1
ATOM 2863 O O . GLU A 1 359 ? 28.188 -9.719 -10.219 1 92.5 359 GLU A O 1
ATOM 2868 N N . LEU A 1 360 ? 26.484 -8.391 -10.125 1 93.75 360 LEU A N 1
ATOM 2869 C CA . LEU A 1 360 ? 27.047 -7.609 -9.031 1 93.75 360 LEU A CA 1
ATOM 2870 C C . LEU A 1 360 ? 27.172 -8.453 -7.766 1 93.75 360 LEU A C 1
ATOM 2872 O O . LEU A 1 360 ? 28.188 -8.383 -7.066 1 93.75 360 LEU A O 1
ATOM 2876 N N . VAL A 1 361 ? 26.172 -9.172 -7.449 1 94 361 VAL A N 1
ATOM 2877 C CA . VAL A 1 361 ? 26.172 -10.008 -6.254 1 94 361 VAL A CA 1
ATOM 2878 C C . VAL A 1 361 ? 27.25 -11.078 -6.363 1 94 361 VAL A C 1
ATOM 2880 O O . VAL A 1 361 ? 27.938 -11.383 -5.379 1 94 361 VAL A O 1
ATOM 2883 N N . GLU A 1 362 ? 27.375 -11.609 -7.523 1 91.25 362 GLU A N 1
ATOM 2884 C CA . GLU A 1 362 ? 28.422 -12.602 -7.742 1 91.25 362 GLU A CA 1
ATOM 2885 C C . GLU A 1 362 ? 29.812 -11.984 -7.57 1 91.25 362 GLU A C 1
ATOM 2887 O O . GLU A 1 362 ? 30.719 -12.617 -7.027 1 91.25 362 GLU A O 1
ATOM 2892 N N . GLN A 1 363 ? 29.953 -10.812 -8.07 1 91.19 363 GLN A N 1
ATOM 2893 C CA . GLN A 1 363 ? 31.219 -10.094 -7.91 1 91.19 363 GLN A CA 1
ATOM 2894 C C . GLN A 1 363 ? 31.547 -9.883 -6.438 1 91.19 363 GLN A C 1
ATOM 2896 O O . GLN A 1 363 ? 32.719 -9.984 -6.035 1 91.19 363 GLN A O 1
ATOM 2901 N N . TRP A 1 364 ? 30.594 -9.516 -5.688 1 91.12 364 TRP A N 1
ATOM 2902 C CA . TRP A 1 364 ? 30.781 -9.242 -4.27 1 91.12 364 TRP A CA 1
ATOM 2903 C C . TRP A 1 364 ? 31.094 -10.523 -3.502 1 91.12 364 TRP A C 1
ATOM 2905 O O . TRP A 1 364 ? 31.781 -10.484 -2.475 1 91.12 364 TRP A O 1
ATOM 2915 N N . SER A 1 365 ? 30.516 -11.609 -3.834 1 82.12 365 SER A N 1
ATOM 2916 C CA . SER A 1 365 ? 30.656 -12.867 -3.115 1 82.12 365 SER A CA 1
ATOM 2917 C C . SER A 1 365 ? 31.984 -13.547 -3.461 1 82.12 365 SER A C 1
ATOM 2919 O O . SER A 1 365 ? 32.438 -14.453 -2.746 1 82.12 365 SER A O 1
ATOM 2921 N N . GLY A 1 366 ? 32.906 -12.953 -4.254 1 65.56 366 GLY A N 1
ATOM 2922 C CA . GLY A 1 366 ? 34.188 -13.531 -4.676 1 65.56 366 GLY A CA 1
ATOM 2923 C C . GLY A 1 366 ? 34.031 -14.758 -5.547 1 65.56 366 GLY A C 1
ATOM 2924 O O . GLY A 1 366 ? 34.938 -15.125 -6.289 1 65.56 366 GLY A O 1
ATOM 2925 N N . ALA A 1 367 ? 33.344 -15.922 -5.117 1 48.41 367 ALA A N 1
ATOM 2926 C CA . ALA A 1 367 ? 33.469 -17.312 -5.547 1 48.41 367 ALA A CA 1
ATOM 2927 C C . ALA A 1 367 ? 32.781 -17.531 -6.887 1 48.41 367 ALA A C 1
ATOM 2929 O O . ALA A 1 367 ? 31.578 -17.25 -7.039 1 48.41 367 ALA A O 1
ATOM 2930 N N . PRO A 1 368 ? 33.469 -17.531 -7.961 1 42.62 368 PRO A N 1
ATOM 2931 C CA . PRO A 1 368 ? 32.875 -18.203 -9.109 1 42.62 368 PRO A CA 1
ATOM 2932 C C . PRO A 1 368 ? 32.25 -19.547 -8.742 1 42.62 368 PRO A C 1
ATOM 2934 O O . PRO A 1 368 ? 32.938 -20.453 -8.258 1 42.62 368 PRO A O 1
ATOM 2937 N N . TYR A 1 369 ? 31.312 -19.625 -8.086 1 37.47 369 TYR A N 1
ATOM 2938 C CA . TYR A 1 369 ? 30.891 -20.953 -7.691 1 37.47 369 TYR A CA 1
ATOM 2939 C C . TYR A 1 369 ? 30.781 -21.875 -8.906 1 37.47 369 TYR A C 1
ATOM 2941 O O . TYR A 1 369 ? 29.922 -21.672 -9.766 1 37.47 369 TYR A O 1
ATOM 2949 N N . VAL A 1 370 ? 31.875 -22.344 -9.398 1 34.47 370 VAL A N 1
ATOM 2950 C CA . VAL A 1 370 ? 31.953 -23.391 -10.398 1 34.47 370 VAL A CA 1
ATOM 2951 C C . VAL A 1 370 ? 31.141 -24.609 -9.93 1 34.47 370 VAL A C 1
ATOM 2953 O O . VAL A 1 370 ? 31.344 -25.109 -8.82 1 34.47 370 VAL A O 1
ATOM 2956 N N . ARG A 1 371 ? 29.922 -24.828 -10.461 1 32.03 371 ARG A N 1
ATOM 2957 C CA . ARG A 1 371 ? 29.312 -26.141 -10.383 1 32.03 371 ARG A CA 1
ATOM 2958 C C . ARG A 1 371 ? 30.344 -27.234 -10.656 1 32.03 371 ARG A C 1
ATOM 2960 O O . ARG A 1 371 ? 30.922 -27.297 -11.742 1 32.03 371 ARG A O 1
ATOM 2967 N N . GLU A 1 372 ? 31.031 -27.703 -9.633 1 27.02 372 GLU A N 1
ATOM 2968 C CA . GLU A 1 372 ? 31.625 -28.984 -9.992 1 27.02 372 GLU A CA 1
ATOM 2969 C C . GLU A 1 372 ? 30.562 -29.984 -10.438 1 27.02 372 GLU A C 1
ATOM 2971 O O . GLU A 1 372 ? 29.469 -30.031 -9.867 1 27.02 372 GLU A O 1
ATOM 2976 N N . MET B 1 1 ? -18.156 -8.305 30.203 1 84.31 1 MET B N 1
ATOM 2977 C CA . MET B 1 1 ? -17.453 -7.047 30.016 1 84.31 1 MET B CA 1
ATOM 2978 C C . MET B 1 1 ? -17.719 -6.496 28.609 1 84.31 1 MET B C 1
ATOM 2980 O O . MET B 1 1 ? -18.297 -5.414 28.453 1 84.31 1 MET B O 1
ATOM 2984 N N . LYS B 1 2 ? -17.578 -7.293 27.656 1 85.44 2 LYS B N 1
ATOM 2985 C CA . LYS B 1 2 ? -17.797 -6.836 26.297 1 85.44 2 LYS B CA 1
ATOM 2986 C C . LYS B 1 2 ? -19.266 -6.523 26.047 1 85.44 2 LYS B C 1
ATOM 2988 O O . LYS B 1 2 ? -19.594 -5.52 25.406 1 85.44 2 LYS B O 1
ATOM 2993 N N . LYS B 1 3 ? -20.094 -7.371 26.547 1 86.31 3 LYS B N 1
ATOM 2994 C CA . LYS B 1 3 ? -21.516 -7.188 26.328 1 86.31 3 LYS B CA 1
ATOM 2995 C C . LYS B 1 3 ? -22 -5.875 26.953 1 86.31 3 LYS B C 1
ATOM 2997 O O . LYS B 1 3 ? -22.797 -5.156 26.344 1 86.31 3 LYS B O 1
ATOM 3002 N N . GLU B 1 4 ? -21.562 -5.598 28.125 1 89.06 4 GLU B N 1
ATOM 3003 C CA . GLU B 1 4 ? -21.922 -4.355 28.812 1 89.06 4 GLU B CA 1
ATOM 3004 C C . GLU B 1 4 ? -21.422 -3.139 28.031 1 89.06 4 GLU B C 1
ATOM 3006 O O . GLU B 1 4 ? -22.141 -2.145 27.891 1 89.06 4 GLU B O 1
ATOM 3011 N N . MET B 1 5 ? -20.203 -3.197 27.547 1 91.44 5 MET B N 1
ATOM 3012 C CA . MET B 1 5 ? -19.625 -2.113 26.75 1 91.44 5 MET B CA 1
ATOM 3013 C C . MET B 1 5 ? -20.422 -1.887 25.469 1 91.44 5 MET B C 1
ATOM 3015 O O . MET B 1 5 ? -20.672 -0.744 25.094 1 91.44 5 MET B O 1
ATOM 3019 N N . GLN B 1 6 ? -20.828 -2.98 24.875 1 87.69 6 GLN B N 1
ATOM 3020 C CA . GLN B 1 6 ? -21.609 -2.898 23.641 1 87.69 6 GLN B CA 1
ATOM 3021 C C . GLN B 1 6 ? -22.953 -2.217 23.891 1 87.69 6 GLN B C 1
ATOM 3023 O O . GLN B 1 6 ? -23.438 -1.459 23.047 1 87.69 6 GLN B O 1
ATOM 3028 N N . GLU B 1 7 ? -23.516 -2.531 25 1 88.75 7 GLU B N 1
ATOM 3029 C CA . GLU B 1 7 ? -24.797 -1.909 25.359 1 88.75 7 GLU B CA 1
ATOM 3030 C C . GLU B 1 7 ? -24.641 -0.40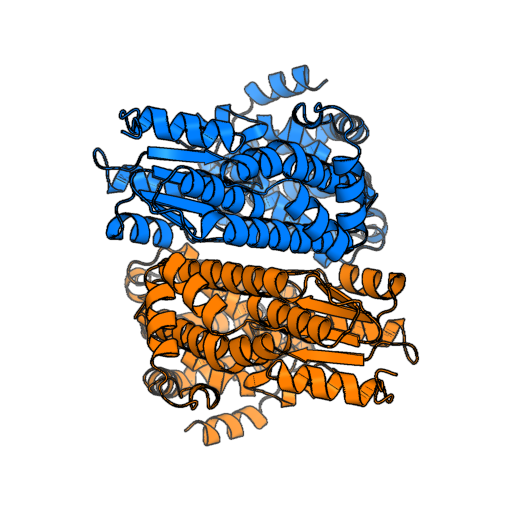2 25.547 1 88.75 7 GLU B C 1
ATOM 3032 O O . GLU B 1 7 ? -25.5 0.372 25.125 1 88.75 7 GLU B O 1
ATOM 3037 N N . GLU B 1 8 ? -23.578 -0.06 26.156 1 91.12 8 GLU B N 1
ATOM 3038 C CA . GLU B 1 8 ? -23.312 1.361 26.344 1 91.12 8 GLU B CA 1
ATOM 3039 C C . GLU B 1 8 ? -23.125 2.061 25 1 91.12 8 GLU B C 1
ATOM 3041 O O . GLU B 1 8 ? -23.578 3.189 24.812 1 91.12 8 GLU B O 1
ATOM 3046 N N . LEU B 1 9 ? -22.453 1.41 24.062 1 89.88 9 LEU B N 1
ATOM 3047 C CA . LEU B 1 9 ? -22.109 1.992 22.781 1 89.88 9 LEU B CA 1
ATOM 3048 C C . LEU B 1 9 ? -23.312 2.047 21.859 1 89.88 9 LEU B C 1
ATOM 3050 O O . LEU B 1 9 ? -23.344 2.824 20.906 1 89.88 9 LEU B O 1
ATOM 3054 N N . SER B 1 10 ? -24.266 1.138 22.125 1 85.38 10 SER B N 1
ATOM 3055 C CA . SER B 1 10 ? -25.469 1.129 21.312 1 85.38 10 SER B CA 1
ATOM 3056 C C . SER B 1 10 ? -26.234 2.445 21.438 1 85.38 10 SER B C 1
ATOM 3058 O O . SER B 1 10 ? -27.031 2.797 20.562 1 85.38 10 SER B O 1
ATOM 3060 N N . ARG B 1 11 ? -25.938 3.211 22.531 1 87.06 11 ARG B N 1
ATOM 3061 C CA . ARG B 1 11 ? -26.625 4.469 22.781 1 87.06 11 ARG B CA 1
ATOM 3062 C C . ARG B 1 11 ? -25.781 5.66 22.344 1 87.06 11 ARG B C 1
ATOM 3064 O O . ARG B 1 11 ? -26.234 6.805 22.422 1 87.06 11 ARG B O 1
ATOM 3071 N N . MET B 1 12 ? -24.625 5.371 21.875 1 89.75 12 MET B N 1
ATOM 3072 C CA . MET B 1 12 ? -23.688 6.422 21.484 1 89.75 12 MET B CA 1
ATOM 3073 C C . MET B 1 12 ? -24.062 7.004 20.125 1 89.75 12 MET B C 1
ATOM 3075 O O . MET B 1 12 ? -24.453 6.27 19.219 1 89.75 12 MET B O 1
ATOM 3079 N N . ALA B 1 13 ? -24.078 8.336 20.047 1 90.31 13 ALA B N 1
ATOM 3080 C CA . ALA B 1 13 ? -24.391 9.016 18.781 1 90.31 13 ALA B CA 1
ATOM 3081 C C . ALA B 1 13 ? -23.516 10.258 18.625 1 90.31 13 ALA B C 1
ATOM 3083 O O . ALA B 1 13 ? -23.141 10.898 19.609 1 90.31 13 ALA B O 1
ATOM 3084 N N . VAL B 1 14 ? -23.109 10.461 17.422 1 93.38 14 VAL B N 1
ATOM 3085 C CA . VAL B 1 14 ? -22.391 11.664 17.031 1 93.38 14 VAL B CA 1
ATOM 3086 C C . VAL B 1 14 ? -23.125 12.352 15.883 1 93.38 14 VAL B C 1
ATOM 3088 O O . VAL B 1 14 ? -23.578 11.695 14.945 1 93.38 14 VAL B O 1
ATOM 3091 N N . SER B 1 15 ? -23.328 13.68 16.062 1 93 15 SER B N 1
ATOM 3092 C CA . SER B 1 15 ? -24.062 14.414 15.031 1 93 15 SER B CA 1
ATOM 3093 C C . SER B 1 15 ? -23.297 14.398 13.703 1 93 15 SER B C 1
ATOM 3095 O O . SER B 1 15 ? -22.078 14.297 13.68 1 93 15 SER B O 1
ATOM 3097 N N . GLU B 1 16 ? -24.094 14.484 12.641 1 91.75 16 GLU B N 1
ATOM 3098 C CA . GLU B 1 16 ? -23.5 14.547 11.305 1 91.75 16 GLU B CA 1
ATOM 3099 C C . GLU B 1 16 ? -22.547 15.734 11.18 1 91.75 16 GLU B C 1
ATOM 3101 O O . GLU B 1 16 ? -21.516 15.641 10.516 1 91.75 16 GLU B O 1
ATOM 3106 N N . THR B 1 17 ? -22.938 16.75 11.82 1 93.38 17 THR B N 1
ATOM 3107 C CA . THR B 1 17 ? -22.125 17.969 11.781 1 93.38 17 THR B CA 1
ATOM 3108 C C . THR B 1 17 ? -20.781 17.734 12.461 1 93.38 17 THR B C 1
ATOM 3110 O O . THR B 1 17 ? -19.75 18.141 11.945 1 93.38 17 THR B O 1
ATOM 3113 N N . SER B 1 18 ? -20.828 17.109 13.555 1 96.12 18 SER B N 1
ATOM 3114 C CA . SER B 1 18 ? -19.594 16.812 14.289 1 96.12 18 SER B CA 1
ATOM 3115 C C . SER B 1 18 ? -18.703 15.844 13.523 1 96.12 18 SER B C 1
ATOM 3117 O O . SER B 1 18 ? -17.484 16.031 13.453 1 96.12 18 SER B O 1
ATOM 3119 N N . ALA B 1 19 ? -19.328 14.812 12.953 1 93.75 19 ALA B N 1
ATOM 3120 C CA . ALA B 1 19 ? -18.594 13.828 12.172 1 93.75 19 ALA B CA 1
ATOM 3121 C C . ALA B 1 19 ? -17.938 14.461 10.953 1 93.75 19 ALA B C 1
ATOM 3123 O O . ALA B 1 19 ? -16.781 14.164 10.633 1 93.75 19 ALA B O 1
ATOM 3124 N N . HIS B 1 20 ? -18.672 15.32 10.383 1 90.81 20 HIS B N 1
ATOM 3125 C CA . HIS B 1 20 ? -18.172 16.016 9.211 1 90.81 20 HIS B CA 1
ATOM 3126 C C . HIS B 1 20 ? -17.016 16.938 9.57 1 90.81 20 HIS B C 1
ATOM 3128 O O . HIS B 1 20 ? -16.016 17.016 8.844 1 90.81 20 HIS B O 1
ATOM 3134 N N . ALA B 1 21 ? -17.172 17.625 10.633 1 91.38 21 ALA B N 1
ATOM 3135 C CA . ALA B 1 21 ? -16.109 18.516 11.102 1 91.38 21 ALA B CA 1
ATOM 3136 C C . ALA B 1 21 ? -14.82 17.734 11.383 1 91.38 21 ALA B C 1
ATOM 3138 O O . ALA B 1 21 ? -13.727 18.188 11.023 1 91.38 21 ALA B O 1
ATOM 3139 N N . TYR B 1 22 ? -14.961 16.609 12 1 93.94 22 TYR B N 1
ATOM 3140 C CA . TYR B 1 22 ? -13.812 15.75 12.289 1 93.94 22 TYR B CA 1
ATOM 3141 C C . TYR B 1 22 ? -13.117 15.336 11 1 93.94 22 TYR B C 1
ATOM 3143 O O . TYR B 1 22 ? -11.891 15.43 10.898 1 93.94 22 TYR B O 1
ATOM 3151 N N . HIS B 1 23 ? -13.859 14.906 10.055 1 87.44 23 HIS B N 1
ATOM 3152 C CA . HIS B 1 23 ? -13.352 14.453 8.766 1 87.44 23 HIS B CA 1
ATOM 3153 C C . HIS B 1 23 ? -12.602 15.562 8.039 1 87.44 23 HIS B C 1
ATOM 3155 O O . HIS B 1 23 ? -11.484 15.359 7.562 1 87.44 23 HIS B O 1
ATOM 3161 N N . GLU B 1 24 ? -13.203 16.719 8.086 1 81.38 24 GLU B N 1
ATOM 3162 C CA . GLU B 1 24 ? -12.664 17.844 7.332 1 81.38 24 GLU B CA 1
ATOM 3163 C C . GLU B 1 24 ? -11.367 18.344 7.949 1 81.38 24 GLU B C 1
ATOM 3165 O O . GLU B 1 24 ? -10.492 18.859 7.242 1 81.38 24 GLU B O 1
ATOM 3170 N N . HIS B 1 25 ? -11.234 18.156 9.219 1 85.25 25 HIS B N 1
ATOM 3171 C CA . HIS B 1 25 ? -10.07 18.703 9.906 1 85.25 25 HIS B CA 1
ATOM 3172 C C . HIS B 1 25 ? -9.109 17.609 10.336 1 85.25 25 HIS B C 1
ATOM 3174 O O . HIS B 1 25 ? -8.266 17.828 11.203 1 85.25 25 HIS B O 1
ATOM 3180 N N . LEU B 1 26 ? -9.227 16.484 9.734 1 86.88 26 LEU B N 1
ATOM 3181 C CA . LEU B 1 26 ? -8.5 15.305 10.188 1 86.88 26 LEU B CA 1
ATOM 3182 C C . LEU B 1 26 ? -6.996 15.547 10.164 1 86.88 26 LEU B C 1
ATOM 3184 O O . LEU B 1 26 ? -6.297 15.234 11.133 1 86.88 26 LEU B O 1
ATOM 3188 N N . SER B 1 27 ? -6.496 16.078 9.094 1 77.06 27 SER B N 1
ATOM 3189 C CA . SER B 1 27 ? -5.062 16.328 8.961 1 77.06 27 SER B CA 1
ATOM 3190 C C . SER B 1 27 ? -4.57 17.312 10 1 77.06 27 SER B C 1
ATOM 3192 O O . SER B 1 27 ? -3.484 17.156 10.562 1 77.06 27 SER B O 1
ATOM 3194 N N . PHE B 1 28 ? -5.336 18.359 10.227 1 80.69 28 PHE B N 1
ATOM 3195 C CA . PHE B 1 28 ? -4.996 19.375 11.219 1 80.69 28 PHE B CA 1
ATOM 3196 C C . PHE B 1 28 ? -4.98 18.781 12.625 1 80.69 28 PHE B C 1
ATOM 3198 O O . PHE B 1 28 ? -4.055 19.016 13.398 1 80.69 28 PHE B O 1
ATOM 3205 N N . LEU B 1 29 ? -6.016 18.047 12.891 1 90.75 29 LEU B N 1
ATOM 3206 C CA . LEU B 1 29 ? -6.105 17.391 14.195 1 90.75 29 LEU B CA 1
ATOM 3207 C C . LEU B 1 29 ? -4.898 16.484 14.43 1 90.75 29 LEU B C 1
ATOM 3209 O O . LEU B 1 29 ? -4.312 16.5 15.516 1 90.75 29 LEU B O 1
ATOM 3213 N N . LEU B 1 30 ? -4.594 15.703 13.398 1 88.12 30 LEU B N 1
ATOM 3214 C CA . LEU B 1 30 ? -3.471 14.773 13.469 1 88.12 30 LEU B CA 1
ATOM 3215 C C . LEU B 1 30 ? -2.172 15.516 13.766 1 88.12 30 LEU B C 1
ATOM 3217 O O . LEU B 1 30 ? -1.393 15.094 14.625 1 88.12 30 LEU B O 1
ATOM 3221 N N . ASP B 1 31 ? -1.961 16.594 13.156 1 82.75 31 ASP B N 1
ATOM 3222 C CA . ASP B 1 31 ? -0.75 17.391 13.344 1 82.75 31 ASP B CA 1
ATOM 3223 C C . ASP B 1 31 ? -0.67 17.938 14.766 1 82.75 31 ASP B C 1
ATOM 3225 O O . ASP B 1 31 ? 0.4 17.938 15.375 1 82.75 31 ASP B O 1
ATOM 3229 N N . ARG B 1 32 ? -1.736 18.422 15.195 1 88.62 32 ARG B N 1
ATOM 3230 C CA . ARG B 1 32 ? -1.78 18.984 16.547 1 88.62 32 ARG B CA 1
ATOM 3231 C C . ARG B 1 32 ? -1.505 17.922 17.594 1 88.62 32 ARG B C 1
ATOM 3233 O O . ARG B 1 32 ? -0.777 18.172 18.562 1 88.62 32 ARG B O 1
ATOM 3240 N N . VAL B 1 33 ? -2.062 16.766 17.391 1 94.69 33 VAL B N 1
ATOM 3241 C CA . VAL B 1 33 ? -1.848 15.664 18.328 1 94.69 33 VAL B CA 1
ATOM 3242 C C . VAL B 1 33 ? -0.38 15.242 18.312 1 94.69 33 VAL B C 1
ATOM 3244 O O . VAL B 1 33 ? 0.224 15.008 19.359 1 94.69 33 VAL B O 1
ATOM 3247 N N . ASN B 1 34 ? 0.143 15.094 17.094 1 89.75 34 ASN B N 1
ATOM 3248 C CA . ASN B 1 34 ? 1.555 14.75 16.969 1 89.75 34 ASN B CA 1
ATOM 3249 C C . ASN B 1 34 ? 2.445 15.742 17.703 1 89.75 34 ASN B C 1
ATOM 3251 O O . ASN B 1 34 ? 3.359 15.336 18.438 1 89.75 34 ASN B O 1
ATOM 3255 N N . LYS B 1 35 ? 2.164 17.031 17.562 1 86.19 35 LYS B N 1
ATOM 3256 C CA . LYS B 1 35 ? 2.947 18.078 18.219 1 86.19 35 LYS B CA 1
ATOM 3257 C C . LYS B 1 35 ? 2.834 17.969 19.75 1 86.19 35 LYS B C 1
ATOM 3259 O O . LYS B 1 35 ? 3.83 18.109 20.453 1 86.19 35 LYS B O 1
ATOM 3264 N N . LYS B 1 36 ? 1.671 17.75 20.172 1 94.25 36 LYS B N 1
ATOM 3265 C CA . LYS B 1 36 ? 1.449 17.625 21.609 1 94.25 36 LYS B CA 1
ATOM 3266 C C . LYS B 1 36 ? 2.227 16.438 22.172 1 94.25 36 LYS B C 1
ATOM 3268 O O . LYS B 1 36 ? 2.812 16.531 23.25 1 94.25 36 LYS B O 1
ATOM 3273 N N . MET B 1 37 ? 2.188 15.359 21.5 1 94.62 37 MET B N 1
ATOM 3274 C CA . MET B 1 37 ? 2.826 14.141 21.984 1 94.62 37 MET B CA 1
ATOM 3275 C C . MET B 1 37 ? 4.344 14.266 21.938 1 94.62 37 MET B C 1
ATOM 3277 O O . MET B 1 37 ? 5.035 13.844 22.875 1 94.62 37 MET B O 1
ATOM 3281 N N . VAL B 1 38 ? 4.848 14.844 20.875 1 89.44 38 VAL B N 1
ATOM 3282 C CA . VAL B 1 38 ? 6.289 14.992 20.688 1 89.44 38 VAL B CA 1
ATOM 3283 C C . VAL B 1 38 ? 6.852 15.906 21.781 1 89.44 38 VAL B C 1
ATOM 3285 O O . VAL B 1 38 ? 7.988 15.727 22.219 1 89.44 38 VAL B O 1
ATOM 3288 N N . SER B 1 39 ? 6.109 16.844 22.234 1 91.62 39 SER B N 1
ATOM 3289 C CA . SER B 1 39 ? 6.566 17.844 23.188 1 91.62 39 SER B CA 1
ATOM 3290 C C . SER B 1 39 ? 6.602 17.281 24.609 1 91.62 39 SER B C 1
ATOM 3292 O O . SER B 1 39 ? 7.098 17.938 25.531 1 91.62 39 SER B O 1
ATOM 3294 N N . ARG B 1 40 ? 6.199 16.109 24.781 1 93.31 40 ARG B N 1
ATOM 3295 C CA . ARG B 1 40 ? 6.141 15.523 26.125 1 93.31 40 ARG B CA 1
ATOM 3296 C C . ARG B 1 40 ? 7.523 15.109 26.594 1 93.31 40 ARG B C 1
ATOM 3298 O O . ARG B 1 40 ? 8.32 14.57 25.828 1 93.31 40 ARG B O 1
ATOM 3305 N N . GLN B 1 41 ? 7.73 15.242 27.812 1 92.94 41 GLN B N 1
ATOM 3306 C CA . GLN B 1 41 ? 9.008 14.875 28.406 1 92.94 41 GLN B CA 1
ATOM 3307 C C . GLN B 1 41 ? 9.094 13.367 28.641 1 92.94 41 GLN B C 1
ATOM 3309 O O . GLN B 1 41 ? 10.18 12.797 28.641 1 92.94 41 GLN B O 1
ATOM 3314 N N . ASP B 1 42 ? 7.926 12.758 28.844 1 94.88 42 ASP B N 1
ATOM 3315 C CA . ASP B 1 42 ? 7.906 11.336 29.156 1 94.88 42 ASP B CA 1
ATOM 3316 C C . ASP B 1 42 ? 7.617 10.5 27.922 1 94.88 42 ASP B C 1
ATOM 3318 O O . ASP B 1 42 ? 7.133 9.367 28.016 1 94.88 42 ASP B O 1
ATOM 3322 N N . LEU B 1 43 ? 7.859 11.07 26.75 1 93.75 43 LEU B N 1
ATOM 3323 C CA . LEU B 1 43 ? 7.496 10.406 25.516 1 93.75 43 LEU B CA 1
ATOM 3324 C C . LEU B 1 43 ? 8.219 9.07 25.375 1 93.75 43 LEU B C 1
ATOM 3326 O O . LEU B 1 43 ? 7.617 8.07 24.953 1 93.75 43 LEU B O 1
ATOM 3330 N N . GLU B 1 44 ? 9.461 9.055 25.766 1 91.56 44 GLU B N 1
ATOM 3331 C CA . GLU B 1 44 ? 10.258 7.84 25.625 1 91.56 44 GLU B CA 1
ATOM 3332 C C . GLU B 1 44 ? 9.688 6.707 26.484 1 91.56 44 GLU B C 1
ATOM 3334 O O . GLU B 1 44 ? 9.75 5.539 26.094 1 91.56 44 GLU B O 1
ATOM 3339 N N . ASP B 1 45 ? 9.141 7.051 27.594 1 95.38 45 ASP B N 1
ATOM 3340 C CA . ASP B 1 45 ? 8.523 6.059 28.469 1 95.38 45 ASP B CA 1
ATOM 3341 C C . ASP B 1 45 ? 7.246 5.5 27.844 1 95.38 45 ASP B C 1
ATOM 3343 O O . ASP B 1 45 ? 6.844 4.371 28.141 1 95.38 45 ASP B O 1
ATOM 3347 N N . LEU B 1 46 ? 6.664 6.277 27 1 96.25 46 LEU B N 1
ATOM 3348 C CA . LEU B 1 46 ? 5.383 5.906 26.406 1 96.25 46 LEU B CA 1
ATOM 3349 C C . LEU B 1 46 ? 5.586 5.055 25.156 1 96.25 46 LEU B C 1
ATOM 3351 O O . LEU B 1 46 ? 4.867 4.078 24.938 1 96.25 46 LEU B O 1
ATOM 3355 N N . ILE B 1 47 ? 6.566 5.379 24.359 1 93.19 47 ILE B N 1
ATOM 3356 C CA . ILE B 1 47 ? 6.672 4.73 23.062 1 93.19 47 ILE B CA 1
ATOM 3357 C C . ILE B 1 47 ? 7.816 3.721 23.078 1 93.19 47 ILE B C 1
ATOM 3359 O O . ILE B 1 47 ? 8.055 3.031 22.078 1 93.19 47 ILE B O 1
ATOM 3363 N N . GLY B 1 48 ? 8.531 3.59 24.219 1 90.5 48 GLY B N 1
ATOM 3364 C CA . GLY B 1 48 ? 9.656 2.672 24.312 1 90.5 48 GLY B CA 1
ATOM 3365 C C . GLY B 1 48 ? 10.766 2.986 23.328 1 90.5 48 GLY B C 1
ATOM 3366 O O . GLY B 1 48 ? 11.141 4.148 23.156 1 90.5 48 GLY B O 1
ATOM 3367 N N . GLN B 1 49 ? 11.352 1.966 22.703 1 81.5 49 GLN B N 1
ATOM 3368 C CA . GLN B 1 49 ? 12.477 2.137 21.797 1 81.5 49 GLN B CA 1
ATOM 3369 C C . GLN B 1 49 ? 11.992 2.404 20.375 1 81.5 49 GLN B C 1
ATOM 3371 O O . GLN B 1 49 ? 12.797 2.451 19.438 1 81.5 49 GLN B O 1
ATOM 3376 N N . ASN B 1 50 ? 10.703 2.596 20.234 1 83.62 50 ASN B N 1
ATOM 3377 C CA . ASN B 1 50 ? 10.148 2.857 18.906 1 83.62 50 ASN B CA 1
ATOM 3378 C C . ASN B 1 50 ? 10.523 4.254 18.406 1 83.62 50 ASN B C 1
ATOM 3380 O O . ASN B 1 50 ? 10.539 5.207 19.188 1 83.62 50 ASN B O 1
ATOM 3384 N N . PRO B 1 51 ? 10.852 4.32 17.156 1 75.56 51 PRO B N 1
ATOM 3385 C CA . PRO B 1 51 ? 11.016 5.66 16.594 1 75.56 51 PRO B CA 1
ATOM 3386 C C . PRO B 1 51 ? 9.711 6.445 16.547 1 75.56 51 PRO B C 1
ATOM 3388 O O . PRO B 1 51 ? 8.625 5.852 16.562 1 75.56 51 PRO B O 1
ATOM 3391 N N . MET B 1 52 ? 9.805 7.711 16.438 1 79.75 52 MET B N 1
ATOM 3392 C CA . MET B 1 52 ? 8.648 8.609 16.5 1 79.75 52 MET B CA 1
ATOM 3393 C C . MET B 1 52 ? 7.719 8.367 15.312 1 79.75 52 MET B C 1
ATOM 3395 O O . MET B 1 52 ? 6.504 8.531 15.438 1 79.75 52 MET B O 1
ATOM 3399 N N . ASN B 1 53 ? 8.305 7.98 14.188 1 74.25 53 ASN B N 1
ATOM 3400 C CA . ASN B 1 53 ? 7.477 7.793 13 1 74.25 53 ASN B CA 1
ATOM 3401 C C . ASN B 1 53 ? 6.434 6.699 13.211 1 74.25 53 ASN B C 1
ATOM 3403 O O . ASN B 1 53 ? 5.348 6.754 12.633 1 74.25 53 ASN B O 1
ATOM 3407 N N . ILE B 1 54 ? 6.793 5.719 14.023 1 78.44 54 ILE B N 1
ATOM 3408 C CA . ILE B 1 54 ? 5.82 4.676 14.328 1 78.44 54 ILE B CA 1
ATOM 3409 C C . ILE B 1 54 ? 4.652 5.27 15.109 1 78.44 54 ILE B C 1
ATOM 3411 O O . ILE B 1 54 ? 3.492 4.93 14.859 1 78.44 54 ILE B O 1
ATOM 3415 N N . MET B 1 55 ? 4.98 6.152 16 1 89.38 55 MET B N 1
ATOM 3416 C CA . MET B 1 55 ? 3.932 6.836 16.75 1 89.38 55 MET B CA 1
ATOM 3417 C C . MET B 1 55 ? 3.051 7.668 15.82 1 89.38 55 MET B C 1
ATOM 3419 O O . MET B 1 55 ? 1.826 7.668 15.961 1 89.38 55 MET B O 1
ATOM 3423 N N . PHE B 1 56 ? 3.682 8.305 14.891 1 83.56 56 PHE B N 1
ATOM 3424 C CA . PHE B 1 56 ? 2.93 9.117 13.938 1 83.56 56 PHE B CA 1
ATOM 3425 C C . PHE B 1 56 ? 1.983 8.25 13.117 1 83.56 56 PHE B C 1
ATOM 3427 O O . PHE B 1 56 ? 0.836 8.633 12.875 1 83.56 56 PHE B O 1
ATOM 3434 N N . ASP B 1 57 ? 2.457 7.164 12.734 1 79.38 57 ASP B N 1
ATOM 3435 C CA . ASP B 1 57 ? 1.623 6.223 11.992 1 79.38 57 ASP B CA 1
ATOM 3436 C C . ASP B 1 57 ? 0.438 5.754 12.836 1 79.38 57 ASP B C 1
ATOM 3438 O O . ASP B 1 57 ? -0.677 5.621 12.328 1 79.38 57 ASP B O 1
ATOM 3442 N N . ASN B 1 58 ? 0.728 5.477 14.07 1 89.38 58 ASN B N 1
ATOM 3443 C CA . ASN B 1 58 ? -0.335 5.07 14.984 1 89.38 58 ASN B CA 1
ATOM 3444 C C . ASN B 1 58 ? -1.407 6.148 15.109 1 89.38 58 ASN B C 1
ATOM 3446 O O . ASN B 1 58 ? -2.602 5.844 15.141 1 89.38 58 ASN B O 1
ATOM 3450 N N . HIS B 1 59 ? -0.941 7.418 15.188 1 93.12 59 HIS B N 1
ATOM 3451 C CA . HIS B 1 59 ? -1.873 8.539 15.281 1 93.12 59 HIS B CA 1
ATOM 3452 C C . HIS B 1 59 ? -2.727 8.641 14.016 1 93.12 59 HIS B C 1
ATOM 3454 O O . HIS B 1 59 ? -3.928 8.914 14.102 1 93.12 59 HIS B O 1
ATOM 3460 N N . ARG B 1 60 ? -2.098 8.461 12.93 1 85.5 60 ARG B N 1
ATOM 3461 C CA . ARG B 1 60 ? -2.818 8.5 11.664 1 85.5 60 ARG B CA 1
ATOM 3462 C C . ARG B 1 60 ? -3.867 7.398 11.594 1 85.5 60 ARG B C 1
ATOM 3464 O O . ARG B 1 60 ? -5.008 7.641 11.195 1 85.5 60 ARG B O 1
ATOM 3471 N N . ASN B 1 61 ? -3.455 6.211 11.914 1 85.88 61 ASN B N 1
ATOM 3472 C CA . ASN B 1 61 ? -4.379 5.086 11.93 1 85.88 61 ASN B CA 1
ATOM 3473 C C . ASN B 1 61 ? -5.574 5.348 12.844 1 85.88 61 ASN B C 1
ATOM 3475 O O . ASN B 1 61 ? -6.715 5.055 12.477 1 85.88 61 ASN B O 1
ATOM 3479 N N . HIS B 1 62 ? -5.293 5.879 13.977 1 93.69 62 HIS B N 1
ATOM 3480 C CA . HIS B 1 62 ? -6.359 6.211 14.914 1 93.69 62 HIS B CA 1
ATOM 3481 C C . HIS B 1 62 ? -7.32 7.23 14.312 1 93.69 62 HIS B C 1
ATOM 3483 O O . HIS B 1 62 ? -8.539 7.074 14.414 1 93.69 62 HIS B O 1
ATOM 3489 N N . ALA B 1 63 ? -6.727 8.25 13.758 1 92.44 63 ALA B N 1
ATOM 3490 C CA . ALA B 1 63 ? -7.527 9.328 13.188 1 92.44 63 ALA B CA 1
ATOM 3491 C C . ALA B 1 63 ? -8.469 8.797 12.117 1 92.44 63 ALA B C 1
ATOM 3493 O O . ALA B 1 63 ? -9.664 9.117 12.117 1 92.44 63 ALA B O 1
ATOM 3494 N N . VAL B 1 64 ? -7.922 8.023 11.281 1 85.81 64 VAL B N 1
ATOM 3495 C CA . VAL B 1 64 ? -8.703 7.488 10.172 1 85.81 64 VAL B CA 1
ATOM 3496 C C . VAL B 1 64 ? -9.766 6.523 10.711 1 85.81 64 VAL B C 1
ATOM 3498 O O . VAL B 1 64 ? -10.914 6.539 10.258 1 85.81 64 VAL B O 1
ATOM 3501 N N . PHE B 1 65 ? -9.383 5.742 11.703 1 90.56 65 PHE B N 1
ATOM 3502 C CA . PHE B 1 65 ? -10.328 4.805 12.305 1 90.56 65 PHE B CA 1
ATOM 3503 C C . PHE B 1 65 ? -11.492 5.547 12.953 1 90.56 65 PHE B C 1
ATOM 3505 O O . PHE B 1 65 ? -12.656 5.223 12.703 1 90.56 65 PHE B O 1
ATOM 3512 N N . MET B 1 66 ? -11.18 6.52 13.695 1 94.56 66 MET B N 1
ATOM 3513 C CA . MET B 1 66 ? -12.227 7.273 14.383 1 94.56 66 MET B CA 1
ATOM 3514 C C . MET B 1 66 ? -13.094 8.031 13.383 1 94.56 66 MET B C 1
ATOM 3516 O O . MET B 1 66 ? -14.297 8.195 13.594 1 94.56 66 MET B O 1
ATOM 3520 N N . ASP B 1 67 ? -12.43 8.508 12.367 1 92 67 ASP B N 1
ATOM 3521 C CA . ASP B 1 67 ? -13.195 9.148 11.305 1 92 67 ASP B CA 1
ATOM 3522 C C . ASP B 1 67 ? -14.266 8.203 10.75 1 92 67 ASP B C 1
ATOM 3524 O O . ASP B 1 67 ? -15.414 8.609 10.547 1 92 67 ASP B O 1
ATOM 3528 N N . ASN B 1 68 ? -13.859 6.98 10.555 1 87.12 68 ASN B N 1
ATOM 3529 C CA . ASN B 1 68 ? -14.789 5.969 10.078 1 87.12 68 ASN B CA 1
ATOM 3530 C C . ASN B 1 68 ? -15.906 5.711 11.094 1 87.12 68 ASN B C 1
ATOM 3532 O O . ASN B 1 68 ? -17.078 5.617 10.727 1 87.12 68 ASN B O 1
ATOM 3536 N N . VAL B 1 69 ? -15.523 5.598 12.312 1 90.69 69 VAL B N 1
ATOM 3537 C CA . VAL B 1 69 ? -16.484 5.336 13.375 1 90.69 69 VAL B CA 1
ATOM 3538 C C . VAL B 1 69 ? -17.5 6.465 13.438 1 90.69 69 VAL B C 1
ATOM 3540 O O . VAL B 1 69 ? -18.719 6.215 13.523 1 90.69 69 VAL B O 1
ATOM 3543 N N . PHE B 1 70 ? -17.078 7.684 13.352 1 93.12 70 PHE B N 1
ATOM 3544 C CA . PHE B 1 70 ? -17.953 8.852 13.461 1 93.12 70 PHE B CA 1
ATOM 3545 C C . PHE B 1 70 ? -18.859 8.961 12.25 1 93.12 70 PHE B C 1
ATOM 3547 O O . PHE B 1 70 ? -20.062 9.195 12.391 1 93.12 70 PHE B O 1
ATOM 3554 N N . GLN B 1 71 ? -18.266 8.781 11.133 1 86.19 71 GLN B N 1
ATOM 3555 C CA . GLN B 1 71 ? -19.031 8.977 9.898 1 86.19 71 GLN B CA 1
ATOM 3556 C C . GLN B 1 71 ? -20.094 7.891 9.734 1 86.19 71 GLN B C 1
ATOM 3558 O O . GLN B 1 71 ? -21.188 8.164 9.234 1 86.19 71 GLN B O 1
ATOM 3563 N N . LEU B 1 72 ? -19.781 6.711 10.188 1 83.31 72 LEU B N 1
ATOM 3564 C CA . LEU B 1 72 ? -20.672 5.586 9.938 1 83.31 72 LEU B CA 1
ATOM 3565 C C . LEU B 1 72 ? -21.5 5.262 11.18 1 83.31 72 LEU B C 1
ATOM 3567 O O . LEU B 1 72 ? -22.438 4.48 11.117 1 83.31 72 LEU B O 1
ATOM 3571 N N . GLY B 1 73 ? -21.141 5.879 12.273 1 85.38 73 GLY B N 1
ATOM 3572 C CA . GLY B 1 73 ? -21.812 5.57 13.523 1 85.38 73 GLY B CA 1
ATOM 3573 C C . GLY B 1 73 ? -21.562 4.152 14 1 85.38 73 GLY B C 1
ATOM 3574 O O . GLY B 1 73 ? -22.484 3.484 14.492 1 85.38 73 GLY B O 1
ATOM 3575 N N . LEU B 1 74 ? -20.406 3.67 13.758 1 85.19 74 LEU B N 1
ATOM 3576 C CA . LEU B 1 74 ? -20.062 2.287 14.07 1 85.19 74 LEU B CA 1
ATOM 3577 C C . LEU B 1 74 ? -19.312 2.205 15.391 1 85.19 74 LEU B C 1
ATOM 3579 O O . LEU B 1 74 ? -18.219 1.63 15.453 1 85.19 74 LEU B O 1
ATOM 3583 N N . PHE B 1 75 ? -19.984 2.561 16.438 1 89.25 75 PHE B N 1
ATOM 3584 C CA . PHE B 1 75 ? -19.312 2.684 17.734 1 89.25 75 PHE B CA 1
ATOM 3585 C C . PHE B 1 75 ? -19.016 1.309 18.312 1 89.25 75 PHE B C 1
ATOM 3587 O O . PHE B 1 75 ? -18.062 1.147 19.078 1 89.25 75 PHE B O 1
ATOM 3594 N N . SER B 1 76 ? -19.766 0.302 17.891 1 84.44 76 SER B N 1
ATOM 3595 C CA . SER B 1 76 ? -19.562 -1.054 18.375 1 84.44 76 SER B CA 1
ATOM 3596 C C . SER B 1 76 ? -18.188 -1.593 17.969 1 84.44 76 SER B C 1
ATOM 3598 O O . SER B 1 76 ? -17.672 -2.521 18.594 1 84.44 76 SER B O 1
ATOM 3600 N N . LEU B 1 77 ? -17.578 -1.036 16.953 1 85.56 77 LEU B N 1
ATOM 3601 C CA . LEU B 1 77 ? -16.266 -1.46 16.484 1 85.56 77 LEU B CA 1
ATOM 3602 C C . LEU B 1 77 ? -15.203 -1.211 17.547 1 85.56 77 LEU B C 1
ATOM 3604 O O . LEU B 1 77 ? -14.164 -1.879 17.562 1 85.56 77 LEU B O 1
ATOM 3608 N N . LEU B 1 78 ? -15.469 -0.236 18.438 1 91 78 LEU B N 1
ATOM 3609 C CA . LEU B 1 78 ? -14.477 0.146 19.438 1 91 78 LEU B CA 1
ATOM 3610 C C . LEU B 1 78 ? -14.172 -1.019 20.375 1 91 78 LEU B C 1
ATOM 3612 O O . LEU B 1 78 ? -13.016 -1.227 20.75 1 91 78 LEU B O 1
ATOM 3616 N N . VAL B 1 79 ? -15.172 -1.796 20.641 1 88.62 79 VAL B N 1
ATOM 3617 C CA . VAL B 1 79 ? -15.055 -2.85 21.641 1 88.62 79 VAL B CA 1
ATOM 3618 C C . VAL B 1 79 ? -14.109 -3.939 21.141 1 88.62 79 VAL B C 1
ATOM 3620 O O . VAL B 1 79 ? -13.406 -4.57 21.938 1 88.62 79 VAL B O 1
ATOM 3623 N N . ASN B 1 80 ? -14.086 -4.156 19.859 1 83.62 80 ASN B N 1
ATOM 3624 C CA . ASN B 1 80 ? -13.25 -5.223 19.312 1 83.62 80 ASN B CA 1
ATOM 3625 C C . ASN B 1 80 ? -11.914 -4.691 18.812 1 83.62 80 ASN B C 1
ATOM 3627 O O . ASN B 1 80 ? -10.883 -5.348 18.953 1 83.62 80 ASN B O 1
ATOM 3631 N N . ILE B 1 81 ? -11.938 -3.5 18.328 1 87.5 81 ILE B N 1
ATOM 3632 C CA . ILE B 1 81 ? -10.758 -2.986 17.641 1 87.5 81 ILE B CA 1
ATOM 3633 C C . ILE B 1 81 ? -9.781 -2.391 18.656 1 87.5 81 ILE B C 1
ATOM 3635 O O . ILE B 1 81 ? -8.57 -2.572 18.531 1 87.5 81 ILE B O 1
ATOM 3639 N N . VAL B 1 82 ? -10.273 -1.691 19.641 1 92.38 82 VAL B N 1
ATOM 3640 C CA . VAL B 1 82 ? -9.398 -0.971 20.562 1 92.38 82 VAL B CA 1
ATOM 3641 C C . VAL B 1 82 ? -8.562 -1.965 21.359 1 92.38 82 VAL B C 1
ATOM 3643 O O . VAL B 1 82 ? -7.344 -1.798 21.484 1 92.38 82 VAL B O 1
ATOM 3646 N N . PRO B 1 83 ? -9.164 -3.047 21.859 1 91.12 83 PRO B N 1
ATOM 3647 C CA . PRO B 1 83 ? -8.328 -4.031 22.547 1 91.12 83 PRO B CA 1
ATOM 3648 C C . PRO B 1 83 ? -7.25 -4.621 21.641 1 91.12 83 PRO B C 1
ATOM 3650 O O . PRO B 1 83 ? -6.137 -4.891 22.109 1 91.12 83 PRO B O 1
ATOM 3653 N N . TRP B 1 84 ? -7.648 -4.848 20.438 1 87.44 84 TRP B N 1
ATOM 3654 C CA . TRP B 1 84 ? -6.668 -5.328 19.469 1 87.44 84 TRP B CA 1
ATOM 3655 C C . TRP B 1 84 ? -5.52 -4.336 19.328 1 87.44 84 TRP B C 1
ATOM 3657 O O . TRP B 1 84 ? -4.352 -4.73 19.281 1 87.44 84 TRP B O 1
ATOM 3667 N N . VAL B 1 85 ? -5.805 -3.068 19.281 1 91.62 85 VAL B N 1
ATOM 3668 C CA . VAL B 1 85 ? -4.812 -2.008 19.156 1 91.62 85 VAL B CA 1
ATOM 3669 C C . VAL B 1 85 ? -3.904 -2.004 20.391 1 91.62 85 VAL B C 1
ATOM 3671 O O . VAL B 1 85 ? -2.68 -1.937 20.266 1 91.62 85 VAL B O 1
ATOM 3674 N N . TYR B 1 86 ? -4.559 -2.102 21.562 1 93.81 86 TYR B N 1
ATOM 3675 C CA . TYR B 1 86 ? -3.789 -2.158 22.797 1 93.81 86 TYR B CA 1
ATOM 3676 C C . TYR B 1 86 ? -2.787 -3.307 22.766 1 93.81 86 TYR B C 1
ATOM 3678 O O . TYR B 1 86 ? -1.606 -3.117 23.062 1 93.81 86 TYR B O 1
ATOM 3686 N N . ARG B 1 87 ? -3.262 -4.426 22.406 1 91 87 ARG B N 1
ATOM 3687 C CA . ARG B 1 87 ? -2.432 -5.629 22.375 1 91 87 ARG B CA 1
ATOM 3688 C C . ARG B 1 87 ? -1.28 -5.469 21.391 1 91 87 ARG B C 1
ATOM 3690 O O . ARG B 1 87 ? -0.122 -5.711 21.734 1 91 87 ARG B O 1
ATOM 3697 N N . ALA B 1 88 ? -1.6 -5.105 20.188 1 88.44 88 ALA B N 1
ATOM 3698 C CA . ALA B 1 88 ? -0.601 -4.973 19.141 1 88.44 88 ALA B CA 1
ATOM 3699 C C . ALA B 1 88 ? 0.471 -3.953 19.516 1 88.44 88 ALA B C 1
ATOM 3701 O O . ALA B 1 88 ? 1.667 -4.238 19.422 1 88.44 88 ALA B O 1
ATOM 3702 N N . TYR B 1 89 ? 0.044 -2.789 19.969 1 92.25 89 TYR B N 1
ATOM 3703 C CA . TYR B 1 89 ? 0.995 -1.728 20.281 1 92.25 89 TYR B CA 1
ATOM 3704 C C . TYR B 1 89 ? 1.881 -2.115 21.469 1 92.25 89 TYR B C 1
ATOM 3706 O O . TYR B 1 89 ? 3.102 -1.942 21.406 1 92.25 89 TYR B O 1
ATOM 3714 N N . CYS B 1 90 ? 1.255 -2.66 22.516 1 92.56 90 CYS B N 1
ATOM 3715 C CA . CYS B 1 90 ? 2.016 -3.025 23.703 1 92.56 90 CYS B CA 1
ATOM 3716 C C . CYS B 1 90 ? 3.025 -4.121 23.391 1 92.56 90 CYS B C 1
ATOM 3718 O O . CYS B 1 90 ? 4.168 -4.07 23.844 1 92.56 90 CYS B O 1
ATOM 3720 N N . ASN B 1 91 ? 2.607 -5.078 22.594 1 89.38 91 ASN B N 1
ATOM 3721 C CA . ASN B 1 91 ? 3.492 -6.184 22.25 1 89.38 91 ASN B CA 1
ATOM 3722 C C . ASN B 1 91 ? 4.594 -5.738 21.297 1 89.38 91 ASN B C 1
ATOM 3724 O O . ASN B 1 91 ? 5.562 -6.469 21.078 1 89.38 91 ASN B O 1
ATOM 3728 N N . HIS B 1 92 ? 4.473 -4.551 20.844 1 87.06 92 HIS B N 1
ATOM 3729 C CA . HIS B 1 92 ? 5.512 -4 19.984 1 87.06 92 HIS B CA 1
ATOM 3730 C C . HIS B 1 92 ? 6.188 -2.797 20.625 1 87.06 92 HIS B C 1
ATOM 3732 O O . HIS B 1 92 ? 6.664 -1.897 19.938 1 87.06 92 HIS B O 1
ATOM 3738 N N . GLY B 1 93 ? 6.074 -2.697 21.922 1 89.81 93 GLY B N 1
ATOM 3739 C CA . GLY B 1 93 ? 7.004 -1.854 22.656 1 89.81 93 GLY B CA 1
ATOM 3740 C C . GLY B 1 93 ? 6.352 -0.629 23.266 1 89.81 93 GLY B C 1
ATOM 3741 O O . GLY B 1 93 ? 6.988 0.119 24 1 89.81 93 GLY B O 1
ATOM 3742 N N . PHE B 1 94 ? 5.117 -0.348 22.953 1 93.56 94 PHE B N 1
ATOM 3743 C CA . PHE B 1 94 ? 4.434 0.784 23.562 1 93.56 94 PHE B CA 1
ATOM 3744 C C . PHE B 1 94 ? 3.988 0.442 24.984 1 93.56 94 PHE B C 1
ATOM 3746 O O . PHE B 1 94 ? 3.602 -0.696 25.266 1 93.56 94 PHE B O 1
ATOM 3753 N N . SER B 1 95 ? 4.027 1.477 25.797 1 95.5 95 SER B N 1
ATOM 3754 C CA . SER B 1 95 ? 3.521 1.312 27.156 1 95.5 95 SER B CA 1
ATOM 3755 C C . SER B 1 95 ? 1.997 1.372 27.188 1 95.5 95 SER B C 1
ATOM 3757 O O . SER B 1 95 ? 1.38 2.07 26.375 1 95.5 95 SER B O 1
ATOM 3759 N N . ALA B 1 96 ? 1.407 0.63 28.156 1 94.5 96 ALA B N 1
ATOM 3760 C CA . ALA B 1 96 ? -0.037 0.719 28.359 1 94.5 96 ALA B CA 1
ATOM 3761 C C . ALA B 1 96 ? -0.46 2.15 28.672 1 94.5 96 ALA B C 1
ATOM 3763 O O . ALA B 1 96 ? -1.574 2.562 28.344 1 94.5 96 ALA B O 1
ATOM 3764 N N . ASN B 1 97 ? 0.449 2.875 29.219 1 95.94 97 ASN B N 1
ATOM 3765 C CA . ASN B 1 97 ? 0.169 4.254 29.609 1 95.94 97 ASN B CA 1
ATOM 3766 C C . ASN B 1 97 ? 0.116 5.18 28.391 1 95.94 97 ASN B C 1
ATOM 3768 O O . ASN B 1 97 ? -0.348 6.316 28.5 1 95.94 97 ASN B O 1
ATOM 3772 N N . TYR B 1 98 ? 0.564 4.695 27.297 1 97.31 98 TYR B N 1
ATOM 3773 C CA . TYR B 1 98 ? 0.525 5.469 26.047 1 97.31 98 TYR B CA 1
ATOM 3774 C C . TYR B 1 98 ? -0.909 5.816 25.672 1 97.31 98 TYR B C 1
ATOM 3776 O O . TYR B 1 98 ? -1.191 6.938 25.25 1 97.31 98 TYR B O 1
ATOM 3784 N N . PHE B 1 99 ? -1.812 4.949 25.938 1 97.5 99 PHE B N 1
ATOM 3785 C CA . PHE B 1 99 ? -3.148 5.031 25.359 1 97.5 99 PHE B CA 1
ATOM 3786 C C . PHE B 1 99 ? -3.961 6.137 26.016 1 97.5 99 PHE B C 1
ATOM 3788 O O . PHE B 1 99 ? -4.531 6.988 25.344 1 97.5 99 PHE B O 1
ATOM 3795 N N . PRO B 1 100 ? -3.992 6.195 27.375 1 97.88 100 PRO B N 1
ATOM 3796 C CA . PRO B 1 100 ? -4.727 7.316 27.953 1 97.88 100 PRO B CA 1
ATOM 3797 C C . PRO B 1 100 ? -4.117 8.672 27.594 1 97.88 100 PRO B C 1
ATOM 3799 O O . PRO B 1 100 ? -4.844 9.648 27.406 1 97.88 100 PRO B O 1
ATOM 3802 N N . VAL B 1 101 ? -2.846 8.742 27.531 1 97.69 101 VAL B N 1
ATOM 3803 C CA . VAL B 1 101 ? -2.172 9.992 27.188 1 97.69 101 VAL B CA 1
ATOM 3804 C C . VAL B 1 101 ? -2.523 10.391 25.75 1 97.69 101 VAL B C 1
ATOM 3806 O O . VAL B 1 101 ? -2.85 11.547 25.484 1 97.69 101 VAL B O 1
ATOM 3809 N N . HIS B 1 102 ? -2.479 9.414 24.891 1 96.81 102 HIS B N 1
ATOM 3810 C CA . HIS B 1 102 ? -2.836 9.57 23.484 1 96.81 102 HIS B CA 1
ATOM 3811 C C . HIS B 1 102 ? -4.281 10.039 23.328 1 96.81 102 HIS B C 1
ATOM 3813 O O . HIS B 1 102 ? -4.559 10.984 22.594 1 96.81 102 HIS B O 1
ATOM 3819 N N . LEU B 1 103 ? -5.184 9.414 24.016 1 97.94 103 LEU B N 1
ATOM 3820 C CA . LEU B 1 103 ? -6.602 9.742 23.922 1 97.94 103 LEU B CA 1
ATOM 3821 C C . LEU B 1 103 ? -6.875 11.141 24.484 1 97.94 103 LEU B C 1
ATOM 3823 O O . LEU B 1 103 ? -7.695 11.883 23.938 1 97.94 103 LEU B O 1
ATOM 3827 N N . ARG B 1 104 ? -6.195 11.516 25.516 1 97.88 104 ARG B N 1
ATOM 3828 C CA . ARG B 1 104 ? -6.348 12.844 26.094 1 97.88 104 ARG B CA 1
ATOM 3829 C C . ARG B 1 104 ? -5.828 13.914 25.141 1 97.88 104 ARG B C 1
ATOM 3831 O O . ARG B 1 104 ? -6.395 15.008 25.062 1 97.88 104 ARG B O 1
ATOM 3838 N N . ALA B 1 105 ? -4.738 13.586 24.484 1 97.69 105 ALA B N 1
ATOM 3839 C CA . ALA B 1 105 ? -4.223 14.516 23.5 1 97.69 105 ALA B CA 1
ATOM 3840 C C . ALA B 1 105 ? -5.258 14.781 22.406 1 97.69 105 ALA B C 1
ATOM 3842 O O . ALA B 1 105 ? -5.418 15.922 21.953 1 97.69 105 ALA B O 1
ATOM 3843 N N . TRP B 1 106 ? -5.914 13.742 21.984 1 97.88 106 TRP B N 1
ATOM 3844 C CA . TRP B 1 106 ? -6.973 13.898 20.984 1 97.88 106 TRP B CA 1
ATOM 3845 C C . TRP B 1 106 ? -8.117 14.734 21.547 1 97.88 106 TRP B C 1
ATOM 3847 O O . TRP B 1 106 ? -8.617 15.641 20.875 1 97.88 106 TRP B O 1
ATOM 3857 N N . LYS B 1 107 ? -8.523 14.453 22.766 1 97.62 107 LYS B N 1
ATOM 3858 C CA . LYS B 1 107 ? -9.602 15.195 23.391 1 97.62 107 LYS B CA 1
ATOM 3859 C C . LYS B 1 107 ? -9.273 16.688 23.469 1 97.62 107 LYS B C 1
ATOM 3861 O O . LYS B 1 107 ? -10.094 17.531 23.094 1 97.62 107 LYS B O 1
ATOM 3866 N N . GLU B 1 108 ? -8.125 16.969 23.938 1 97.56 108 GLU B N 1
ATOM 3867 C CA . GLU B 1 108 ? -7.691 18.359 24.062 1 97.56 108 GLU B CA 1
ATOM 3868 C C . GLU B 1 108 ? -7.68 19.062 22.719 1 97.56 108 GLU B C 1
ATOM 3870 O O . GLU B 1 108 ? -8.102 20.219 22.609 1 97.56 108 GLU B O 1
ATOM 3875 N N . THR B 1 109 ? -7.18 18.359 21.766 1 97.12 109 THR B N 1
ATOM 3876 C CA . THR B 1 109 ? -7.105 18.922 20.422 1 97.12 109 THR B CA 1
ATOM 3877 C C . THR B 1 109 ? -8.5 19.219 19.875 1 97.12 109 THR B C 1
ATOM 3879 O O . THR B 1 109 ? -8.719 20.266 19.266 1 97.12 109 THR B O 1
ATOM 3882 N N . LEU B 1 110 ? -9.414 18.281 20.109 1 97.31 110 LEU B N 1
ATOM 3883 C CA . LEU B 1 110 ? -10.789 18.484 19.672 1 97.31 110 LEU B CA 1
ATOM 3884 C C . LEU B 1 110 ? -11.414 19.703 20.359 1 97.31 110 LEU B C 1
ATOM 3886 O O . LEU B 1 110 ? -12.078 20.516 19.719 1 97.31 110 LEU B O 1
ATOM 3890 N N . GLU B 1 111 ? -11.188 19.844 21.594 1 96.75 111 GLU B N 1
ATOM 3891 C CA . GLU B 1 111 ? -11.719 20.953 22.391 1 96.75 111 GLU B CA 1
ATOM 3892 C C . GLU B 1 111 ? -11.148 22.281 21.906 1 96.75 111 GLU B C 1
ATOM 3894 O O . GLU B 1 111 ? -11.859 23.297 21.891 1 96.75 111 GLU B O 1
ATOM 3899 N N . GLU B 1 112 ? -9.938 22.266 21.578 1 96.12 112 GLU B N 1
ATOM 3900 C CA . GLU B 1 112 ? -9.258 23.484 21.172 1 96.12 112 GLU B CA 1
ATOM 3901 C C . GLU B 1 112 ? -9.648 23.891 19.75 1 96.12 112 GLU B C 1
ATOM 3903 O O . GLU B 1 112 ? -9.562 25.062 19.375 1 96.12 112 GLU B O 1
ATOM 3908 N N . THR B 1 113 ? -10.008 22.938 18.984 1 93.56 113 THR B N 1
ATOM 3909 C CA . THR B 1 113 ? -10.203 23.172 17.562 1 93.56 113 THR B CA 1
ATOM 3910 C C . THR B 1 113 ? -11.656 23.562 17.281 1 93.56 113 THR B C 1
ATOM 3912 O O . THR B 1 113 ? -11.922 24.406 16.422 1 93.56 113 THR B O 1
ATOM 3915 N N . PHE B 1 114 ? -12.578 22.922 17.984 1 95.19 114 PHE B N 1
ATOM 3916 C CA . PHE B 1 114 ? -13.977 23.062 17.609 1 95.19 114 PHE B CA 1
ATOM 3917 C C . PHE B 1 114 ? -14.75 23.797 18.703 1 95.19 114 PHE B C 1
ATOM 3919 O O . PHE B 1 114 ? -14.312 23.859 19.844 1 95.19 114 PHE B O 1
ATOM 3926 N N . SER B 1 115 ? -15.93 24.375 18.266 1 95.88 115 SER B N 1
ATOM 3927 C CA . SER B 1 115 ? -16.875 24.891 19.25 1 95.88 115 SER B CA 1
ATOM 3928 C C . SER B 1 115 ? -17.406 23.781 20.141 1 95.88 115 SER B C 1
ATOM 3930 O O . SER B 1 115 ? -17.344 22.609 19.781 1 95.88 115 SER B O 1
ATOM 3932 N N . PRO B 1 116 ? -17.891 24.109 21.344 1 95.88 116 PRO B N 1
ATOM 3933 C CA . PRO B 1 116 ? -18.438 23.078 22.234 1 95.88 116 PRO B CA 1
ATOM 3934 C C . PRO B 1 116 ? -19.562 22.281 21.578 1 95.88 116 PRO B C 1
ATOM 3936 O O . PRO B 1 116 ? -19.672 21.062 21.797 1 95.88 116 PRO B O 1
ATOM 3939 N N . GLU B 1 117 ? -20.359 22.875 20.766 1 95.5 117 GLU B N 1
ATOM 3940 C CA . GLU B 1 117 ? -21.453 22.188 20.094 1 95.5 117 GLU B CA 1
ATOM 3941 C C . GLU B 1 117 ? -20.938 21.109 19.156 1 95.5 117 GLU B C 1
ATOM 3943 O O . GLU B 1 117 ? -21.547 20.031 19.031 1 95.5 117 GLU B O 1
ATOM 3948 N N . THR B 1 118 ? -19.844 21.391 18.531 1 95.88 118 THR B N 1
ATOM 3949 C CA . THR B 1 118 ? -19.266 20.453 17.562 1 95.88 118 THR B CA 1
ATOM 3950 C C . THR B 1 118 ? -18.406 19.422 18.281 1 95.88 118 THR B C 1
ATOM 3952 O O . THR B 1 118 ? -18.406 18.234 17.906 1 95.88 118 THR B O 1
ATOM 3955 N N . SER B 1 119 ? -17.688 19.828 19.312 1 97 119 SER B N 1
ATOM 3956 C CA . SER B 1 119 ? -16.719 18.938 19.922 1 97 119 SER B CA 1
ATOM 3957 C C . SER B 1 119 ? -17.375 18 20.938 1 97 119 SER B C 1
ATOM 3959 O O . SER B 1 119 ? -16.922 16.875 21.125 1 97 119 SER B O 1
ATOM 3961 N N . GLU B 1 120 ? -18.438 18.406 21.562 1 96.44 120 GLU B N 1
ATOM 3962 C CA . GLU B 1 120 ? -19 17.672 22.688 1 96.44 120 GLU B CA 1
ATOM 3963 C C . GLU B 1 120 ? -19.406 16.25 22.281 1 96.44 120 GLU B C 1
ATOM 3965 O O . GLU B 1 120 ? -19.094 15.297 23 1 96.44 120 GLU B O 1
ATOM 3970 N N . PRO B 1 121 ? -20.109 16.078 21.172 1 96.38 121 PRO B N 1
ATOM 3971 C CA . PRO B 1 121 ? -20.469 14.711 20.797 1 96.38 121 PRO B CA 1
ATOM 3972 C C . PRO B 1 121 ? -19.25 13.828 20.547 1 96.38 121 PRO B C 1
ATOM 3974 O O . PRO B 1 121 ? -19.297 12.625 20.797 1 96.38 121 PRO B O 1
ATOM 3977 N N . LEU B 1 122 ? -18.234 14.375 20 1 97.44 122 LEU B N 1
ATOM 3978 C CA . LEU B 1 122 ? -17 13.633 19.75 1 97.44 122 LEU B CA 1
ATOM 3979 C C . LEU B 1 122 ? -16.312 13.289 21.078 1 97.44 122 LEU B C 1
ATOM 3981 O O . LEU B 1 122 ? -15.836 12.164 21.25 1 97.44 122 LEU B O 1
ATOM 3985 N N . LEU B 1 123 ? -16.297 14.281 21.984 1 97.5 123 LEU B N 1
ATOM 3986 C CA . LEU B 1 123 ? -15.633 14.141 23.281 1 97.5 123 LEU B CA 1
ATOM 3987 C C . LEU B 1 123 ? -16.297 13.047 24.109 1 97.5 123 LEU B C 1
ATOM 3989 O O . LEU B 1 123 ? -15.633 12.352 24.875 1 97.5 123 LEU B O 1
ATOM 3993 N N . ARG B 1 124 ? -17.547 12.883 23.969 1 96.56 124 ARG B N 1
ATOM 3994 C CA . ARG B 1 124 ? -18.266 11.836 24.703 1 96.56 124 ARG B CA 1
ATOM 3995 C C . ARG B 1 124 ? -17.703 10.461 24.359 1 96.56 124 ARG B C 1
ATOM 3997 O O . ARG B 1 124 ? -17.578 9.594 25.234 1 96.56 124 ARG B O 1
ATOM 4004 N N . VAL B 1 125 ? -17.422 10.266 23.125 1 97 125 VAL B N 1
ATOM 4005 C CA . VAL B 1 125 ? -16.875 8.984 22.688 1 97 125 VAL B CA 1
ATOM 4006 C C . VAL B 1 125 ? -15.469 8.789 23.266 1 97 125 VAL B C 1
ATOM 4008 O O . VAL B 1 125 ? -15.141 7.715 23.766 1 97 125 VAL B O 1
ATOM 4011 N N . TYR B 1 126 ? -14.656 9.812 23.188 1 97.69 126 TYR B N 1
ATOM 4012 C CA . TYR B 1 126 ? -13.305 9.734 23.719 1 97.69 126 TYR B CA 1
ATOM 4013 C C . TYR B 1 126 ? -13.328 9.555 25.234 1 97.69 126 TYR B C 1
ATOM 4015 O O . TYR B 1 126 ? -12.492 8.828 25.781 1 97.69 126 TYR B O 1
ATOM 4023 N N . ASP B 1 127 ? -14.258 10.266 25.891 1 97.38 127 ASP B N 1
ATOM 4024 C CA . ASP B 1 127 ? -14.422 10.094 27.328 1 97.38 127 ASP B CA 1
ATOM 4025 C C . ASP B 1 127 ? -14.789 8.648 27.672 1 97.38 127 ASP B C 1
ATOM 4027 O O . ASP B 1 127 ? -14.305 8.094 28.656 1 97.38 127 ASP B O 1
ATOM 4031 N N . TRP B 1 128 ? -15.664 8.172 26.891 1 97.38 128 TRP B N 1
ATOM 4032 C CA . TRP B 1 128 ? -16.031 6.777 27.094 1 97.38 128 TRP B CA 1
ATOM 4033 C C . TRP B 1 128 ? -14.82 5.863 26.922 1 97.38 128 TRP B C 1
ATOM 4035 O O . TRP B 1 128 ? -14.609 4.961 27.734 1 97.38 128 TRP B O 1
ATOM 4045 N N . MET B 1 129 ? -14.031 6.027 25.875 1 97.19 129 MET B N 1
ATOM 4046 C CA . MET B 1 129 ? -12.836 5.223 25.641 1 97.19 129 MET B CA 1
ATOM 4047 C C . MET B 1 129 ? -11.875 5.328 26.828 1 97.19 129 MET B C 1
ATOM 4049 O O . MET B 1 129 ? -11.305 4.328 27.25 1 97.19 129 MET B O 1
ATOM 4053 N N . LEU B 1 130 ? -11.719 6.555 27.344 1 97.5 130 LEU B N 1
ATOM 4054 C CA . LEU B 1 130 ? -10.82 6.789 28.469 1 97.5 130 LEU B CA 1
ATOM 4055 C C . LEU B 1 130 ? -11.32 6.086 29.719 1 97.5 130 LEU B C 1
ATOM 4057 O O . LEU B 1 130 ? -10.531 5.508 30.469 1 97.5 130 LEU B O 1
ATOM 4061 N N . SER B 1 131 ? -12.57 6.152 29.922 1 96.88 131 SER B N 1
ATOM 4062 C CA . SER B 1 131 ? -13.156 5.539 31.109 1 96.88 131 SER B CA 1
ATOM 4063 C C . SER B 1 131 ? -13.039 4.02 31.062 1 96.88 131 SER B C 1
ATOM 4065 O O . SER B 1 131 ? -13.078 3.357 32.094 1 96.88 131 SER B O 1
ATOM 4067 N N . HIS B 1 132 ? -12.883 3.465 29.891 1 96.94 132 HIS B N 1
ATOM 4068 C CA . HIS B 1 132 ? -12.812 2.016 29.75 1 96.94 132 HIS B CA 1
ATOM 4069 C C . HIS B 1 132 ? -11.391 1.562 29.422 1 96.94 132 HIS B C 1
ATOM 4071 O O . HIS B 1 132 ? -11.188 0.468 28.891 1 96.94 132 HIS B O 1
ATOM 4077 N N . HIS B 1 133 ? -10.445 2.402 29.719 1 96.44 133 HIS B N 1
ATOM 4078 C CA . HIS B 1 133 ? -9.047 2.078 29.453 1 96.44 133 HIS B CA 1
ATOM 4079 C C . HIS B 1 133 ? -8.656 0.755 30.109 1 96.44 133 HIS B C 1
ATOM 4081 O O . HIS B 1 133 ? -8.055 -0.107 29.469 1 96.44 133 HIS B O 1
ATOM 4087 N N . GLU B 1 134 ? -9.031 0.626 31.359 1 95 134 GLU B N 1
ATOM 4088 C CA . GLU B 1 134 ? -8.664 -0.585 32.094 1 95 134 GLU B CA 1
ATOM 4089 C C . GLU B 1 134 ? -9.352 -1.812 31.5 1 95 134 GLU B C 1
ATOM 4091 O O . GLU B 1 134 ? -8.773 -2.9 31.469 1 95 134 GLU B O 1
ATOM 4096 N N . ASP B 1 135 ? -10.562 -1.634 31.109 1 95.31 135 ASP B N 1
ATOM 4097 C CA . ASP B 1 135 ? -11.289 -2.717 30.453 1 95.31 135 ASP B CA 1
ATOM 4098 C C . ASP B 1 135 ? -10.609 -3.125 29.156 1 95.31 135 ASP B C 1
ATOM 4100 O O . ASP B 1 135 ? -10.461 -4.316 28.875 1 95.31 135 ASP B O 1
ATOM 4104 N N . PHE B 1 136 ? -10.227 -2.098 28.359 1 94.81 136 PHE B N 1
ATOM 4105 C CA . PHE B 1 136 ? -9.539 -2.363 27.094 1 94.81 136 PHE B CA 1
ATOM 4106 C C . PHE B 1 136 ? -8.234 -3.115 27.328 1 94.81 136 PHE B C 1
ATOM 4108 O O . PHE B 1 136 ? -7.906 -4.043 26.594 1 94.81 136 PHE B O 1
ATOM 4115 N N . PHE B 1 137 ? -7.562 -2.658 28.328 1 94.25 137 PHE B N 1
ATOM 4116 C CA . PHE B 1 137 ? -6.293 -3.301 28.641 1 94.25 137 PHE B CA 1
ATOM 4117 C C . PHE B 1 137 ? -6.512 -4.75 29.062 1 94.25 137 PHE B C 1
ATOM 4119 O O . PHE B 1 137 ? -5.781 -5.645 28.625 1 94.25 137 PHE B O 1
ATOM 4126 N N . ALA B 1 138 ? -7.5 -4.957 29.906 1 93.44 138 ALA B N 1
ATOM 4127 C CA . ALA B 1 138 ? -7.824 -6.312 30.344 1 93.44 138 ALA B CA 1
ATOM 4128 C C . ALA B 1 138 ? -8.195 -7.199 29.156 1 93.44 138 ALA B C 1
ATOM 4130 O O . ALA B 1 138 ? -7.762 -8.352 29.062 1 93.44 138 ALA B O 1
ATOM 4131 N N . LEU B 1 139 ? -8.969 -6.715 28.281 1 91 139 LEU B N 1
ATOM 4132 C CA . LEU B 1 139 ? -9.383 -7.445 27.078 1 91 139 LEU B CA 1
ATOM 4133 C C . LEU B 1 139 ? -8.195 -7.727 26.172 1 91 139 LEU B C 1
ATOM 4135 O O . LEU B 1 139 ? -8.164 -8.75 25.484 1 91 139 LEU B O 1
ATOM 4139 N N . SER B 1 140 ? -7.273 -6.781 26.125 1 90.19 140 SER B N 1
ATOM 4140 C CA . SER B 1 140 ? -6.098 -6.926 25.266 1 90.19 140 SER B CA 1
ATOM 4141 C C . SER B 1 140 ? -5.203 -8.062 25.75 1 90.19 140 SER B C 1
ATOM 4143 O O . SER B 1 140 ? -4.434 -8.625 24.969 1 90.19 140 SER B O 1
ATOM 4145 N N . GLU B 1 141 ? -5.25 -8.305 27.031 1 86.25 141 GLU B N 1
ATOM 4146 C CA . GLU B 1 141 ? -4.426 -9.359 27.625 1 86.25 141 GLU B CA 1
ATOM 4147 C C . GLU B 1 141 ? -5.051 -10.734 27.422 1 86.25 141 GLU B C 1
ATOM 4149 O O . GLU B 1 141 ? -4.375 -11.758 27.531 1 86.25 141 GLU B O 1
ATOM 4154 N N . ALA B 1 142 ? -6.297 -10.68 27.219 1 76.19 142 ALA B N 1
ATOM 4155 C CA . ALA B 1 142 ? -6.98 -11.953 27 1 76.19 142 ALA B CA 1
ATOM 4156 C C . ALA B 1 142 ? -6.531 -12.602 25.703 1 76.19 142 ALA B C 1
ATOM 4158 O O . ALA B 1 142 ? -6.172 -11.914 24.75 1 76.19 142 ALA B O 1
ATOM 4159 N N . PRO B 1 143 ? -6.227 -13.883 25.859 1 61.06 143 PRO B N 1
ATOM 4160 C CA . PRO B 1 143 ? -5.801 -14.539 24.625 1 61.06 143 PRO B CA 1
ATOM 4161 C C . PRO B 1 143 ? -6.715 -14.219 23.438 1 61.06 143 PRO B C 1
ATOM 4163 O O . PRO B 1 143 ? -7.926 -14.047 23.625 1 61.06 143 PRO B O 1
ATOM 4166 N N . ALA B 1 144 ? -6.266 -13.531 22.484 1 54.12 144 ALA B N 1
ATOM 4167 C CA . ALA B 1 144 ? -7.023 -13.203 21.281 1 54.12 144 ALA B CA 1
ATOM 4168 C C . ALA B 1 144 ? -8.016 -14.305 20.938 1 54.12 144 ALA B C 1
ATOM 4170 O O . ALA B 1 144 ? -7.66 -15.492 20.922 1 54.12 144 ALA B O 1
ATOM 4171 N N . SER B 1 145 ? -9.227 -14.195 21.328 1 48.5 145 SER B N 1
ATOM 4172 C CA . SER B 1 145 ? -10.203 -15.203 20.922 1 48.5 145 SER B CA 1
ATOM 4173 C C . SER B 1 145 ? -9.922 -15.703 19.516 1 48.5 145 SER B C 1
ATOM 4175 O O . SER B 1 145 ? -9.656 -14.914 18.594 1 48.5 145 SER B O 1
ATOM 4177 N N . THR B 1 146 ? -9.336 -16.906 19.375 1 45.47 146 THR B N 1
ATOM 4178 C CA . THR B 1 146 ? -9.203 -17.609 18.109 1 45.47 146 THR B CA 1
ATOM 4179 C C . THR B 1 146 ? -10.406 -17.344 17.219 1 45.47 146 THR B C 1
ATOM 4181 O O . THR B 1 146 ? -11.555 -17.562 17.625 1 45.47 146 THR B O 1
ATOM 4184 N N . ASN B 1 147 ? -10.547 -16.422 16.453 1 46.66 147 ASN B N 1
ATOM 4185 C CA . ASN B 1 147 ? -11.625 -16.516 15.477 1 46.66 147 ASN B CA 1
ATOM 4186 C C . ASN B 1 147 ? -12.016 -17.953 15.203 1 46.66 147 ASN B C 1
ATOM 4188 O O . ASN B 1 147 ? -11.148 -18.828 15.125 1 46.66 147 ASN B O 1
ATOM 4192 N N . ALA B 1 148 ? -13.336 -18.406 15.344 1 40.88 148 ALA B N 1
ATOM 4193 C CA . ALA B 1 148 ? -13.945 -19.719 15.094 1 40.88 148 ALA B CA 1
ATOM 4194 C C . ALA B 1 148 ? -13.266 -20.422 13.922 1 40.88 148 ALA B C 1
ATOM 4196 O O . ALA B 1 148 ? -13.547 -21.594 13.648 1 40.88 148 ALA B O 1
ATOM 4197 N N . ALA B 1 149 ? -12.766 -19.656 13.07 1 42.34 149 ALA B N 1
ATOM 4198 C CA . ALA B 1 149 ? -12.32 -20.281 11.828 1 42.34 149 ALA B CA 1
ATOM 4199 C C . ALA B 1 149 ? -11.125 -21.203 12.062 1 42.34 149 ALA B C 1
ATOM 4201 O O . ALA B 1 149 ? -10.656 -21.859 11.141 1 42.34 149 ALA B O 1
ATOM 4202 N N . SER B 1 150 ? -10.508 -21 13.297 1 45.22 150 SER B N 1
ATOM 4203 C CA . SER B 1 150 ? -9.336 -21.797 13.617 1 45.22 150 SER B CA 1
ATOM 4204 C C . SER B 1 150 ? -9.727 -23.234 13.984 1 45.22 150 SER B C 1
ATOM 4206 O O . SER B 1 150 ? -8.906 -24 14.492 1 45.22 150 SER B O 1
ATOM 4208 N N . SER B 1 151 ? -10.906 -23.422 14.047 1 42.44 151 SER B N 1
ATOM 4209 C CA . SER B 1 151 ? -11.266 -24.688 14.672 1 42.44 151 SER B CA 1
ATOM 4210 C C . SER B 1 151 ? -10.844 -25.875 13.805 1 42.44 151 SER B C 1
ATOM 4212 O O . SER B 1 151 ? -11.242 -27.016 14.07 1 42.44 151 SER B O 1
ATOM 4214 N N . ALA B 1 152 ? -10.477 -25.531 12.617 1 47.12 152 ALA B N 1
ATOM 4215 C CA . ALA B 1 152 ? -10.312 -26.844 11.969 1 47.12 152 ALA B CA 1
ATOM 4216 C C . ALA B 1 152 ? -9.273 -27.688 12.703 1 47.12 152 ALA B C 1
ATOM 4218 O O . ALA B 1 152 ? -8.328 -27.156 13.281 1 47.12 152 ALA B O 1
ATOM 4219 N N . PRO B 1 153 ? -9.461 -28.859 12.844 1 46.22 153 PRO B N 1
ATOM 4220 C CA . PRO B 1 153 ? -8.562 -29.812 13.508 1 46.22 153 PRO B CA 1
ATOM 4221 C C . PRO B 1 153 ? -7.094 -29.578 13.18 1 46.22 153 PRO B C 1
ATOM 4223 O O . PRO B 1 153 ? -6.773 -29.109 12.086 1 46.22 153 PRO B O 1
ATOM 4226 N N . GLU B 1 154 ? -6.254 -29.484 14.227 1 55.94 154 GLU B N 1
ATOM 4227 C CA . GLU B 1 154 ? -4.793 -29.531 14.188 1 55.94 154 GLU B CA 1
ATOM 4228 C C . GLU B 1 154 ? -4.301 -30.5 13.117 1 55.94 154 GLU B C 1
ATOM 4230 O O . GLU B 1 154 ? -4.621 -31.688 13.156 1 55.94 154 GLU B O 1
ATOM 4235 N N . SER B 1 155 ? -4.109 -30.031 11.859 1 78 155 SER B N 1
ATOM 4236 C CA . SER B 1 155 ? -3.533 -30.859 10.805 1 78 155 SER B CA 1
ATOM 4237 C C . SER B 1 155 ? -2.027 -30.641 10.688 1 78 155 SER B C 1
ATOM 4239 O O . SER B 1 155 ? -1.53 -29.547 10.977 1 78 155 SER B O 1
ATOM 4241 N N . GLU B 1 156 ? -1.306 -31.719 10.664 1 84.25 156 GLU B N 1
ATOM 4242 C CA . GLU B 1 156 ? 0.137 -31.719 10.438 1 84.25 156 GLU B CA 1
ATOM 4243 C C . GLU B 1 156 ? 0.523 -30.734 9.344 1 84.25 156 GLU B C 1
ATOM 4245 O O . GLU B 1 156 ? 1.517 -30.016 9.469 1 84.25 156 GLU B O 1
ATOM 4250 N N . ASP B 1 157 ? -0.324 -30.516 8.43 1 90.69 157 ASP B N 1
ATOM 4251 C CA . ASP B 1 157 ? -0.035 -29.625 7.312 1 90.69 157 ASP B CA 1
ATOM 4252 C C . ASP B 1 157 ? -0.155 -28.156 7.734 1 90.69 157 ASP B C 1
ATOM 4254 O O . ASP B 1 157 ? 0.6 -27.312 7.262 1 90.69 157 ASP B O 1
ATOM 4258 N N . LYS B 1 158 ? -1.02 -27.891 8.594 1 93.38 158 LYS B N 1
ATOM 4259 C CA . LYS B 1 158 ? -1.176 -26.516 9.07 1 93.38 158 LYS B CA 1
ATOM 4260 C C . LYS B 1 158 ? 0.053 -26.062 9.852 1 93.38 158 LYS B C 1
ATOM 4262 O O . LYS B 1 158 ? 0.568 -24.969 9.625 1 93.38 158 LYS B O 1
ATOM 4267 N N . ASP B 1 159 ? 0.479 -26.969 10.672 1 94.31 159 ASP B N 1
ATOM 4268 C CA . ASP B 1 159 ? 1.654 -26.641 11.477 1 94.31 159 ASP B CA 1
ATOM 4269 C C . ASP B 1 159 ? 2.893 -26.484 10.602 1 94.31 159 ASP B C 1
ATOM 4271 O O . ASP B 1 159 ? 3.691 -25.578 10.805 1 94.31 159 ASP B O 1
ATOM 4275 N N . ARG B 1 160 ? 2.965 -27.406 9.711 1 94.38 160 ARG B N 1
ATOM 4276 C CA . ARG B 1 160 ? 4.098 -27.359 8.789 1 94.38 160 ARG B CA 1
ATOM 4277 C C . ARG B 1 160 ? 4.074 -26.094 7.949 1 94.38 160 ARG B C 1
ATOM 4279 O O . ARG B 1 160 ? 5.105 -25.438 7.762 1 94.38 160 ARG B O 1
ATOM 4286 N N . LEU B 1 161 ? 2.951 -25.75 7.445 1 95.5 161 LEU B N 1
ATOM 4287 C CA . LEU B 1 161 ? 2.803 -24.547 6.625 1 95.5 161 LEU B CA 1
ATOM 4288 C C . LEU B 1 161 ? 3.086 -23.297 7.441 1 95.5 161 LEU B C 1
ATOM 4290 O O . LEU B 1 161 ? 3.781 -22.391 6.973 1 95.5 161 LEU B O 1
ATOM 4294 N N . LEU B 1 162 ? 2.547 -23.281 8.641 1 95.81 162 LEU B N 1
ATOM 4295 C CA . LEU B 1 162 ? 2.758 -22.141 9.523 1 95.81 162 LEU B CA 1
ATOM 4296 C C . LEU B 1 162 ? 4.246 -21.906 9.773 1 95.81 162 LEU B C 1
ATOM 4298 O O . LEU B 1 162 ? 4.742 -20.797 9.602 1 95.81 162 LEU B O 1
ATOM 4302 N N . GLN B 1 163 ? 4.918 -22.969 10.117 1 95.56 163 GLN B N 1
ATOM 4303 C CA . GLN B 1 163 ? 6.344 -22.875 10.406 1 95.56 163 GLN B CA 1
ATOM 4304 C C . GLN B 1 163 ? 7.137 -22.484 9.156 1 95.56 163 GLN B C 1
ATOM 4306 O O . GLN B 1 163 ? 8.07 -21.688 9.234 1 95.56 163 GLN B O 1
ATOM 4311 N N . ALA B 1 164 ? 6.789 -23.047 8.047 1 94.5 164 ALA B N 1
ATOM 4312 C CA . ALA B 1 164 ? 7.477 -22.75 6.789 1 94.5 164 ALA B CA 1
ATOM 4313 C C . ALA B 1 164 ? 7.309 -21.297 6.402 1 94.5 164 ALA B C 1
ATOM 4315 O O . ALA B 1 164 ? 8.25 -20.656 5.922 1 94.5 164 ALA B O 1
ATOM 4316 N N . LEU B 1 165 ? 6.125 -20.75 6.598 1 94.69 165 LEU B N 1
ATOM 4317 C CA . LEU B 1 165 ? 5.859 -19.344 6.285 1 94.69 165 LEU B CA 1
ATOM 4318 C C . LEU B 1 165 ? 6.66 -18.422 7.199 1 94.69 165 LEU B C 1
ATOM 4320 O O . LEU B 1 165 ? 7.258 -17.438 6.738 1 94.69 165 LEU B O 1
ATOM 4324 N N . ILE B 1 166 ? 6.688 -18.797 8.453 1 93.19 166 ILE B N 1
ATOM 4325 C CA . ILE B 1 166 ? 7.395 -17.969 9.438 1 93.19 166 ILE B CA 1
ATOM 4326 C C . ILE B 1 166 ? 8.891 -17.984 9.133 1 93.19 166 ILE B C 1
ATOM 4328 O O . ILE B 1 166 ? 9.562 -16.953 9.219 1 93.19 166 ILE B O 1
ATOM 4332 N N . ASP B 1 167 ? 9.406 -19.156 8.719 1 91.44 167 ASP B N 1
ATOM 4333 C CA . ASP B 1 167 ? 10.836 -19.328 8.508 1 91.44 167 ASP B CA 1
ATOM 4334 C C . ASP B 1 167 ? 11.25 -18.828 7.125 1 91.44 167 ASP B C 1
ATOM 4336 O O . ASP B 1 167 ? 12.438 -18.703 6.836 1 91.44 167 ASP B O 1
ATOM 4340 N N . GLY B 1 168 ? 10.32 -18.578 6.336 1 88.88 168 GLY B N 1
ATOM 4341 C CA . GLY B 1 168 ? 10.641 -18.188 4.969 1 88.88 168 GLY B CA 1
ATOM 4342 C C . GLY B 1 168 ? 11.07 -19.344 4.102 1 88.88 168 GLY B C 1
ATOM 4343 O O . GLY B 1 168 ? 11.82 -19.172 3.143 1 88.88 168 GLY B O 1
ATOM 4344 N N . ASP B 1 169 ? 10.641 -20.516 4.508 1 88.69 169 ASP B N 1
ATOM 4345 C CA . ASP B 1 169 ? 10.969 -21.719 3.754 1 88.69 169 ASP B CA 1
ATOM 4346 C C . ASP B 1 169 ? 10.055 -21.875 2.539 1 88.69 169 ASP B C 1
ATOM 4348 O O . ASP B 1 169 ? 9.086 -22.641 2.574 1 88.69 169 ASP B O 1
ATOM 4352 N N . ARG B 1 170 ? 10.406 -21.266 1.518 1 86.94 170 ARG B N 1
ATOM 4353 C CA . ARG B 1 170 ? 9.594 -21.188 0.303 1 86.94 170 ARG B CA 1
ATOM 4354 C C . ARG B 1 170 ? 9.336 -22.578 -0.269 1 86.94 170 ARG B C 1
ATOM 4356 O O . ARG B 1 170 ? 8.211 -22.875 -0.678 1 86.94 170 ARG B O 1
ATOM 4363 N N . ARG B 1 171 ? 10.32 -23.391 -0.322 1 84.44 171 ARG B N 1
ATOM 4364 C CA . ARG B 1 171 ? 10.203 -24.734 -0.899 1 84.44 171 ARG B CA 1
ATOM 4365 C C . ARG B 1 171 ? 9.133 -25.547 -0.185 1 84.44 171 ARG B C 1
ATOM 4367 O O . ARG B 1 171 ? 8.281 -26.172 -0.83 1 84.44 171 ARG B O 1
ATOM 4374 N N . THR B 1 172 ? 9.273 -25.5 1.07 1 89.56 172 THR B N 1
ATOM 4375 C CA . THR B 1 172 ? 8.289 -26.234 1.86 1 89.56 172 THR B CA 1
ATOM 4376 C C . THR B 1 172 ? 6.887 -25.672 1.632 1 89.56 172 THR B C 1
ATOM 4378 O O . THR B 1 172 ? 5.926 -26.438 1.501 1 89.56 172 THR B O 1
ATOM 4381 N N . VAL B 1 173 ? 6.727 -24.375 1.547 1 90.31 173 VAL B N 1
ATOM 4382 C CA . VAL B 1 173 ? 5.438 -23.734 1.328 1 90.31 173 VAL B CA 1
ATOM 4383 C C . VAL B 1 173 ? 4.852 -24.188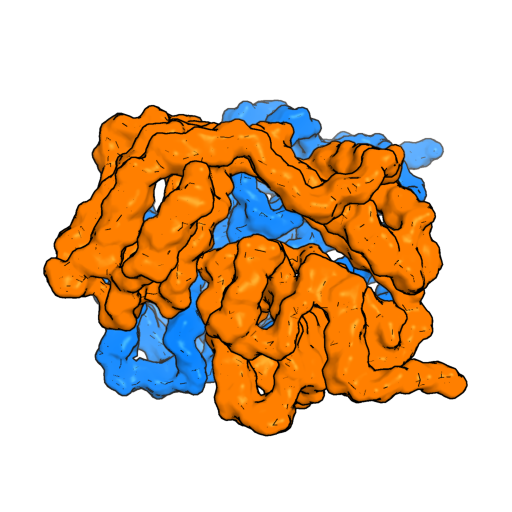 -0.006 1 90.31 173 VAL B C 1
ATOM 4385 O O . VAL B 1 173 ? 3.684 -24.594 -0.076 1 90.31 173 VAL B O 1
ATOM 4388 N N . LEU B 1 174 ? 5.66 -24.203 -1.028 1 86.31 174 LEU B N 1
ATOM 4389 C CA . LEU B 1 174 ? 5.191 -24.578 -2.359 1 86.31 174 LEU B CA 1
ATOM 4390 C C . LEU B 1 174 ? 4.863 -26.062 -2.422 1 86.31 174 LEU B C 1
ATOM 4392 O O . LEU B 1 174 ? 3.887 -26.469 -3.062 1 86.31 174 LEU B O 1
ATOM 4396 N N . ARG B 1 175 ? 5.699 -26.812 -1.735 1 87.25 175 ARG B N 1
ATOM 4397 C CA . ARG B 1 175 ? 5.453 -28.25 -1.695 1 87.25 175 ARG B CA 1
ATOM 4398 C C . ARG B 1 175 ? 4.117 -28.562 -1.036 1 87.25 175 ARG B C 1
ATOM 4400 O O . ARG B 1 175 ? 3.344 -29.375 -1.539 1 87.25 175 ARG B O 1
ATOM 4407 N N . ILE B 1 176 ? 3.844 -27.922 0.039 1 89.88 176 ILE B N 1
ATOM 4408 C CA . ILE B 1 176 ? 2.58 -28.109 0.74 1 89.88 176 ILE B CA 1
ATOM 4409 C C . ILE B 1 176 ? 1.421 -27.688 -0.162 1 89.88 176 ILE B C 1
ATOM 4411 O O . ILE B 1 176 ? 0.394 -28.375 -0.222 1 89.88 176 ILE B O 1
ATOM 4415 N N . GLY B 1 177 ? 1.579 -26.609 -0.841 1 87.69 177 GLY B N 1
ATOM 4416 C CA . GLY B 1 177 ? 0.569 -26.188 -1.797 1 87.69 177 GLY B CA 1
ATOM 4417 C C . GLY B 1 177 ? 0.306 -27.203 -2.883 1 87.69 177 GLY B C 1
ATOM 4418 O O . GLY B 1 177 ? -0.848 -27.516 -3.195 1 87.69 177 GLY B O 1
ATOM 4419 N N . HIS B 1 178 ? 1.378 -27.766 -3.4 1 84.31 178 HIS B N 1
ATOM 4420 C CA . HIS B 1 178 ? 1.272 -28.75 -4.465 1 84.31 178 HIS B CA 1
ATOM 4421 C C . HIS B 1 178 ? 0.565 -30.016 -3.973 1 84.31 178 HIS B C 1
ATOM 4423 O O . HIS B 1 178 ? -0.255 -30.594 -4.691 1 84.31 178 HIS B O 1
ATOM 4429 N N . GLU B 1 179 ? 0.918 -30.328 -2.811 1 88.31 179 GLU B N 1
ATOM 4430 C CA . GLU B 1 179 ? 0.376 -31.547 -2.229 1 88.31 179 GLU B CA 1
ATOM 4431 C C . GLU B 1 179 ? -1.107 -31.406 -1.904 1 88.31 179 GLU B C 1
ATOM 4433 O O . GLU B 1 179 ? -1.842 -32.375 -1.857 1 88.31 179 GLU B O 1
ATOM 4438 N N . ASN B 1 180 ? -1.54 -30.203 -1.74 1 88.69 180 ASN B N 1
ATOM 4439 C CA . ASN B 1 180 ? -2.9 -29.984 -1.254 1 88.69 180 ASN B CA 1
ATOM 4440 C C . ASN B 1 180 ? -3.799 -29.406 -2.342 1 88.69 180 ASN B C 1
ATOM 4442 O O . ASN B 1 180 ? -5.012 -29.297 -2.154 1 88.69 180 ASN B O 1
ATOM 4446 N N . ALA B 1 181 ? -3.291 -29.047 -3.424 1 86.44 181 ALA B N 1
ATOM 4447 C CA . ALA B 1 181 ? -4.09 -28.484 -4.512 1 86.44 181 ALA B CA 1
ATOM 4448 C C . ALA B 1 181 ? -3.637 -29.031 -5.863 1 86.44 181 ALA B C 1
ATOM 4450 O O . ALA B 1 181 ? -2.822 -28.406 -6.547 1 86.44 181 ALA B O 1
ATOM 4451 N N . GLU B 1 182 ? -4.223 -30.109 -6.285 1 82.38 182 GLU B N 1
ATOM 4452 C CA . GLU B 1 182 ? -3.838 -30.734 -7.543 1 82.38 182 GLU B CA 1
ATOM 4453 C C . GLU B 1 182 ? -4.84 -30.422 -8.648 1 82.38 182 GLU B C 1
ATOM 4455 O O . GLU B 1 182 ? -4.508 -30.5 -9.836 1 82.38 182 GLU B O 1
ATOM 4460 N N . THR B 1 183 ? -6.07 -30.156 -8.242 1 81.75 183 THR B N 1
ATOM 4461 C CA . THR B 1 183 ? -7.137 -29.812 -9.18 1 81.75 183 THR B CA 1
ATOM 4462 C C . THR B 1 183 ? -7.781 -28.484 -8.797 1 81.75 183 THR B C 1
ATOM 4464 O O . THR B 1 183 ? -7.598 -28 -7.68 1 81.75 183 THR B O 1
ATOM 4467 N N . PRO B 1 184 ? -8.461 -27.906 -9.727 1 78.19 184 PRO B N 1
ATOM 4468 C CA . PRO B 1 184 ? -9.164 -26.672 -9.398 1 78.19 184 PRO B CA 1
ATOM 4469 C C . PRO B 1 184 ? -10.102 -26.828 -8.203 1 78.19 184 PRO B C 1
ATOM 4471 O O . PRO B 1 184 ? -10.25 -25.891 -7.41 1 78.19 184 PRO B O 1
ATOM 4474 N N . LYS B 1 185 ? -10.656 -27.938 -8.047 1 77.62 185 LYS B N 1
ATOM 4475 C CA . LYS B 1 185 ? -11.5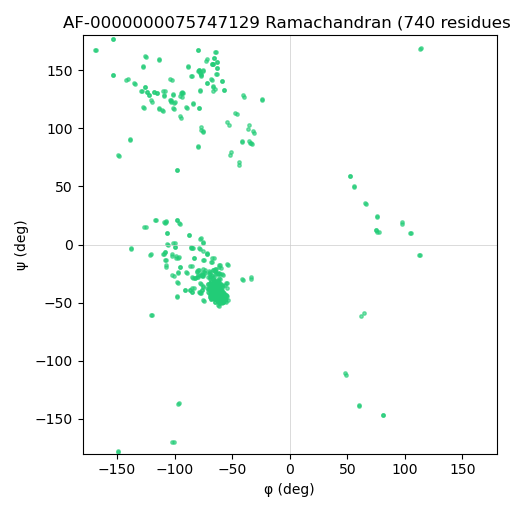55 -28.172 -6.918 1 77.62 185 LYS B CA 1
ATOM 4476 C C . LYS B 1 185 ? -10.789 -28.203 -5.598 1 77.62 185 LYS B C 1
ATOM 4478 O O . LYS B 1 185 ? -11.32 -27.797 -4.562 1 77.62 185 LYS B O 1
ATOM 4483 N N . ASP B 1 186 ? -9.547 -28.594 -5.688 1 86.81 186 ASP B N 1
ATOM 4484 C CA . ASP B 1 186 ? -8.711 -28.672 -4.496 1 86.81 186 ASP B CA 1
ATOM 4485 C C . ASP B 1 186 ? -8.305 -27.281 -4.008 1 86.81 186 ASP B C 1
ATOM 4487 O O . ASP B 1 186 ? -7.93 -27.109 -2.846 1 86.81 186 ASP B O 1
ATOM 4491 N N . LEU B 1 187 ? -8.367 -26.344 -4.941 1 85.88 187 LEU B N 1
ATOM 4492 C CA . LEU B 1 187 ? -7.906 -25 -4.605 1 85.88 187 LEU B CA 1
ATOM 4493 C C . LEU B 1 187 ? -8.734 -24.422 -3.471 1 85.88 187 LEU B C 1
ATOM 4495 O O . LEU B 1 187 ? -8.188 -23.797 -2.553 1 85.88 187 LEU B O 1
ATOM 4499 N N . LYS B 1 188 ? -9.961 -24.641 -3.588 1 85.75 188 LYS B N 1
ATOM 4500 C CA . LYS B 1 188 ? -10.852 -24.109 -2.561 1 85.75 188 LYS B CA 1
ATOM 4501 C C . LYS B 1 188 ? -10.516 -24.688 -1.188 1 85.75 188 LYS B C 1
ATOM 4503 O O . LYS B 1 188 ? -10.438 -23.953 -0.203 1 85.75 188 LYS B O 1
ATOM 4508 N N . SER B 1 189 ? -10.328 -25.953 -1.215 1 86.94 189 SER B N 1
ATOM 4509 C CA . SER B 1 189 ? -10.008 -26.625 0.038 1 86.94 189 SER B CA 1
ATOM 4510 C C . SER B 1 189 ? -8.656 -26.172 0.575 1 86.94 189 SER B C 1
ATOM 4512 O O . SER B 1 189 ? -8.492 -25.984 1.782 1 86.94 189 SER B O 1
ATOM 4514 N N . PHE B 1 190 ? -7.711 -26.047 -0.249 1 89.12 190 PHE B N 1
ATOM 4515 C CA . PHE B 1 190 ? -6.387 -25.562 0.133 1 89.12 190 PHE B CA 1
ATOM 4516 C C . PHE B 1 190 ? -6.473 -24.188 0.765 1 89.12 190 PHE B C 1
ATOM 4518 O O . PHE B 1 190 ? -5.895 -23.938 1.827 1 89.12 190 PHE B O 1
ATOM 4525 N N . TYR B 1 191 ? -7.242 -23.281 0.088 1 90.31 191 TYR B N 1
ATOM 4526 C CA . TYR B 1 191 ? -7.363 -21.906 0.575 1 90.31 191 TYR B CA 1
ATOM 4527 C C . TYR B 1 191 ? -8.125 -21.859 1.895 1 90.31 191 TYR B C 1
ATOM 4529 O O . TYR B 1 191 ? -7.652 -21.266 2.871 1 90.31 191 TYR B O 1
ATOM 4537 N N . HIS B 1 192 ? -9.18 -22.531 1.947 1 87.69 192 HIS B N 1
ATOM 4538 C CA . HIS B 1 192 ? -10.109 -22.422 3.064 1 87.69 192 HIS B CA 1
ATOM 4539 C C . HIS B 1 192 ? -9.609 -23.203 4.277 1 87.69 192 HIS B C 1
ATOM 4541 O O . HIS B 1 192 ? -9.703 -22.734 5.41 1 87.69 192 HIS B O 1
ATOM 4547 N N . ASN B 1 193 ? -9.07 -24.406 4.043 1 88.75 193 ASN B N 1
ATOM 4548 C CA . ASN B 1 193 ? -8.781 -25.297 5.16 1 88.75 193 ASN B CA 1
ATOM 4549 C C . ASN B 1 193 ? -7.332 -25.172 5.613 1 88.75 193 ASN B C 1
ATOM 4551 O O . ASN B 1 193 ? -6.996 -25.547 6.742 1 88.75 193 ASN B O 1
ATOM 4555 N N . LEU B 1 194 ? -6.547 -24.656 4.75 1 92.06 194 LEU B N 1
ATOM 4556 C CA . LEU B 1 194 ? -5.133 -24.656 5.105 1 92.06 194 LEU B CA 1
ATOM 4557 C C . LEU B 1 194 ? -4.582 -23.234 5.16 1 92.06 194 LEU B C 1
ATOM 4559 O O . LEU B 1 194 ? -4.262 -22.719 6.238 1 92.06 194 LEU B O 1
ATOM 4563 N N . LEU B 1 195 ? -4.637 -22.547 4.043 1 92.38 195 LEU B N 1
ATOM 4564 C CA . LEU B 1 195 ? -3.947 -21.266 3.936 1 92.38 195 LEU B CA 1
ATOM 4565 C C . LEU B 1 195 ? -4.609 -20.219 4.82 1 92.38 195 LEU B C 1
ATOM 4567 O O . LEU B 1 195 ? -3.934 -19.531 5.59 1 92.38 195 LEU B O 1
ATOM 4571 N N . GLN B 1 196 ? -5.922 -20.125 4.773 1 89.69 196 GLN B N 1
ATOM 4572 C CA . GLN B 1 196 ? -6.648 -19.078 5.488 1 89.69 196 GLN B CA 1
ATOM 4573 C C . GLN B 1 196 ? -6.426 -19.188 6.992 1 89.69 196 GLN B C 1
ATOM 4575 O O . GLN B 1 196 ? -6.012 -18.219 7.637 1 89.69 196 GLN B O 1
ATOM 4580 N N . PRO B 1 197 ? -6.617 -20.391 7.574 1 90.81 197 PRO B N 1
ATOM 4581 C CA . PRO B 1 197 ? -6.379 -20.5 9.016 1 90.81 197 PRO B CA 1
ATOM 4582 C C . PRO B 1 197 ? -4.934 -20.188 9.398 1 90.81 197 PRO B C 1
ATOM 4584 O O . PRO B 1 197 ? -4.684 -19.594 10.453 1 90.81 197 PRO B O 1
ATOM 4587 N N . VAL B 1 198 ? -4.039 -20.578 8.586 1 94.12 198 VAL B N 1
ATOM 4588 C CA . VAL B 1 198 ? -2.625 -20.359 8.883 1 94.12 198 VAL B CA 1
ATOM 4589 C C . VAL B 1 198 ? -2.312 -18.875 8.82 1 94.12 198 VAL B C 1
ATOM 4591 O O . VAL B 1 198 ? -1.572 -18.359 9.656 1 94.12 198 VAL B O 1
ATOM 4594 N N . MET B 1 199 ? -2.871 -18.203 7.875 1 92.12 199 MET B N 1
ATOM 4595 C CA . MET B 1 199 ? -2.619 -16.766 7.75 1 92.12 199 MET B CA 1
ATOM 4596 C C . MET B 1 199 ? -3.252 -16 8.906 1 92.12 199 MET B C 1
ATOM 4598 O O . MET B 1 199 ? -2.711 -14.984 9.359 1 92.12 199 MET B O 1
ATOM 4602 N N . TYR B 1 200 ? -4.387 -16.453 9.391 1 87.56 200 TYR B N 1
ATOM 4603 C CA . TYR B 1 200 ? -4.961 -15.859 10.594 1 87.56 200 TYR B CA 1
ATOM 4604 C C . TYR B 1 200 ? -4.035 -16.062 11.797 1 87.56 200 TYR B C 1
ATOM 4606 O O . TYR B 1 200 ? -3.848 -15.141 12.594 1 87.56 200 TYR B O 1
ATOM 4614 N N . ARG B 1 201 ? -3.502 -17.234 11.859 1 92 201 ARG B N 1
ATOM 4615 C CA . ARG B 1 201 ? -2.564 -17.516 12.945 1 92 201 ARG B CA 1
ATOM 4616 C C . ARG B 1 201 ? -1.334 -16.625 12.859 1 92 201 ARG B C 1
ATOM 4618 O O . ARG B 1 201 ? -0.825 -16.156 13.875 1 92 201 ARG B O 1
ATOM 4625 N N . ILE B 1 202 ? -0.844 -16.438 11.672 1 92.5 202 ILE B N 1
ATOM 4626 C CA . ILE B 1 202 ? 0.281 -15.531 11.453 1 92.5 202 ILE B CA 1
ATOM 4627 C C . ILE B 1 202 ? -0.065 -14.141 11.977 1 92.5 202 ILE B C 1
ATOM 4629 O O . ILE B 1 202 ? 0.74 -13.516 12.672 1 92.5 202 ILE B O 1
ATOM 4633 N N . GLY B 1 203 ? -1.227 -13.664 11.68 1 88.75 203 GLY B N 1
ATOM 4634 C CA . GLY B 1 203 ? -1.684 -12.383 12.195 1 88.75 203 GLY B CA 1
ATOM 4635 C C . GLY B 1 203 ? -1.731 -12.328 13.711 1 88.75 203 GLY B C 1
ATOM 4636 O O . GLY B 1 203 ? -1.323 -11.336 14.312 1 88.75 203 GLY B O 1
ATOM 4637 N N . GLU B 1 204 ? -2.164 -13.391 14.25 1 87.44 204 GLU B N 1
ATOM 4638 C CA . GLU B 1 204 ? -2.252 -13.484 15.703 1 87.44 204 GLU B CA 1
ATOM 4639 C C . GLU B 1 204 ? -0.868 -13.445 16.344 1 87.44 204 GLU B C 1
ATOM 4641 O O . GLU B 1 204 ? -0.667 -12.773 17.359 1 87.44 204 GLU B O 1
ATOM 4646 N N . LEU B 1 205 ? 0.01 -14.211 15.773 1 90.06 205 LEU B N 1
ATOM 4647 C CA . LEU B 1 205 ? 1.371 -14.25 16.297 1 90.06 205 LEU B CA 1
ATOM 4648 C C . LEU B 1 205 ? 2.023 -12.875 16.219 1 90.06 205 LEU B C 1
ATOM 4650 O O . LEU B 1 205 ? 2.748 -12.477 17.141 1 90.06 205 LEU B O 1
ATOM 4654 N N . TRP B 1 206 ? 1.77 -12.18 15.156 1 88.38 206 TRP B N 1
ATOM 4655 C CA . TRP B 1 206 ? 2.289 -10.82 15.031 1 88.38 206 TRP B CA 1
ATOM 4656 C C . TRP B 1 206 ? 1.685 -9.906 16.094 1 88.38 206 TRP B C 1
ATOM 4658 O O . TRP B 1 206 ? 2.402 -9.148 16.75 1 88.38 206 TRP B O 1
ATOM 4668 N N . GLU B 1 207 ? 0.363 -10.031 16.266 1 85.06 207 GLU B N 1
ATOM 4669 C CA . GLU B 1 207 ? -0.353 -9.219 17.25 1 85.06 207 GLU B CA 1
ATOM 4670 C C . GLU B 1 207 ? 0.185 -9.453 18.656 1 85.06 207 GLU B C 1
ATOM 4672 O O . GLU B 1 207 ? 0.263 -8.523 19.469 1 85.06 207 GLU B O 1
ATOM 4677 N N . GLN B 1 208 ? 0.573 -10.648 18.875 1 86.44 208 GLN B N 1
ATOM 4678 C CA . GLN B 1 208 ? 1.049 -11.047 20.203 1 86.44 208 GLN B CA 1
ATOM 4679 C C . GLN B 1 208 ? 2.535 -10.742 20.359 1 86.44 208 GLN B C 1
ATOM 4681 O O . GLN B 1 208 ? 3.1 -10.945 21.438 1 86.44 208 GLN B O 1
ATOM 4686 N N . GLY B 1 209 ? 3.109 -10.242 19.328 1 86.19 209 GLY B N 1
ATOM 4687 C CA . GLY B 1 209 ? 4.523 -9.906 19.375 1 86.19 209 GLY B CA 1
ATOM 4688 C C . GLY B 1 209 ? 5.43 -11.125 19.281 1 86.19 209 GLY B C 1
ATOM 4689 O O . GLY B 1 209 ? 6.625 -11.039 19.562 1 86.19 209 GLY B O 1
ATOM 4690 N N . GLU B 1 210 ? 4.844 -12.234 18.953 1 89.12 210 GLU B N 1
ATOM 4691 C CA . GLU B 1 210 ? 5.613 -13.469 18.828 1 89.12 210 GLU B CA 1
ATOM 4692 C C . GLU B 1 210 ? 6.43 -13.492 17.547 1 89.12 210 GLU B C 1
ATOM 4694 O O . GLU B 1 210 ? 7.418 -14.219 17.438 1 89.12 210 GLU B O 1
ATOM 4699 N N . ILE B 1 211 ? 6.023 -12.797 16.531 1 88.62 211 ILE B N 1
ATOM 4700 C CA . ILE B 1 211 ? 6.828 -12.594 15.328 1 88.62 211 ILE B CA 1
ATOM 4701 C C . ILE B 1 211 ? 6.914 -11.102 15.016 1 88.62 211 ILE B C 1
ATOM 4703 O O . ILE B 1 211 ? 6.02 -10.328 15.375 1 88.62 211 ILE B O 1
ATOM 4707 N N . SER B 1 212 ? 8.008 -10.75 14.359 1 87.25 212 SER B N 1
ATOM 4708 C CA . SER B 1 212 ? 8.227 -9.359 13.992 1 87.25 212 SER B CA 1
ATOM 4709 C C . SER B 1 212 ? 7.426 -8.977 12.75 1 87.25 212 SER B C 1
ATOM 4711 O O . SER B 1 212 ? 6.859 -9.836 12.078 1 87.25 212 SER B O 1
ATOM 4713 N N . VAL B 1 213 ? 7.367 -7.664 12.508 1 84.69 213 VAL B N 1
ATOM 4714 C CA . VAL B 1 213 ? 6.707 -7.133 11.32 1 84.69 213 VAL B CA 1
ATOM 4715 C C . VAL B 1 213 ? 7.371 -7.695 10.07 1 84.69 213 VAL B C 1
ATOM 4717 O O . VAL B 1 213 ? 6.688 -8.078 9.117 1 84.69 213 VAL B O 1
ATOM 4720 N N . SER B 1 214 ? 8.664 -7.82 10.078 1 88.12 214 SER B N 1
ATOM 4721 C CA . SER B 1 214 ? 9.398 -8.328 8.922 1 88.12 214 SER B CA 1
ATOM 4722 C C . SER B 1 214 ? 9.062 -9.789 8.656 1 88.12 214 SER B C 1
ATOM 4724 O O . SER B 1 214 ? 8.922 -10.195 7.5 1 88.12 214 SER B O 1
ATOM 4726 N N . ARG B 1 215 ? 8.93 -10.5 9.719 1 89.88 215 ARG B N 1
ATOM 4727 C CA . ARG B 1 215 ? 8.57 -11.906 9.555 1 89.88 215 ARG B CA 1
ATOM 4728 C C . ARG B 1 215 ? 7.141 -12.055 9.039 1 89.88 215 ARG B C 1
ATOM 4730 O O . ARG B 1 215 ? 6.848 -12.961 8.258 1 89.88 215 ARG B O 1
ATOM 4737 N N . GLU B 1 216 ? 6.305 -11.234 9.539 1 90.06 216 GLU B N 1
ATOM 4738 C CA . GLU B 1 216 ? 4.945 -11.211 9.008 1 90.06 216 GLU B CA 1
ATOM 4739 C C . GLU B 1 216 ? 4.938 -10.867 7.523 1 90.06 216 GLU B C 1
ATOM 4741 O O . GLU B 1 216 ? 4.211 -11.484 6.742 1 90.06 216 GLU B O 1
ATOM 4746 N N . HIS B 1 217 ? 5.742 -9.922 7.125 1 88.75 217 HIS B N 1
ATOM 4747 C CA . HIS B 1 217 ? 5.863 -9.555 5.719 1 88.75 217 HIS B CA 1
ATOM 4748 C C . HIS B 1 217 ? 6.375 -10.727 4.887 1 88.75 217 HIS B C 1
ATOM 4750 O O . HIS B 1 217 ? 5.859 -10.992 3.797 1 88.75 217 HIS B O 1
ATOM 4756 N N . LEU B 1 218 ? 7.402 -11.359 5.395 1 91.44 218 LEU B N 1
ATOM 4757 C CA . LEU B 1 218 ? 7.965 -12.523 4.727 1 91.44 218 LEU B CA 1
ATOM 4758 C C . LEU B 1 218 ? 6.898 -13.594 4.504 1 91.44 218 LEU B C 1
ATOM 4760 O O . LEU B 1 218 ? 6.746 -14.102 3.395 1 91.44 218 LEU B O 1
ATOM 4764 N N . ALA B 1 219 ? 6.168 -13.844 5.531 1 92.62 219 ALA B N 1
ATOM 4765 C CA . ALA B 1 219 ? 5.117 -14.859 5.473 1 92.62 219 ALA B CA 1
ATOM 4766 C C . ALA B 1 219 ? 4.043 -14.477 4.461 1 92.62 219 ALA B C 1
ATOM 4768 O O . ALA B 1 219 ? 3.594 -15.312 3.676 1 92.62 219 ALA B O 1
ATOM 4769 N N . SER B 1 220 ? 3.65 -13.227 4.449 1 90.69 220 SER B N 1
ATOM 4770 C CA . SER B 1 220 ? 2.611 -12.742 3.549 1 90.69 220 SER B CA 1
ATOM 4771 C C . SER B 1 220 ? 3.061 -12.812 2.094 1 90.69 220 SER B C 1
ATOM 4773 O O . SER B 1 220 ? 2.293 -13.227 1.22 1 90.69 220 SER B O 1
ATOM 4775 N N . ALA B 1 221 ? 4.266 -12.406 1.878 1 87.81 221 ALA B N 1
ATOM 4776 C CA . ALA B 1 221 ? 4.805 -12.461 0.521 1 87.81 221 ALA B CA 1
ATOM 4777 C C . ALA B 1 221 ? 4.852 -13.898 0.008 1 87.81 221 ALA B C 1
ATOM 4779 O O . ALA B 1 221 ? 4.508 -14.164 -1.146 1 87.81 221 ALA B O 1
ATOM 4780 N N . LEU B 1 222 ? 5.266 -14.758 0.869 1 89.88 222 LEU B N 1
ATOM 4781 C CA . LEU B 1 222 ? 5.352 -16.172 0.501 1 89.88 222 LEU B CA 1
ATOM 4782 C C . LEU B 1 222 ? 3.963 -16.75 0.265 1 89.88 222 LEU B C 1
ATOM 4784 O O . LEU B 1 222 ? 3.77 -17.562 -0.653 1 89.88 222 LEU B O 1
ATOM 4788 N N . ALA B 1 223 ? 3.018 -16.391 1.104 1 92 223 ALA B N 1
ATOM 4789 C CA . ALA B 1 223 ? 1.638 -16.844 0.921 1 92 223 ALA B CA 1
ATOM 4790 C C . ALA B 1 223 ? 1.088 -16.391 -0.427 1 92 223 ALA B C 1
ATOM 4792 O O . ALA B 1 223 ? 0.425 -17.156 -1.127 1 92 223 ALA B O 1
ATOM 4793 N N . ASN B 1 224 ? 1.338 -15.172 -0.772 1 88.06 224 ASN B N 1
ATOM 4794 C CA . ASN B 1 224 ? 0.911 -14.648 -2.066 1 88.06 224 ASN B CA 1
ATOM 4795 C C . ASN B 1 224 ? 1.514 -15.445 -3.219 1 88.06 224 ASN B C 1
ATOM 4797 O O . ASN B 1 224 ? 0.83 -15.742 -4.203 1 88.06 224 ASN B O 1
ATOM 4801 N N . THR B 1 225 ? 2.736 -15.75 -3.082 1 84.81 225 THR B N 1
ATOM 4802 C CA . THR B 1 225 ? 3.422 -16.547 -4.094 1 84.81 225 THR B CA 1
ATOM 4803 C C . THR B 1 225 ? 2.789 -17.938 -4.211 1 84.81 225 THR B C 1
ATOM 4805 O O . THR B 1 225 ? 2.586 -18.438 -5.316 1 84.81 225 THR B O 1
ATOM 4808 N N . ALA B 1 226 ? 2.479 -18.484 -3.092 1 87.06 226 ALA B N 1
ATOM 4809 C CA . ALA B 1 226 ? 1.864 -19.812 -3.076 1 87.06 226 ALA B CA 1
ATOM 4810 C C . ALA B 1 226 ? 0.498 -19.781 -3.756 1 87.06 226 ALA B C 1
ATOM 4812 O O . ALA B 1 226 ? 0.178 -20.672 -4.551 1 87.06 226 ALA B O 1
ATOM 4813 N N . VAL B 1 227 ? -0.269 -18.812 -3.461 1 88.5 227 VAL B N 1
ATOM 4814 C CA . VAL B 1 227 ? -1.605 -18.672 -4.031 1 88.5 227 VAL B CA 1
ATOM 4815 C C . VAL B 1 227 ? -1.51 -18.531 -5.547 1 88.5 227 VAL B C 1
ATOM 4817 O O . VAL B 1 227 ? -2.227 -19.219 -6.285 1 88.5 227 VAL B O 1
ATOM 4820 N N . SER B 1 228 ? -0.631 -17.734 -6.012 1 81.62 228 SER B N 1
ATOM 4821 C CA . SER B 1 228 ? -0.449 -17.531 -7.445 1 81.62 228 SER B CA 1
ATOM 4822 C C . SER B 1 228 ? 0.044 -18.797 -8.125 1 81.62 228 SER B C 1
ATOM 4824 O O . SER B 1 228 ? -0.407 -19.141 -9.219 1 81.62 228 SER B O 1
ATOM 4826 N N . SER B 1 229 ? 0.896 -19.453 -7.461 1 79.25 229 SER B N 1
ATOM 4827 C CA . SER B 1 229 ? 1.484 -20.672 -8 1 79.25 229 SER B CA 1
ATOM 4828 C C . SER B 1 229 ? 0.433 -21.766 -8.18 1 79.25 229 SER B C 1
ATOM 4830 O O . SER B 1 229 ? 0.362 -22.391 -9.234 1 79.25 229 SER B O 1
ATOM 4832 N N . GLN B 1 230 ? -0.291 -21.953 -7.172 1 81.56 230 GLN B N 1
ATOM 4833 C CA . GLN B 1 230 ? -1.281 -23.031 -7.223 1 81.56 230 GLN B CA 1
ATOM 4834 C C . GLN B 1 230 ? -2.367 -22.719 -8.25 1 81.56 230 GLN B C 1
ATOM 4836 O O . GLN B 1 230 ? -2.867 -23.625 -8.922 1 81.56 230 GLN B O 1
ATOM 4841 N N . TYR B 1 231 ? -2.652 -21.516 -8.312 1 78.44 231 TYR B N 1
ATOM 4842 C CA . TYR B 1 231 ? -3.648 -21.078 -9.281 1 78.44 231 TYR B CA 1
ATOM 4843 C C . TYR B 1 231 ? -3.227 -21.438 -10.703 1 78.44 231 TYR B C 1
ATOM 4845 O O . TYR B 1 231 ? -3.984 -22.062 -11.438 1 78.44 231 TYR B O 1
ATOM 4853 N N . VAL B 1 232 ? -2.1 -21.156 -11.102 1 74.06 232 VAL B N 1
ATOM 4854 C CA . VAL B 1 232 ? -1.64 -21.312 -12.477 1 74.06 232 VAL B CA 1
ATOM 4855 C C . VAL B 1 232 ? -1.483 -22.797 -12.797 1 74.06 232 VAL B C 1
ATOM 4857 O O . VAL B 1 232 ? -1.735 -23.234 -13.922 1 74.06 232 VAL B O 1
ATOM 4860 N N . ARG B 1 233 ? -1.1 -23.484 -11.812 1 75 233 ARG B N 1
ATOM 4861 C CA . ARG B 1 233 ? -0.89 -24.906 -12.008 1 75 233 ARG B CA 1
ATOM 4862 C C . ARG B 1 233 ? -2.203 -25.625 -12.32 1 75 233 ARG B C 1
ATOM 4864 O O . ARG B 1 233 ? -2.232 -26.562 -13.117 1 75 233 ARG B O 1
ATOM 4871 N N . VAL B 1 234 ? -3.188 -25.062 -11.734 1 75.12 234 VAL B N 1
ATOM 4872 C CA . VAL B 1 234 ? -4.418 -25.844 -11.781 1 75.12 234 VAL B CA 1
ATOM 4873 C C . VAL B 1 234 ? -5.406 -25.203 -12.75 1 75.12 234 VAL B C 1
ATOM 4875 O O . VAL B 1 234 ? -6.336 -25.859 -13.227 1 75.12 234 VAL B O 1
ATOM 4878 N N . MET B 1 235 ? -5.223 -23.938 -13.07 1 72.69 235 MET B N 1
ATOM 4879 C CA . MET B 1 235 ? -6.266 -23.203 -13.789 1 72.69 235 MET B CA 1
ATOM 4880 C C . MET B 1 235 ? -5.945 -23.125 -15.273 1 72.69 235 MET B C 1
ATOM 4882 O O . MET B 1 235 ? -6.652 -22.453 -16.031 1 72.69 235 MET B O 1
ATOM 4886 N N . SER B 1 236 ? -4.91 -23.672 -15.773 1 63.28 236 SER B N 1
ATOM 4887 C CA . SER B 1 236 ? -4.469 -23.484 -17.156 1 63.28 236 SER B CA 1
ATOM 4888 C C . SER B 1 236 ? -5.582 -23.812 -18.141 1 63.28 236 SER B C 1
ATOM 4890 O O . SER B 1 236 ? -5.656 -23.234 -19.219 1 63.28 236 SER B O 1
ATOM 4892 N N . ASP B 1 237 ? -6.512 -24.453 -17.688 1 65.81 237 ASP B N 1
ATOM 4893 C CA . ASP B 1 237 ? -7.414 -24.953 -18.734 1 65.81 237 ASP B CA 1
ATOM 4894 C C . ASP B 1 237 ? -8.859 -24.547 -18.438 1 65.81 237 ASP B C 1
ATOM 4896 O O . ASP B 1 237 ? -9.789 -25.062 -19.047 1 65.81 237 ASP B O 1
ATOM 4900 N N . VAL B 1 238 ? -9.039 -23.672 -17.594 1 69 238 VAL B N 1
ATOM 4901 C CA . VAL B 1 238 ? -10.422 -23.328 -17.266 1 69 238 VAL B CA 1
ATOM 4902 C C . VAL B 1 238 ? -10.914 -22.219 -18.188 1 69 238 VAL B C 1
ATOM 4904 O O . VAL B 1 238 ? -10.266 -21.172 -18.312 1 69 238 VAL B O 1
ATOM 4907 N N . GLU B 1 239 ? -11.883 -22.453 -18.969 1 75.56 239 GLU B N 1
ATOM 4908 C CA . GLU B 1 239 ? -12.516 -21.453 -19.812 1 75.56 239 GLU B CA 1
ATOM 4909 C C . GLU B 1 239 ? -13.727 -20.828 -19.125 1 75.56 239 GLU B C 1
ATOM 4911 O O . GLU B 1 239 ? -14.578 -21.547 -18.594 1 75.56 239 GLU B O 1
ATOM 4916 N N . PRO B 1 240 ? -13.672 -19.547 -19.109 1 78 240 PRO B N 1
ATOM 4917 C CA . PRO B 1 240 ? -14.844 -18.938 -18.5 1 78 240 PRO B CA 1
ATOM 4918 C C . PRO B 1 240 ? -16.125 -19.156 -19.297 1 78 240 PRO B C 1
ATOM 4920 O O . PRO B 1 240 ? -16.094 -19.062 -20.531 1 78 240 PRO B O 1
ATOM 4923 N N . TRP B 1 241 ? -17.156 -19.484 -18.609 1 74.81 241 TRP B N 1
ATOM 4924 C CA . TRP B 1 241 ? -18.406 -19.734 -19.312 1 74.81 241 TRP B CA 1
ATOM 4925 C C . TRP B 1 241 ? -19.578 -19.109 -18.547 1 74.81 241 TRP B C 1
ATOM 4927 O O . TRP B 1 241 ? -20.719 -19.156 -19.016 1 74.81 241 TRP B O 1
ATOM 4937 N N . LYS B 1 242 ? -19.328 -18.594 -17.5 1 87 242 LYS B N 1
ATOM 4938 C CA . LYS B 1 242 ? -20.391 -17.953 -16.734 1 87 242 LYS B CA 1
ATOM 4939 C C . LYS B 1 242 ? -20.422 -16.453 -17 1 87 242 LYS B C 1
ATOM 4941 O O . LYS B 1 242 ? -20.156 -16 -18.125 1 87 242 LYS B O 1
ATOM 4946 N N . GLY B 1 243 ? -20.547 -15.531 -16.188 1 91.06 243 GLY B N 1
ATOM 4947 C CA . GLY B 1 243 ? -20.578 -14.078 -16.266 1 91.06 243 GLY B CA 1
ATOM 4948 C C . GLY B 1 243 ? -19.266 -13.43 -15.844 1 91.06 243 GLY B C 1
ATOM 4949 O O . GLY B 1 243 ? -18.234 -14.094 -15.773 1 91.06 243 GLY B O 1
ATOM 4950 N N . LYS B 1 244 ? -19.328 -12.203 -15.719 1 93.75 244 LYS B N 1
ATOM 4951 C CA . LYS B 1 244 ? -18.141 -11.414 -15.414 1 93.75 244 LYS B CA 1
ATOM 4952 C C . LYS B 1 244 ? -18.188 -10.883 -13.984 1 93.75 244 LYS B C 1
ATOM 4954 O O . LYS B 1 244 ? -19.234 -10.422 -13.523 1 93.75 244 LYS B O 1
ATOM 4959 N N . ILE B 1 245 ? -17.078 -11.078 -13.328 1 95.62 245 ILE B N 1
ATOM 4960 C CA . ILE B 1 245 ? -16.969 -10.602 -11.953 1 95.62 245 ILE B CA 1
ATOM 4961 C C . ILE B 1 245 ? -15.75 -9.703 -11.812 1 95.62 245 ILE B C 1
ATOM 4963 O O . ILE B 1 245 ? -14.688 -10.008 -12.359 1 95.62 245 ILE B O 1
ATOM 4967 N N . LEU B 1 246 ? -15.953 -8.617 -11.148 1 96 246 LEU B N 1
ATOM 4968 C CA . LEU B 1 246 ? -14.844 -7.738 -10.781 1 96 246 LEU B CA 1
ATOM 4969 C C . LEU B 1 246 ? -14.477 -7.902 -9.312 1 96 246 LEU B C 1
ATOM 4971 O O . LEU B 1 246 ? -15.344 -7.84 -8.445 1 96 246 LEU B O 1
ATOM 4975 N N . VAL B 1 247 ? -13.227 -8.234 -9.086 1 95.94 247 VAL B N 1
ATOM 4976 C CA . VAL B 1 247 ? -12.742 -8.367 -7.715 1 95.94 247 VAL B CA 1
ATOM 4977 C C . VAL B 1 247 ? -11.68 -7.301 -7.438 1 95.94 247 VAL B C 1
ATOM 4979 O O . VAL B 1 247 ? -10.742 -7.133 -8.219 1 95.94 247 VAL B O 1
ATOM 4982 N N . SER B 1 248 ? -11.812 -6.574 -6.324 1 94.12 248 SER B N 1
ATOM 4983 C CA . SER B 1 248 ? -10.852 -5.531 -5.98 1 94.12 248 SER B CA 1
ATOM 4984 C C . SER B 1 248 ? -10.797 -5.305 -4.473 1 94.12 248 SER B C 1
ATOM 4986 O O . SER B 1 248 ? -11.789 -5.512 -3.773 1 94.12 248 SER B O 1
ATOM 4988 N N . ALA B 1 249 ? -9.602 -4.98 -4.02 1 90.19 249 ALA B N 1
ATOM 4989 C CA . ALA B 1 249 ? -9.531 -4.406 -2.68 1 90.19 249 ALA B CA 1
ATOM 4990 C C . ALA B 1 249 ? -10 -2.951 -2.684 1 90.19 249 ALA B C 1
ATOM 4992 O O . ALA B 1 249 ? -9.898 -2.266 -3.705 1 90.19 249 ALA B O 1
ATOM 4993 N N . ALA B 1 250 ? -10.555 -2.533 -1.588 1 84.25 250 ALA B N 1
ATOM 4994 C CA . ALA B 1 250 ? -11.023 -1.152 -1.484 1 84.25 250 ALA B CA 1
ATOM 4995 C C . ALA B 1 250 ? -9.859 -0.171 -1.571 1 84.25 250 ALA B C 1
ATOM 4997 O O . ALA B 1 250 ? -8.695 -0.573 -1.496 1 84.25 250 ALA B O 1
ATOM 4998 N N . SER B 1 251 ? -10.188 1.042 -1.775 1 78.62 251 SER B N 1
ATOM 4999 C CA . SER B 1 251 ? -9.172 2.094 -1.789 1 78.62 251 SER B CA 1
ATOM 5000 C C . SER B 1 251 ? -8.391 2.121 -0.483 1 78.62 251 SER B C 1
ATOM 5002 O O . SER B 1 251 ? -8.953 1.925 0.594 1 78.62 251 SER B O 1
ATOM 5004 N N . ASN B 1 252 ? -7.047 2.199 -0.597 1 75.94 252 ASN B N 1
ATOM 5005 C CA . ASN B 1 252 ? -6.141 2.277 0.542 1 75.94 252 ASN B CA 1
ATOM 5006 C C . ASN B 1 252 ? -6.004 0.928 1.242 1 75.94 252 ASN B C 1
ATOM 5008 O O . ASN B 1 252 ? -5.605 0.866 2.406 1 75.94 252 ASN B O 1
ATOM 5012 N N . GLU B 1 253 ? -6.484 -0.086 0.578 1 81.5 253 GLU B N 1
ATOM 5013 C CA . GLU B 1 253 ? -6.348 -1.437 1.114 1 81.5 253 GLU B CA 1
ATOM 5014 C C . GLU B 1 253 ? -5.211 -2.189 0.428 1 81.5 253 GLU B C 1
ATOM 5016 O O . GLU B 1 253 ? -5.184 -2.301 -0.8 1 81.5 253 GLU B O 1
ATOM 5021 N N . PHE B 1 254 ? -4.324 -2.771 1.281 1 78.44 254 PHE B N 1
ATOM 5022 C CA . PHE B 1 254 ? -3.139 -3.393 0.698 1 78.44 254 PHE B CA 1
ATOM 5023 C C . PHE B 1 254 ? -3.068 -4.871 1.063 1 78.44 254 PHE B C 1
ATOM 5025 O O . PHE B 1 254 ? -2.193 -5.594 0.584 1 78.44 254 PHE B O 1
ATOM 5032 N N . HIS B 1 255 ? -3.945 -5.25 1.949 1 84.19 255 HIS B N 1
ATOM 5033 C CA . HIS B 1 255 ? -4.109 -6.676 2.213 1 84.19 255 HIS B CA 1
ATOM 5034 C C . HIS B 1 255 ? -4.879 -7.359 1.087 1 84.19 255 HIS B C 1
ATOM 5036 O O . HIS B 1 255 ? -6.113 -7.422 1.121 1 84.19 255 HIS B O 1
ATOM 5042 N N . VAL B 1 256 ? -4.129 -7.988 0.177 1 86.75 256 VAL B N 1
ATOM 5043 C CA . VAL B 1 256 ? -4.785 -8.383 -1.064 1 86.75 256 VAL B CA 1
ATOM 5044 C C . VAL B 1 256 ? -4.953 -9.898 -1.102 1 86.75 256 VAL B C 1
ATOM 5046 O O . VAL B 1 256 ? -5.637 -10.438 -1.979 1 86.75 256 VAL B O 1
ATOM 5049 N N . LEU B 1 257 ? -4.426 -10.625 -0.193 1 88.5 257 LEU B N 1
ATOM 5050 C CA . LEU B 1 257 ? -4.449 -12.086 -0.244 1 88.5 257 LEU B CA 1
ATOM 5051 C C . LEU B 1 257 ? -5.879 -12.602 -0.307 1 88.5 257 LEU B C 1
ATOM 5053 O O . LEU B 1 257 ? -6.199 -13.461 -1.134 1 88.5 257 LEU B O 1
ATOM 5057 N N . GLY B 1 258 ? -6.758 -12.102 0.537 1 89.38 258 GLY B N 1
ATOM 5058 C CA . GLY B 1 258 ? -8.148 -12.523 0.552 1 89.38 258 GLY B CA 1
ATOM 5059 C C . GLY B 1 258 ? -8.859 -12.281 -0.766 1 89.38 258 GLY B C 1
ATOM 5060 O O . GLY B 1 258 ? -9.539 -13.172 -1.284 1 89.38 258 GLY B O 1
ATOM 5061 N N . ALA B 1 259 ? -8.703 -11.125 -1.295 1 91.69 259 ALA B N 1
ATOM 5062 C CA . ALA B 1 259 ? -9.328 -10.781 -2.572 1 91.69 259 ALA B CA 1
ATOM 5063 C C . ALA B 1 259 ? -8.828 -11.695 -3.688 1 91.69 259 ALA B C 1
ATOM 5065 O O . ALA B 1 259 ? -9.609 -12.125 -4.539 1 91.69 259 ALA B O 1
ATOM 5066 N N . GLN B 1 260 ? -7.531 -11.953 -3.654 1 90.81 260 GLN B N 1
ATOM 5067 C CA . GLN B 1 260 ? -6.953 -12.82 -4.676 1 90.81 260 GLN B CA 1
ATOM 5068 C C . GLN B 1 260 ? -7.516 -14.242 -4.578 1 90.81 260 GLN B C 1
ATOM 5070 O O . GLN B 1 260 ? -7.805 -14.867 -5.598 1 90.81 260 GLN B O 1
ATOM 5075 N N . ILE B 1 261 ? -7.633 -14.711 -3.396 1 91.56 261 ILE B N 1
ATOM 5076 C CA . ILE B 1 261 ? -8.18 -16.047 -3.166 1 91.56 261 ILE B CA 1
ATOM 5077 C C . ILE B 1 261 ? -9.602 -16.125 -3.715 1 91.56 261 ILE B C 1
ATOM 5079 O O . ILE B 1 261 ? -9.945 -17.078 -4.414 1 91.56 261 ILE B O 1
ATOM 5083 N N . ILE B 1 262 ? -10.367 -15.125 -3.449 1 92.44 262 ILE B N 1
ATOM 5084 C CA . ILE B 1 262 ? -11.75 -15.094 -3.918 1 92.44 262 ILE B CA 1
ATOM 5085 C C . ILE B 1 262 ? -11.773 -15.062 -5.445 1 92.44 262 ILE B C 1
ATOM 5087 O O . ILE B 1 262 ? -12.555 -15.781 -6.074 1 92.44 262 ILE B O 1
ATOM 5091 N N . ALA B 1 263 ? -10.938 -14.227 -6.016 1 91.56 263 ALA B N 1
ATOM 5092 C CA . ALA B 1 263 ? -10.852 -14.133 -7.469 1 91.56 263 ALA B CA 1
ATOM 5093 C C . ALA B 1 263 ? -10.516 -15.492 -8.086 1 91.56 263 ALA B C 1
ATOM 5095 O O . ALA B 1 263 ? -11.156 -15.922 -9.047 1 91.56 263 ALA B O 1
ATOM 5096 N N . ASN B 1 264 ? -9.555 -16.156 -7.484 1 88.44 264 ASN B N 1
ATOM 5097 C CA . ASN B 1 264 ? -9.125 -17.453 -7.977 1 88.44 264 ASN B CA 1
ATOM 5098 C C . ASN B 1 264 ? -10.25 -18.484 -7.887 1 88.44 264 ASN B C 1
ATOM 5100 O O . ASN B 1 264 ? -10.477 -19.25 -8.828 1 88.44 264 ASN B O 1
ATOM 5104 N N . CYS B 1 265 ? -10.891 -18.484 -6.793 1 90.06 265 CYS B N 1
ATOM 5105 C CA . CYS B 1 265 ? -11.953 -19.453 -6.562 1 90.06 265 CYS B CA 1
ATOM 5106 C C . CYS B 1 265 ? -13.109 -19.234 -7.527 1 90.06 265 CYS B C 1
ATOM 5108 O O . CYS B 1 265 ? -13.664 -20.203 -8.07 1 90.06 265 CYS B O 1
ATOM 5110 N N . LEU B 1 266 ? -13.469 -18.031 -7.727 1 91 266 LEU B N 1
ATOM 5111 C CA . LEU B 1 266 ? -14.562 -17.734 -8.641 1 91 266 LEU B CA 1
ATOM 5112 C C . LEU B 1 266 ? -14.188 -18.078 -10.07 1 91 266 LEU B C 1
ATOM 5114 O O . LEU B 1 266 ? -15.023 -18.594 -10.828 1 91 266 LEU B O 1
ATOM 5118 N N . GLU B 1 267 ? -12.992 -17.797 -10.398 1 87.94 267 GLU B N 1
ATOM 5119 C CA . GLU B 1 267 ? -12.516 -18.172 -11.727 1 87.94 267 GLU B CA 1
ATOM 5120 C C . GLU B 1 267 ? -12.531 -19.688 -11.906 1 87.94 267 GLU B C 1
ATOM 5122 O O . GLU B 1 267 ? -12.875 -20.188 -12.984 1 87.94 267 GLU B O 1
ATOM 5127 N N . ALA B 1 268 ? -12.148 -20.359 -10.891 1 84.56 268 ALA B N 1
ATOM 5128 C CA . ALA B 1 268 ? -12.141 -21.828 -10.93 1 84.56 268 ALA B CA 1
ATOM 5129 C C . ALA B 1 268 ? -13.547 -22.375 -11.141 1 84.56 268 ALA B C 1
ATOM 5131 O O . ALA B 1 268 ? -13.719 -23.484 -11.656 1 84.56 268 ALA B O 1
ATOM 5132 N N . GLU B 1 269 ? -14.508 -21.578 -10.75 1 87.06 269 GLU B N 1
ATOM 5133 C CA . GLU B 1 269 ? -15.898 -21.984 -10.906 1 87.06 269 GLU B CA 1
ATOM 5134 C C . GLU B 1 269 ? -16.422 -21.656 -12.305 1 87.06 269 GLU B C 1
ATOM 5136 O O . GLU B 1 269 ? -17.562 -21.938 -12.633 1 87.06 269 GLU B O 1
ATOM 5141 N N . GLY B 1 270 ? -15.57 -21.016 -13.117 1 86.5 270 GLY B N 1
ATOM 5142 C CA . GLY B 1 270 ? -15.938 -20.75 -14.5 1 86.5 270 GLY B CA 1
ATOM 5143 C C . GLY B 1 270 ? -16.312 -19.312 -14.758 1 86.5 270 GLY B C 1
ATOM 5144 O O . GLY B 1 270 ? -16.797 -18.984 -15.844 1 86.5 270 GLY B O 1
ATOM 5145 N N . TRP B 1 271 ? -16.094 -18.438 -13.836 1 90.38 271 TRP B N 1
ATOM 5146 C CA . TRP B 1 271 ? -16.391 -17.031 -14.023 1 90.38 271 TRP B CA 1
ATOM 5147 C C . TRP B 1 271 ? -15.227 -16.312 -14.703 1 90.38 271 TRP B C 1
ATOM 5149 O O . TRP B 1 271 ? -14.07 -16.688 -14.523 1 90.38 271 TRP B O 1
ATOM 5159 N N . GLU B 1 272 ? -15.57 -15.383 -15.508 1 91.44 272 GLU B N 1
ATOM 5160 C CA . GLU B 1 272 ? -14.555 -14.438 -15.969 1 91.44 272 GLU B CA 1
ATOM 5161 C C . GLU B 1 272 ? -14.273 -13.383 -14.898 1 91.44 272 GLU B C 1
ATOM 5163 O O . GLU B 1 272 ? -15.148 -12.594 -14.547 1 91.44 272 GLU B O 1
ATOM 5168 N N . VAL B 1 273 ? -13.031 -13.352 -14.398 1 92.44 273 VAL B N 1
ATOM 5169 C CA . VAL B 1 273 ? -12.758 -12.5 -13.25 1 92.44 273 VAL B CA 1
ATOM 5170 C C . VAL B 1 273 ? -11.695 -11.469 -13.609 1 92.44 273 VAL B C 1
ATOM 5172 O O . VAL B 1 273 ? -10.625 -11.828 -14.117 1 92.44 273 VAL B O 1
ATOM 5175 N N . ASP B 1 274 ? -11.992 -10.203 -13.461 1 92.88 274 ASP B N 1
ATOM 5176 C CA . ASP B 1 274 ? -11.016 -9.125 -13.469 1 92.88 274 ASP B CA 1
ATOM 5177 C C . ASP B 1 274 ? -10.578 -8.773 -12.047 1 92.88 274 ASP B C 1
ATOM 5179 O O . ASP B 1 274 ? -11.375 -8.25 -11.258 1 92.88 274 ASP B O 1
ATOM 5183 N N . TYR B 1 275 ? -9.391 -9.102 -11.734 1 92.81 275 TYR B N 1
ATOM 5184 C CA . TYR B 1 275 ? -8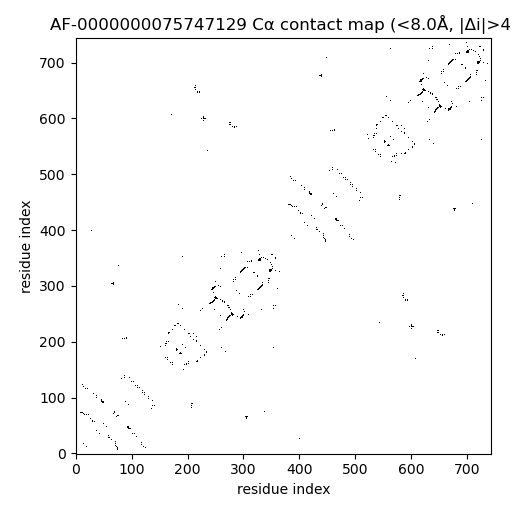.82 -8.82 -10.422 1 92.81 275 TYR B CA 1
ATOM 5185 C C . TYR B 1 275 ? -7.91 -7.602 -10.469 1 92.81 275 TYR B C 1
ATOM 5187 O O . TYR B 1 275 ? -6.859 -7.629 -11.109 1 92.81 275 TYR B O 1
ATOM 5195 N N . LEU B 1 276 ? -8.273 -6.562 -9.742 1 92.25 276 LEU B N 1
ATOM 5196 C CA . LEU B 1 276 ? -7.574 -5.285 -9.875 1 92.25 276 LEU B CA 1
ATOM 5197 C C . LEU B 1 276 ? -6.496 -5.141 -8.805 1 92.25 276 LEU B C 1
ATOM 5199 O O . LEU B 1 276 ? -5.672 -4.227 -8.867 1 92.25 276 LEU B O 1
ATOM 5203 N N . GLY B 1 277 ? -6.469 -6 -7.82 1 88.81 277 GLY B N 1
ATOM 5204 C CA . GLY B 1 277 ? -5.422 -5.941 -6.812 1 88.81 277 GLY B CA 1
ATOM 5205 C C . GLY B 1 277 ? -5.68 -4.895 -5.746 1 88.81 277 GLY B C 1
ATOM 5206 O O . GLY B 1 277 ? -6.828 -4.672 -5.348 1 88.81 277 GLY B O 1
ATOM 5207 N N . ALA B 1 278 ? -4.547 -4.305 -5.262 1 83.25 278 ALA B N 1
ATOM 5208 C CA . ALA B 1 278 ? -4.598 -3.439 -4.086 1 83.25 278 ALA B CA 1
ATOM 5209 C C . ALA B 1 278 ? -4.883 -1.993 -4.484 1 83.25 278 ALA B C 1
ATOM 5211 O O . ALA B 1 278 ? -4.637 -1.597 -5.625 1 83.25 278 ALA B O 1
ATOM 5212 N N . ASN B 1 279 ? -5.477 -1.251 -3.562 1 80.19 279 ASN B N 1
ATOM 5213 C CA . ASN B 1 279 ? -5.539 0.206 -3.543 1 80.19 279 ASN B CA 1
ATOM 5214 C C . ASN B 1 279 ? -6.137 0.76 -4.832 1 80.19 279 ASN B C 1
ATOM 5216 O O . ASN B 1 279 ? -5.574 1.675 -5.438 1 80.19 279 ASN B O 1
ATOM 5220 N N . THR B 1 280 ? -7.23 0.269 -5.262 1 81.75 280 THR B N 1
ATOM 5221 C CA . THR B 1 280 ? -7.906 0.802 -6.438 1 81.75 280 THR B CA 1
ATOM 5222 C C . THR B 1 280 ? -8.773 2.004 -6.066 1 81.75 280 THR B C 1
ATOM 5224 O O . THR B 1 280 ? -9.727 1.876 -5.293 1 81.75 280 THR B O 1
ATOM 5227 N N . PRO B 1 281 ? -8.5 3.113 -6.66 1 80.81 281 PRO B N 1
ATOM 5228 C CA . PRO B 1 281 ? -9.312 4.285 -6.332 1 80.81 281 PRO B CA 1
ATOM 5229 C C . PRO B 1 281 ? -10.781 4.117 -6.723 1 80.81 281 PRO B C 1
ATOM 5231 O O . PRO B 1 281 ? -11.078 3.514 -7.754 1 80.81 281 PRO B O 1
ATOM 5234 N N . SER B 1 282 ? -11.664 4.73 -5.922 1 83.06 282 SER B N 1
ATOM 5235 C CA . SER B 1 282 ? -13.102 4.551 -6.059 1 83.06 282 SER B CA 1
ATOM 5236 C C . SER B 1 282 ? -13.586 4.973 -7.441 1 83.06 282 SER B C 1
ATOM 5238 O O . SER B 1 282 ? -14.328 4.238 -8.102 1 83.06 282 SER B O 1
ATOM 5240 N N . GLU B 1 283 ? -13.148 6.117 -7.883 1 81.94 283 GLU B N 1
ATOM 5241 C CA . GLU B 1 283 ? -13.617 6.641 -9.164 1 81.94 283 GLU B CA 1
ATOM 5242 C C . GLU B 1 283 ? -13.156 5.754 -10.32 1 81.94 283 GLU B C 1
ATOM 5244 O O . GLU B 1 283 ? -13.898 5.551 -11.281 1 81.94 283 GLU B O 1
ATOM 5249 N N . ASP B 1 284 ? -11.977 5.273 -10.203 1 86.06 284 ASP B N 1
ATOM 5250 C CA . ASP B 1 284 ? -11.438 4.395 -11.242 1 86.06 284 ASP B CA 1
ATOM 5251 C C . ASP B 1 284 ? -12.18 3.064 -11.273 1 86.06 284 ASP B C 1
ATOM 5253 O O . ASP B 1 284 ? -12.414 2.502 -12.344 1 86.06 284 ASP B O 1
ATOM 5257 N N . LEU B 1 285 ? -12.477 2.643 -10.125 1 89.12 285 LEU B N 1
ATOM 5258 C CA . LEU B 1 285 ? -13.242 1.403 -10.047 1 89.12 285 LEU B CA 1
ATOM 5259 C C . LEU B 1 285 ? -14.609 1.566 -10.695 1 89.12 285 LEU B C 1
ATOM 5261 O O . LEU B 1 285 ? -15.055 0.695 -11.445 1 89.12 285 LEU B O 1
ATOM 5265 N N . VAL B 1 286 ? -15.281 2.664 -10.438 1 89.31 286 VAL B N 1
ATOM 5266 C CA . VAL B 1 286 ? -16.594 2.941 -11 1 89.31 286 VAL B CA 1
ATOM 5267 C C . VAL B 1 286 ? -16.5 3.057 -12.523 1 89.31 286 VAL B C 1
ATOM 5269 O O . VAL B 1 286 ? -17.344 2.541 -13.25 1 89.31 286 VAL B O 1
ATOM 5272 N N . GLY B 1 287 ? -15.461 3.779 -12.938 1 88.12 287 GLY B N 1
ATOM 5273 C CA . GLY B 1 287 ? -15.227 3.859 -14.367 1 88.12 287 GLY B CA 1
ATOM 5274 C C . GLY B 1 287 ? -15.023 2.504 -15.016 1 88.12 287 GLY B C 1
ATOM 5275 O O . GLY B 1 287 ? -15.539 2.248 -16.109 1 88.12 287 GLY B O 1
ATOM 5276 N N . TYR B 1 288 ? -14.305 1.66 -14.344 1 91.38 288 TYR B N 1
ATOM 5277 C CA . TYR B 1 288 ? -14.062 0.314 -14.852 1 91.38 288 TYR B CA 1
ATOM 5278 C C . TYR B 1 288 ? -15.367 -0.478 -14.93 1 91.38 288 TYR B C 1
ATOM 5280 O O . TYR B 1 288 ? -15.594 -1.206 -15.898 1 91.38 288 TYR B O 1
ATOM 5288 N N . ILE B 1 289 ? -16.188 -0.338 -13.961 1 92.56 289 ILE B N 1
ATOM 5289 C CA . ILE B 1 289 ? -17.484 -1.007 -13.914 1 92.56 289 ILE B CA 1
ATOM 5290 C C . ILE B 1 289 ? -18.344 -0.532 -15.07 1 92.56 289 ILE B C 1
ATOM 5292 O O . ILE B 1 289 ? -19.062 -1.328 -15.695 1 92.56 289 ILE B O 1
ATOM 5296 N N . ARG B 1 290 ? -18.266 0.716 -15.336 1 91.31 290 ARG B N 1
ATOM 5297 C CA . ARG B 1 290 ? -19.016 1.29 -16.438 1 91.31 290 ARG B CA 1
ATOM 5298 C C . ARG B 1 290 ? -18.594 0.677 -17.781 1 91.31 290 ARG B C 1
ATOM 5300 O O . ARG B 1 290 ? -19.438 0.354 -18.609 1 91.31 290 ARG B O 1
ATOM 5307 N N . ASP B 1 291 ? -17.344 0.492 -17.953 1 90.75 291 ASP B N 1
ATOM 5308 C CA . ASP B 1 291 ? -16.781 0.021 -19.219 1 90.75 291 ASP B CA 1
ATOM 5309 C C . ASP B 1 291 ? -16.984 -1.482 -19.375 1 90.75 291 ASP B C 1
ATOM 5311 O O . ASP B 1 291 ? -17.328 -1.951 -20.469 1 90.75 291 ASP B O 1
ATOM 5315 N N . GLN B 1 292 ? -16.797 -2.252 -18.281 1 91.56 292 GLN B N 1
ATOM 5316 C CA . GLN B 1 292 ? -16.766 -3.707 -18.391 1 91.56 292 GLN B CA 1
ATOM 5317 C C . GLN B 1 292 ? -18.125 -4.32 -18.062 1 91.56 292 GLN B C 1
ATOM 5319 O O . GLN B 1 292 ? -18.406 -5.461 -18.453 1 91.56 292 GLN B O 1
ATOM 5324 N N . ARG B 1 293 ? -18.922 -3.635 -17.328 1 91.88 293 ARG B N 1
ATOM 5325 C CA . ARG B 1 293 ? -20.266 -4.043 -16.953 1 91.88 293 ARG B CA 1
ATOM 5326 C C . ARG B 1 293 ? -20.281 -5.441 -16.344 1 91.88 293 ARG B C 1
ATOM 5328 O O . ARG B 1 293 ? -20.969 -6.336 -16.828 1 91.88 293 ARG B O 1
ATOM 5335 N N . PRO B 1 294 ? -19.562 -5.621 -15.266 1 94.88 294 PRO B N 1
ATOM 5336 C CA . PRO B 1 294 ? -19.578 -6.93 -14.602 1 94.88 294 PRO B CA 1
ATOM 5337 C C . PRO B 1 294 ? -20.922 -7.254 -13.969 1 94.88 294 PRO B C 1
ATOM 5339 O O . PRO B 1 294 ? -21.703 -6.348 -13.672 1 94.88 294 PRO B O 1
ATOM 5342 N N . ASP B 1 295 ? -21.156 -8.539 -13.82 1 94.69 295 ASP B N 1
ATOM 5343 C CA . ASP B 1 295 ? -22.375 -8.992 -13.156 1 94.69 295 ASP B CA 1
ATOM 5344 C C . ASP B 1 295 ? -22.297 -8.797 -11.641 1 94.69 295 ASP B C 1
ATOM 5346 O O . ASP B 1 295 ? -23.297 -8.531 -10.984 1 94.69 295 ASP B O 1
ATOM 5350 N N . VAL B 1 296 ? -21.125 -9 -11.18 1 95.44 296 VAL B N 1
ATOM 5351 C CA . VAL B 1 296 ? -20.875 -8.922 -9.742 1 95.44 296 VAL B CA 1
ATOM 5352 C C . VAL B 1 296 ? -19.594 -8.117 -9.492 1 95.44 296 VAL B C 1
ATOM 5354 O O . VAL B 1 296 ? -18.641 -8.211 -10.258 1 95.44 296 VAL B O 1
ATOM 5357 N N . VAL B 1 297 ? -19.641 -7.266 -8.477 1 95.94 297 VAL B N 1
ATOM 5358 C CA . VAL B 1 297 ? -18.469 -6.582 -7.965 1 95.94 297 VAL B CA 1
ATOM 5359 C C . VAL B 1 297 ? -18.156 -7.059 -6.547 1 95.94 297 VAL B C 1
ATOM 5361 O O . VAL B 1 297 ? -19.016 -6.953 -5.656 1 95.94 297 VAL B O 1
ATOM 5364 N N . ALA B 1 298 ? -17.047 -7.645 -6.422 1 95.94 298 ALA B N 1
ATOM 5365 C CA . ALA B 1 298 ? -16.609 -8.102 -5.105 1 95.94 298 ALA B CA 1
ATOM 5366 C C . ALA B 1 298 ? -15.555 -7.172 -4.523 1 95.94 298 ALA B C 1
ATOM 5368 O O . ALA B 1 298 ? -14.5 -6.957 -5.137 1 95.94 298 ALA B O 1
ATOM 5369 N N . LEU B 1 299 ? -15.836 -6.668 -3.338 1 94.69 299 LEU B N 1
ATOM 5370 C CA . LEU B 1 299 ? -14.93 -5.742 -2.662 1 94.69 299 LEU B CA 1
ATOM 5371 C C . LEU B 1 299 ? -14.438 -6.328 -1.347 1 94.69 299 LEU B C 1
ATOM 5373 O O . LEU B 1 299 ? -15.227 -6.852 -0.556 1 94.69 299 LEU B O 1
ATOM 5377 N N . SER B 1 300 ? -13.156 -6.27 -1.168 1 93.31 300 SER B N 1
ATOM 5378 C CA . SER B 1 300 ? -12.547 -6.793 0.048 1 93.31 300 SER B CA 1
ATOM 5379 C C . SER B 1 300 ? -12.031 -5.664 0.938 1 93.31 300 SER B C 1
ATOM 5381 O O . SER B 1 300 ? -11.344 -4.758 0.464 1 93.31 300 SER B O 1
ATOM 5383 N N . VAL B 1 301 ? -12.422 -5.684 2.232 1 89.5 301 VAL B N 1
ATOM 5384 C CA . VAL B 1 301 ? -11.93 -4.738 3.229 1 89.5 301 VAL B CA 1
ATOM 5385 C C . VAL B 1 301 ? -11.391 -5.5 4.438 1 89.5 301 VAL B C 1
ATOM 5387 O O . VAL B 1 301 ? -12.117 -6.25 5.086 1 89.5 301 VAL B O 1
ATOM 5390 N N . THR B 1 302 ? -10.125 -5.32 4.672 1 85.38 302 THR B N 1
ATOM 5391 C CA . THR B 1 302 ? -9.492 -5.984 5.809 1 85.38 302 THR B CA 1
ATOM 5392 C C . THR B 1 302 ? -9.391 -5.035 7 1 85.38 302 THR B C 1
ATOM 5394 O O . THR B 1 302 ? -9.742 -5.402 8.125 1 85.38 302 THR B O 1
ATOM 5397 N N . MET B 1 303 ? -8.969 -3.844 6.668 1 81.56 303 MET B N 1
ATOM 5398 C CA . MET B 1 303 ? -8.789 -2.855 7.727 1 81.56 303 MET B CA 1
ATOM 5399 C C . MET B 1 303 ? -10.047 -2.008 7.895 1 81.56 303 MET B C 1
ATOM 5401 O O . MET B 1 303 ? -10.5 -1.363 6.949 1 81.56 303 MET B O 1
ATOM 5405 N N . PRO B 1 304 ? -10.523 -1.859 9.094 1 78.5 304 PRO B N 1
ATOM 5406 C CA . PRO B 1 304 ? -11.781 -1.146 9.32 1 78.5 304 PRO B CA 1
ATOM 5407 C C . PRO B 1 304 ? -11.695 0.333 8.945 1 78.5 304 PRO B C 1
ATOM 5409 O O . PRO B 1 304 ? -12.719 0.966 8.68 1 78.5 304 PRO B O 1
ATOM 5412 N N . PHE B 1 305 ? -10.531 0.83 8.945 1 78.44 305 PHE B N 1
ATOM 5413 C CA . PHE B 1 305 ? -10.414 2.248 8.625 1 78.44 305 PHE B CA 1
ATOM 5414 C C . PHE B 1 305 ? -10.602 2.484 7.129 1 78.44 305 PHE B C 1
ATOM 5416 O O . PHE B 1 305 ? -10.562 3.627 6.668 1 78.44 305 PHE B O 1
ATOM 5423 N N . ASN B 1 306 ? -10.867 1.457 6.332 1 83.12 306 ASN B N 1
ATOM 5424 C CA . ASN B 1 306 ? -11.117 1.598 4.902 1 83.12 306 ASN B CA 1
ATOM 5425 C C . ASN B 1 306 ? -12.594 1.409 4.57 1 83.12 306 ASN B C 1
ATOM 5427 O O . ASN B 1 306 ? -12.969 1.401 3.398 1 83.12 306 ASN B O 1
ATOM 5431 N N . LEU B 1 307 ? -13.438 1.351 5.547 1 85.81 307 LEU B N 1
ATOM 5432 C CA . LEU B 1 307 ? -14.852 1.062 5.348 1 85.81 307 LEU B CA 1
ATOM 5433 C C . LEU B 1 307 ? -15.555 2.219 4.641 1 85.81 307 LEU B C 1
ATOM 5435 O O . LEU B 1 307 ? -16.453 2 3.83 1 85.81 307 LEU B O 1
ATOM 5439 N N . ILE B 1 308 ? -15.125 3.391 4.922 1 84.06 308 ILE B N 1
ATOM 5440 C CA . ILE B 1 308 ? -15.758 4.551 4.301 1 84.06 308 ILE B CA 1
ATOM 5441 C C . ILE B 1 308 ? -15.477 4.547 2.797 1 84.06 308 ILE B C 1
ATOM 5443 O O . ILE B 1 308 ? -16.344 4.922 1.999 1 84.06 308 ILE B O 1
ATOM 5447 N N . GLN B 1 309 ? -14.281 4.168 2.455 1 84.69 309 GLN B N 1
ATOM 5448 C CA . GLN B 1 309 ? -13.945 4.078 1.039 1 84.69 309 GLN B CA 1
ATOM 5449 C C . GLN B 1 309 ? -14.789 3.021 0.337 1 84.69 309 GLN B C 1
ATOM 5451 O O . GLN B 1 309 ? -15.227 3.221 -0.799 1 84.69 309 GLN B O 1
ATOM 5456 N N . CYS B 1 310 ? -14.984 1.959 1.031 1 88.94 310 CYS B N 1
ATOM 5457 C CA . CYS B 1 310 ? -15.844 0.908 0.493 1 88.94 310 CYS B CA 1
ATOM 5458 C C . CYS B 1 310 ? -17.266 1.404 0.317 1 88.94 310 CYS B C 1
ATOM 5460 O O . CYS B 1 310 ? -17.891 1.152 -0.713 1 88.94 310 CYS B O 1
ATOM 5462 N N . LYS B 1 311 ? -17.734 2.096 1.314 1 88.94 311 LYS B N 1
ATOM 5463 C CA . LYS B 1 311 ? -19.078 2.652 1.248 1 88.94 311 LYS B CA 1
ATOM 5464 C C . LYS B 1 311 ? -19.203 3.629 0.084 1 88.94 311 LYS B C 1
ATOM 5466 O O . LYS B 1 311 ? -20.219 3.631 -0.62 1 88.94 311 LYS B O 1
ATOM 5471 N N . ASP B 1 312 ? -18.234 4.395 -0.081 1 85.88 312 ASP B N 1
ATOM 5472 C CA . ASP B 1 312 ? -18.234 5.359 -1.177 1 85.88 312 ASP B CA 1
ATOM 5473 C C . ASP B 1 312 ? -18.359 4.656 -2.527 1 85.88 312 ASP B C 1
ATOM 5475 O O . ASP B 1 312 ? -19.109 5.105 -3.396 1 85.88 312 ASP B O 1
ATOM 5479 N N . ILE B 1 313 ? -17.594 3.615 -2.688 1 89 313 ILE B N 1
ATOM 5480 C CA . ILE B 1 313 ? -17.641 2.844 -3.924 1 89 313 ILE B CA 1
ATOM 5481 C C . ILE B 1 313 ? -19.047 2.293 -4.141 1 89 313 ILE B C 1
ATOM 5483 O O . ILE B 1 313 ? -19.625 2.438 -5.223 1 89 313 ILE B O 1
ATOM 5487 N N . VAL B 1 314 ? -19.609 1.745 -3.115 1 92 314 VAL B N 1
ATOM 5488 C CA . VAL B 1 314 ? -20.922 1.111 -3.189 1 92 314 VAL B CA 1
ATOM 5489 C C . VAL B 1 314 ? -21.984 2.152 -3.547 1 92 314 VAL B C 1
ATOM 5491 O O . VAL B 1 314 ? -22.812 1.923 -4.426 1 92 314 VAL B O 1
ATOM 5494 N N . GLU B 1 315 ? -21.938 3.258 -2.908 1 90 315 GLU B N 1
ATOM 5495 C CA . GLU B 1 315 ? -22.906 4.32 -3.145 1 90 315 GLU B CA 1
ATOM 5496 C C . GLU B 1 315 ? -22.781 4.871 -4.562 1 90 315 GLU B C 1
ATOM 5498 O O . GLU B 1 315 ? -23.797 5.145 -5.215 1 90 315 GLU B O 1
ATOM 5503 N N . HIS B 1 316 ? -21.609 5.02 -4.957 1 89.19 316 HIS B N 1
ATOM 5504 C CA . HIS B 1 316 ? -21.391 5.516 -6.309 1 89.19 316 HIS B CA 1
ATOM 5505 C C . HIS B 1 316 ? -21.922 4.531 -7.348 1 89.19 316 HIS B C 1
ATOM 5507 O O . HIS B 1 316 ? -22.547 4.941 -8.336 1 89.19 316 HIS B O 1
ATOM 5513 N N . VAL B 1 317 ? -21.672 3.305 -7.16 1 91.12 317 VAL B N 1
ATOM 5514 C CA . VAL B 1 317 ? -22.125 2.27 -8.078 1 91.12 317 VAL B CA 1
ATOM 5515 C C . VAL B 1 317 ? -23.656 2.266 -8.117 1 91.12 317 VAL B C 1
ATOM 5517 O O . VAL B 1 317 ? -24.25 2.211 -9.195 1 91.12 317 VAL B O 1
ATOM 5520 N N . LYS B 1 318 ? -24.266 2.344 -7.02 1 90.81 318 LYS B N 1
ATOM 5521 C CA . LYS B 1 318 ? -25.719 2.324 -6.938 1 90.81 318 LYS B CA 1
ATOM 5522 C C . LYS B 1 318 ? -26.328 3.555 -7.605 1 90.81 318 LYS B C 1
ATOM 5524 O O . LYS B 1 318 ? -27.344 3.453 -8.305 1 90.81 318 LYS B O 1
ATOM 5529 N N . LYS B 1 319 ? -25.75 4.629 -7.336 1 89.12 319 LYS B N 1
ATOM 5530 C CA . LYS B 1 319 ? -26.25 5.883 -7.898 1 89.12 319 LYS B CA 1
ATOM 5531 C C . LYS B 1 319 ? -26.094 5.902 -9.414 1 89.12 319 LYS B C 1
ATOM 5533 O O . LYS B 1 319 ? -27 6.348 -10.133 1 89.12 319 LYS B O 1
ATOM 5538 N N . GLU B 1 320 ? -25.031 5.469 -9.852 1 88.88 320 GLU B N 1
ATOM 5539 C CA . GLU B 1 320 ? -24.719 5.582 -11.273 1 88.88 320 GLU B CA 1
ATOM 5540 C C . GLU B 1 320 ? -25.484 4.547 -12.094 1 88.88 320 GLU B C 1
ATOM 5542 O O . GLU B 1 320 ? -25.938 4.84 -13.203 1 88.88 320 GLU B O 1
ATOM 5547 N N . PHE B 1 321 ? -25.641 3.377 -11.641 1 90.56 321 PHE B N 1
ATOM 5548 C CA . PHE B 1 321 ? -26.156 2.301 -12.484 1 90.56 321 PHE B CA 1
ATOM 5549 C C . PHE B 1 321 ? -27.578 1.933 -12.094 1 90.56 321 PHE B C 1
ATOM 5551 O O . PHE B 1 321 ? -28.297 1.288 -12.867 1 90.56 321 PHE B O 1
ATOM 5558 N N . GLN B 1 322 ? -28.031 2.363 -11 1 86.25 322 GLN B N 1
ATOM 5559 C CA . GLN B 1 322 ? -29.406 2.184 -10.531 1 86.25 322 GLN B CA 1
ATOM 5560 C C . GLN B 1 322 ? -29.844 0.731 -10.672 1 86.25 322 GLN B C 1
ATOM 5562 O O . GLN B 1 322 ? -29.188 -0.178 -10.156 1 86.25 322 GLN B O 1
ATOM 5567 N N . GLU B 1 323 ? -30.781 0.443 -11.562 1 81.62 323 GLU B N 1
ATOM 5568 C CA . GLU B 1 323 ? -31.359 -0.889 -11.68 1 81.62 323 GLU B CA 1
ATOM 5569 C C . GLU B 1 323 ? -30.438 -1.832 -12.445 1 81.62 323 GLU B C 1
ATOM 5571 O O . GLU B 1 323 ? -30.5 -3.051 -12.266 1 81.62 323 GLU B O 1
ATOM 5576 N N . SER B 1 324 ? -29.547 -1.323 -13.242 1 86.94 324 SER B N 1
ATOM 5577 C CA . SER B 1 324 ? -28.641 -2.131 -14.062 1 86.94 324 SER B CA 1
ATOM 5578 C C . SER B 1 324 ? -27.297 -2.346 -13.375 1 86.94 324 SER B C 1
ATOM 5580 O O . SER B 1 324 ? -26.344 -2.807 -13.992 1 86.94 324 SER B O 1
ATOM 5582 N N . ARG B 1 325 ? -27.375 -2.094 -12.039 1 88.25 325 ARG B N 1
ATOM 5583 C CA . ARG B 1 325 ? -26.109 -2.178 -11.344 1 88.25 325 ARG B CA 1
ATOM 5584 C C . ARG B 1 325 ? -25.719 -3.631 -11.078 1 88.25 325 ARG B C 1
ATOM 5586 O O . ARG B 1 325 ? -26.594 -4.5 -10.969 1 88.25 325 ARG B O 1
ATOM 5593 N N . PRO B 1 326 ? -24.438 -3.891 -11.031 1 94.31 326 PRO B N 1
ATOM 5594 C CA . PRO B 1 326 ? -24 -5.223 -10.609 1 94.31 326 PRO B CA 1
ATOM 5595 C C . PRO B 1 326 ? -24.328 -5.508 -9.141 1 94.31 326 PRO B C 1
ATOM 5597 O O . PRO B 1 326 ? -24.547 -4.574 -8.359 1 94.31 326 PRO B O 1
ATOM 5600 N N . LYS B 1 327 ? -24.438 -6.781 -8.844 1 95.06 327 LYS B N 1
ATOM 5601 C CA . LYS B 1 327 ? -24.484 -7.156 -7.438 1 95.06 327 LYS B CA 1
ATOM 5602 C C . LYS B 1 327 ? -23.156 -6.887 -6.742 1 95.06 327 LYS B C 1
ATOM 5604 O O . LYS B 1 327 ? -22.094 -7.086 -7.328 1 95.06 327 LYS B O 1
ATOM 5609 N N . ILE B 1 328 ? -23.266 -6.426 -5.508 1 95.44 328 ILE B N 1
ATOM 5610 C CA . ILE B 1 328 ? -22.062 -6.07 -4.773 1 95.44 328 ILE B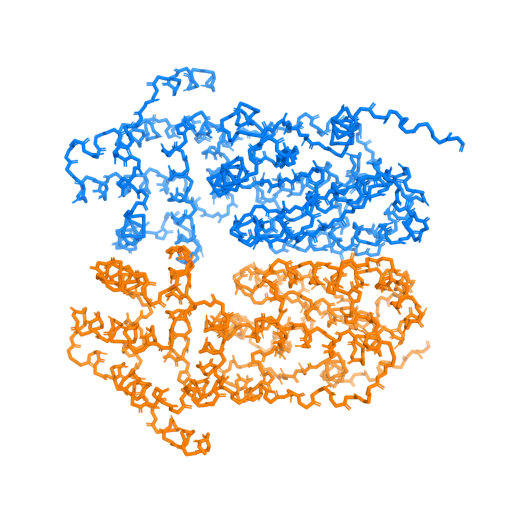 CA 1
ATOM 5611 C C . ILE B 1 328 ? -21.828 -7.07 -3.641 1 95.44 328 ILE B C 1
ATOM 5613 O O . ILE B 1 328 ? -22.656 -7.176 -2.727 1 95.44 328 ILE B O 1
ATOM 5617 N N . LEU B 1 329 ? -20.766 -7.797 -3.732 1 95.31 329 LEU B N 1
ATOM 5618 C CA . LEU B 1 329 ? -20.328 -8.742 -2.715 1 95.31 329 LEU B CA 1
ATOM 5619 C C . LEU B 1 329 ? -19.234 -8.141 -1.845 1 95.31 329 LEU B C 1
ATOM 5621 O O . LEU B 1 329 ? -18.219 -7.664 -2.357 1 95.31 329 LEU B O 1
ATOM 5625 N N . LEU B 1 330 ? -19.484 -8.094 -0.54 1 93.94 330 LEU B N 1
ATOM 5626 C CA . LEU B 1 330 ? -18.484 -7.566 0.391 1 93.94 330 LEU B CA 1
ATOM 5627 C C . LEU B 1 330 ? -17.797 -8.703 1.134 1 93.94 330 LEU B C 1
ATOM 5629 O O . LEU B 1 330 ? -18.406 -9.719 1.453 1 93.94 330 LEU B O 1
ATOM 5633 N N . GLY B 1 331 ? -16.516 -8.523 1.342 1 90.69 331 GLY B N 1
ATOM 5634 C CA . GLY B 1 331 ? -15.734 -9.477 2.104 1 90.69 331 GLY B CA 1
ATOM 5635 C C . GLY B 1 331 ? -14.523 -8.852 2.775 1 90.69 331 GLY B C 1
ATOM 5636 O O . GLY B 1 331 ? -14.273 -7.652 2.623 1 90.69 331 GLY B O 1
ATOM 5637 N N . GLY B 1 332 ? -13.805 -9.766 3.574 1 87.12 332 GLY B N 1
ATOM 5638 C CA . GLY B 1 332 ? -12.633 -9.312 4.309 1 87.12 332 GLY B CA 1
ATOM 5639 C C . GLY B 1 332 ? -12.82 -9.352 5.816 1 87.12 332 GLY B C 1
ATOM 5640 O O . GLY B 1 332 ? -13.945 -9.5 6.301 1 87.12 332 GLY B O 1
ATOM 5641 N N . LEU B 1 333 ? -11.727 -9.172 6.492 1 81.75 333 LEU B N 1
ATOM 5642 C CA . LEU B 1 333 ? -11.695 -9.344 7.941 1 81.75 333 LEU B CA 1
ATOM 5643 C C . LEU B 1 333 ? -12.555 -8.289 8.633 1 81.75 333 LEU B C 1
ATOM 5645 O O . LEU B 1 333 ? -13.156 -8.555 9.68 1 81.75 333 LEU B O 1
ATOM 5649 N N . ALA B 1 334 ? -12.656 -7.113 8.055 1 81.31 334 ALA B N 1
ATOM 5650 C CA . ALA B 1 334 ? -13.43 -6.035 8.672 1 81.31 334 ALA B CA 1
ATOM 5651 C C . ALA B 1 334 ? -14.898 -6.418 8.812 1 81.31 334 ALA B C 1
ATOM 5653 O O . ALA B 1 334 ? -15.555 -6.027 9.781 1 81.31 334 ALA B O 1
ATOM 5654 N N . PHE B 1 335 ? -15.383 -7.207 7.887 1 83.44 335 PHE B N 1
ATOM 5655 C CA . PHE B 1 335 ? -16.781 -7.598 7.891 1 83.44 335 PHE B CA 1
ATOM 5656 C C . PHE B 1 335 ? -17 -8.859 8.711 1 83.44 335 PHE B C 1
ATOM 5658 O O . PHE B 1 335 ? -18.109 -9.148 9.148 1 83.44 335 PHE B O 1
ATOM 5665 N N . ALA B 1 336 ? -15.953 -9.617 8.828 1 73.88 336 ALA B N 1
ATOM 5666 C CA . ALA B 1 336 ? -16.047 -10.883 9.555 1 73.88 336 ALA B CA 1
ATOM 5667 C C . ALA B 1 336 ? -16.453 -10.648 11.008 1 73.88 336 ALA B C 1
ATOM 5669 O O . ALA B 1 336 ? -17.172 -11.461 11.594 1 73.88 336 ALA B O 1
ATOM 5670 N N . THR B 1 337 ? -16.094 -9.578 11.492 1 66.25 337 THR B N 1
ATOM 5671 C CA . THR B 1 337 ? -16.312 -9.336 12.914 1 66.25 337 THR B CA 1
ATOM 5672 C C . THR B 1 337 ? -17.562 -8.492 13.133 1 66.25 337 THR B C 1
ATOM 5674 O O . THR B 1 337 ? -18.062 -8.391 14.258 1 66.25 337 THR B O 1
ATOM 5677 N N . HIS B 1 338 ? -18.141 -7.93 12.023 1 72.19 338 HIS B N 1
ATOM 5678 C CA . HIS B 1 338 ? -19.281 -7.043 12.148 1 72.19 338 HIS B CA 1
ATOM 5679 C C . HIS B 1 338 ? -20.188 -7.145 10.922 1 72.19 338 HIS B C 1
ATOM 5681 O O . HIS B 1 338 ? -20.25 -6.219 10.109 1 72.19 338 HIS B O 1
ATOM 5687 N N . SER B 1 339 ? -20.906 -8.164 10.906 1 70.44 339 SER B N 1
ATOM 5688 C CA . SER B 1 339 ? -21.719 -8.438 9.734 1 70.44 339 SER B CA 1
ATOM 5689 C C . SER B 1 339 ? -22.75 -7.332 9.5 1 70.44 339 SER B C 1
ATOM 5691 O O . SER B 1 339 ? -23.234 -7.164 8.383 1 70.44 339 SER B O 1
ATOM 5693 N N . GLU B 1 340 ? -23.078 -6.641 10.57 1 74.38 340 GLU B N 1
ATOM 5694 C CA . GLU B 1 340 ? -24.031 -5.547 10.43 1 74.38 340 GLU B CA 1
ATOM 5695 C C . GLU B 1 340 ? -23.5 -4.465 9.492 1 74.38 340 GLU B C 1
ATOM 5697 O O . GLU B 1 340 ? -24.266 -3.656 8.969 1 74.38 340 GLU B O 1
ATOM 5702 N N . LEU B 1 341 ? -22.234 -4.531 9.297 1 80.56 341 LEU B N 1
ATOM 5703 C CA . LEU B 1 341 ? -21.578 -3.545 8.438 1 80.56 341 LEU B CA 1
ATOM 5704 C C . LEU B 1 341 ? -22.016 -3.715 6.984 1 80.56 341 LEU B C 1
ATOM 5706 O O . LEU B 1 341 ? -21.984 -2.754 6.215 1 80.56 341 LEU B O 1
ATOM 5710 N N . VAL B 1 342 ? -22.391 -4.93 6.645 1 83.44 342 VAL B N 1
ATOM 5711 C CA . VAL B 1 342 ? -22.766 -5.219 5.262 1 83.44 342 VAL B CA 1
ATOM 5712 C C . VAL B 1 342 ? -23.953 -4.352 4.852 1 83.44 342 VAL B C 1
ATOM 5714 O O . VAL B 1 342 ? -23.922 -3.717 3.793 1 83.44 342 VAL B O 1
ATOM 5717 N N . GLN B 1 343 ? -24.891 -4.289 5.75 1 81.5 343 GLN B N 1
ATOM 5718 C CA . GLN B 1 343 ? -26.078 -3.486 5.477 1 81.5 343 GLN B CA 1
ATOM 5719 C C . GLN B 1 343 ? -25.766 -1.996 5.527 1 81.5 343 GLN B C 1
ATOM 5721 O O . GLN B 1 343 ? -26.266 -1.22 4.711 1 81.5 343 GLN B O 1
ATOM 5726 N N . ARG B 1 344 ? -24.969 -1.629 6.387 1 82.56 344 ARG B N 1
ATOM 5727 C CA . ARG B 1 344 ? -24.625 -0.223 6.562 1 82.56 344 ARG B CA 1
ATOM 5728 C C . ARG B 1 344 ? -23.828 0.3 5.367 1 82.56 344 ARG B C 1
ATOM 5730 O O . ARG B 1 344 ? -23.969 1.461 4.98 1 82.56 344 ARG B O 1
ATOM 5737 N N . ILE B 1 345 ? -23 -0.519 4.863 1 86.94 345 ILE B N 1
ATOM 5738 C CA . ILE B 1 345 ? -22.172 -0.143 3.729 1 86.94 345 ILE B CA 1
ATOM 5739 C C . ILE B 1 345 ? -22.984 -0.232 2.439 1 86.94 345 ILE B C 1
ATOM 5741 O O . ILE B 1 345 ? -22.703 0.491 1.477 1 86.94 345 ILE B O 1
ATOM 5745 N N . GLY B 1 346 ? -24.016 -1.088 2.451 1 87.38 346 GLY B N 1
ATOM 5746 C CA . GLY B 1 346 ? -24.922 -1.172 1.322 1 87.38 346 GLY B CA 1
ATOM 5747 C C . GLY B 1 346 ? -24.594 -2.297 0.362 1 87.38 346 GLY B C 1
ATOM 5748 O O . GLY B 1 346 ? -24.938 -2.234 -0.821 1 87.38 346 GLY B O 1
ATOM 5749 N N . GLY B 1 347 ? -23.891 -3.277 0.632 1 90.81 347 GLY B N 1
ATOM 5750 C CA . GLY B 1 347 ? -23.641 -4.445 -0.197 1 90.81 347 GLY B CA 1
ATOM 5751 C C . GLY B 1 347 ? -24.828 -5.367 -0.302 1 90.81 347 GLY B C 1
ATOM 5752 O O . GLY B 1 347 ? -25.797 -5.238 0.461 1 90.81 347 GLY B O 1
ATOM 5753 N N . ASP B 1 348 ? -24.859 -6.156 -1.312 1 92.69 348 ASP B N 1
ATOM 5754 C CA . ASP B 1 348 ? -25.953 -7.09 -1.522 1 92.69 348 ASP B CA 1
ATOM 5755 C C . ASP B 1 348 ? -25.719 -8.391 -0.753 1 92.69 348 ASP B C 1
ATOM 5757 O O . ASP B 1 348 ? -26.656 -9.172 -0.553 1 92.69 348 ASP B O 1
ATOM 5761 N N . GLY B 1 349 ? -24.469 -8.578 -0.396 1 92.31 349 GLY B N 1
ATOM 5762 C CA . GLY B 1 349 ? -24.141 -9.773 0.363 1 92.31 349 GLY B CA 1
ATOM 5763 C C . GLY B 1 349 ? -22.734 -9.742 0.941 1 92.31 349 GLY B C 1
ATOM 5764 O O . GLY B 1 349 ? -21.938 -8.867 0.602 1 92.31 349 GLY B O 1
ATOM 5765 N N . TYR B 1 350 ? -22.5 -10.68 1.843 1 92.62 350 TYR B N 1
ATOM 5766 C CA . TYR B 1 350 ? -21.219 -10.844 2.512 1 92.62 350 TYR B CA 1
ATOM 5767 C C . TYR B 1 350 ? -20.75 -12.289 2.424 1 92.62 350 TYR B C 1
ATOM 5769 O O . TYR B 1 350 ? -21.547 -13.219 2.566 1 92.62 350 TYR B O 1
ATOM 5777 N N . ALA B 1 351 ? -19.516 -12.438 2.053 1 91.19 351 ALA B N 1
ATOM 5778 C CA . ALA B 1 351 ? -18.906 -13.758 2.072 1 91.19 351 ALA B CA 1
ATOM 5779 C C . ALA B 1 351 ? -17.656 -13.773 2.953 1 91.19 351 ALA B C 1
ATOM 5781 O O . ALA B 1 351 ? -16.766 -12.945 2.787 1 91.19 351 ALA B O 1
ATOM 5782 N N . GLU B 1 352 ? -17.562 -14.688 3.865 1 85.88 352 GLU B N 1
ATOM 5783 C CA . GLU B 1 352 ? -16.453 -14.797 4.793 1 85.88 352 GLU B CA 1
ATOM 5784 C C . GLU B 1 352 ? -15.273 -15.531 4.156 1 85.88 352 GLU B C 1
ATOM 5786 O O . GLU B 1 352 ? -14.125 -15.383 4.586 1 85.88 352 GLU B O 1
ATOM 5791 N N . ASP B 1 353 ? -15.625 -16.391 3.234 1 87.25 353 ASP B N 1
ATOM 5792 C CA . ASP B 1 353 ? -14.609 -17.203 2.576 1 87.25 353 ASP B CA 1
ATOM 5793 C C . ASP B 1 353 ? -15.008 -17.531 1.138 1 87.25 353 ASP B C 1
ATOM 5795 O O . ASP B 1 353 ? -16.031 -17.047 0.652 1 87.25 353 ASP B O 1
ATOM 5799 N N . CYS B 1 354 ? -14.172 -18.297 0.493 1 88.56 354 CYS B N 1
ATOM 5800 C CA . CYS B 1 354 ? -14.375 -18.641 -0.911 1 88.56 354 CYS B CA 1
ATOM 5801 C C . CYS B 1 354 ? -15.664 -19.422 -1.103 1 88.56 354 CYS B C 1
ATOM 5803 O O . CYS B 1 354 ? -16.391 -19.219 -2.08 1 88.56 354 CYS B O 1
ATOM 5805 N N . THR B 1 355 ? -15.898 -20.266 -0.239 1 87.88 355 THR B N 1
ATOM 5806 C CA . THR B 1 355 ? -17.078 -21.109 -0.349 1 87.88 355 THR B CA 1
ATOM 5807 C C . THR B 1 355 ? -18.344 -20.25 -0.326 1 87.88 355 THR B C 1
ATOM 5809 O O . THR B 1 355 ? -19.219 -20.406 -1.183 1 87.88 355 THR B O 1
ATOM 5812 N N . GLN B 1 356 ? -18.422 -19.391 0.554 1 91.25 356 GLN B N 1
ATOM 5813 C CA . GLN B 1 356 ? -19.594 -18.531 0.673 1 91.25 356 GLN B CA 1
ATOM 5814 C C . GLN B 1 356 ? -19.703 -17.578 -0.523 1 91.25 356 GLN B C 1
ATOM 5816 O O . GLN B 1 356 ? -20.812 -17.281 -0.978 1 91.25 356 GLN B O 1
ATOM 5821 N N . ALA B 1 357 ? -18.594 -17.094 -0.976 1 93.19 357 ALA B N 1
ATOM 5822 C CA . ALA B 1 357 ? -18.609 -16.203 -2.135 1 93.19 357 ALA B CA 1
ATOM 5823 C C . ALA B 1 357 ? -19.188 -16.906 -3.359 1 93.19 357 ALA B C 1
ATOM 5825 O O . ALA B 1 357 ? -20.047 -16.344 -4.055 1 93.19 357 ALA B O 1
ATOM 5826 N N . ILE B 1 358 ? -18.734 -18.141 -3.611 1 91.44 358 ILE B N 1
ATOM 5827 C CA . ILE B 1 358 ? -19.203 -18.922 -4.75 1 91.44 358 ILE B CA 1
ATOM 5828 C C . ILE B 1 358 ? -20.703 -19.172 -4.633 1 91.44 358 ILE B C 1
ATOM 5830 O O . ILE B 1 358 ? -21.453 -18.969 -5.594 1 91.44 358 ILE B O 1
ATOM 5834 N N . GLU B 1 359 ? -21.078 -19.516 -3.457 1 92.38 359 GLU B N 1
ATOM 5835 C CA . GLU B 1 359 ? -22.484 -19.812 -3.225 1 92.38 359 GLU B CA 1
ATOM 5836 C C . GLU B 1 359 ? -23.359 -18.594 -3.471 1 92.38 359 GLU B C 1
ATOM 5838 O O . GLU B 1 359 ? -24.391 -18.672 -4.129 1 92.38 359 GLU B O 1
ATOM 5843 N N . LEU B 1 360 ? -22.969 -17.516 -2.996 1 93.69 360 LEU B N 1
ATOM 5844 C CA . LEU B 1 360 ? -23.766 -16.297 -3.107 1 93.69 360 LEU B CA 1
ATOM 5845 C C . LEU B 1 360 ? -23.844 -15.828 -4.559 1 93.69 360 LEU B C 1
ATOM 5847 O O . LEU B 1 360 ? -24.906 -15.414 -5.023 1 93.69 360 LEU B O 1
ATOM 5851 N N . VAL B 1 361 ? -22.766 -15.828 -5.234 1 93.94 361 VAL B N 1
ATOM 5852 C CA . VAL B 1 361 ? -22.719 -15.391 -6.625 1 93.94 361 VAL B CA 1
ATOM 5853 C C . VAL B 1 361 ? -23.578 -16.297 -7.484 1 93.94 361 VAL B C 1
ATOM 5855 O O . VAL B 1 361 ? -24.281 -15.836 -8.391 1 93.94 361 VAL B O 1
ATOM 5858 N N . GLU B 1 362 ? -23.5 -17.547 -7.199 1 91.06 362 GLU B N 1
ATOM 5859 C CA . GLU B 1 362 ? -24.328 -18.5 -7.934 1 91.06 362 GLU B CA 1
ATOM 5860 C C . GLU B 1 362 ? -25.812 -18.25 -7.676 1 91.06 362 GLU B C 1
ATOM 5862 O O . GLU B 1 362 ? -26.625 -18.359 -8.586 1 91.06 362 GLU B O 1
ATOM 5867 N N . GLN B 1 363 ? -26.125 -17.969 -6.465 1 90.94 363 GLN B N 1
ATOM 5868 C CA . GLN B 1 363 ? -27.5 -17.641 -6.109 1 90.94 363 GLN B CA 1
ATOM 5869 C C . GLN B 1 363 ? -28 -16.422 -6.879 1 90.94 363 GLN B C 1
ATOM 5871 O O . GLN B 1 363 ? -29.156 -16.375 -7.301 1 90.94 363 GLN B O 1
ATOM 5876 N N . TRP B 1 364 ? -27.188 -15.445 -6.969 1 91.06 364 TRP B N 1
ATOM 5877 C CA . TRP B 1 364 ? -27.547 -14.203 -7.641 1 91.06 364 TRP B CA 1
ATOM 5878 C C . TRP B 1 364 ? -27.688 -14.422 -9.148 1 91.06 364 TRP B C 1
ATOM 5880 O O . TRP B 1 364 ? -28.469 -13.719 -9.812 1 91.06 364 TRP B O 1
ATOM 5890 N N . SER B 1 365 ? -26.891 -15.211 -9.75 1 81.88 365 SER B N 1
ATOM 5891 C CA . SER B 1 365 ? -26.859 -15.422 -11.188 1 81.88 365 SER B CA 1
ATOM 5892 C C . SER B 1 365 ? -28.016 -16.328 -11.633 1 81.88 365 SER B C 1
ATOM 5894 O O . SER B 1 365 ? -28.359 -16.375 -12.82 1 81.88 365 SER B O 1
ATOM 5896 N N . GLY B 1 366 ? -28.969 -16.734 -10.75 1 65.38 366 GLY B N 1
ATOM 5897 C CA . GLY B 1 366 ? -30.094 -17.609 -11.055 1 65.38 366 GLY B CA 1
ATOM 5898 C C . GLY B 1 366 ? -29.672 -19 -11.516 1 65.38 366 GLY B C 1
ATOM 5899 O O . GLY B 1 366 ? -30.438 -19.953 -11.406 1 65.38 366 GLY B O 1
ATOM 5900 N N . ALA B 1 367 ? -28.891 -19.203 -12.719 1 47.62 367 ALA B N 1
ATOM 5901 C CA . ALA B 1 367 ? -28.766 -20.359 -13.602 1 47.62 367 ALA B CA 1
ATOM 5902 C C . ALA B 1 367 ? -27.859 -21.422 -12.984 1 47.62 367 ALA B C 1
ATOM 5904 O O . ALA B 1 367 ? -26.734 -21.125 -12.602 1 47.62 367 ALA B O 1
ATOM 5905 N N . PRO B 1 368 ? -28.438 -22.438 -12.43 1 42.53 368 PRO B N 1
ATOM 5906 C CA . PRO B 1 368 ? -27.562 -23.609 -12.312 1 42.53 368 PRO B CA 1
ATOM 5907 C C . PRO B 1 368 ? -26.75 -23.859 -13.586 1 42.53 368 PRO B C 1
ATOM 5909 O O . PRO B 1 368 ? -27.312 -24.062 -14.656 1 42.53 368 PRO B O 1
ATOM 5912 N N . TYR B 1 369 ? -25.891 -23.125 -13.859 1 38.16 369 TYR B N 1
ATOM 5913 C CA . TYR B 1 369 ? -25.266 -23.359 -15.156 1 38.16 369 TYR B CA 1
ATOM 5914 C C . TYR B 1 369 ? -24.844 -24.812 -15.305 1 38.16 369 TYR B C 1
ATOM 5916 O O . TYR B 1 369 ? -23.984 -25.297 -14.547 1 38.16 369 TYR B O 1
ATOM 5924 N N . VAL B 1 370 ? -25.766 -25.656 -15.609 1 34.78 370 VAL B N 1
ATOM 5925 C CA . VAL B 1 370 ? -25.531 -27.047 -15.977 1 34.78 370 VAL B CA 1
ATOM 5926 C C . VAL B 1 370 ? -24.547 -27.125 -17.141 1 34.78 370 VAL B C 1
ATOM 5928 O O . VAL B 1 370 ? -24.734 -26.453 -18.156 1 34.78 370 VAL B O 1
ATOM 5931 N N . ARG B 1 371 ? -23.266 -27.516 -16.891 1 32.97 371 ARG B N 1
ATOM 5932 C CA . ARG B 1 371 ? -22.391 -28 -17.953 1 32.97 371 ARG B CA 1
ATOM 5933 C C . ARG B 1 371 ? -23.141 -28.922 -18.906 1 32.97 371 ARG B C 1
ATOM 5935 O O . ARG B 1 371 ? -23.641 -29.969 -18.5 1 32.97 371 ARG B O 1
ATOM 5942 N N . GLU B 1 372 ? -23.75 -28.344 -19.938 1 27.41 372 GLU B N 1
ATOM 5943 C CA . GLU B 1 372 ? -24.078 -29.391 -20.891 1 27.41 372 GLU B CA 1
ATOM 5944 C C . GLU B 1 372 ? -22.828 -30.141 -21.344 1 27.41 372 GLU B C 1
ATOM 5946 O O . GLU B 1 372 ? -21.781 -29.547 -21.547 1 27.41 372 GLU B O 1
#

Foldseek 3Di:
DLVVLLVVLVPAAADQLLLVVLVVCLVVLLVQLLVVLVPDPCNCVFQPPDDSVVVSVVSSLVSLLVSLCHNLVVLSVCSVVLLLVLLLRVLVGGDLVNVLSSLVSSLVSLPVPDDCVNSVSVNVSSVSCNVCSVVSPVSNPPQPPLPVLLPDPPDPLQVQCLVCLLVLVLVSNLVSLCVQQQALVSLQVCVRVHLVSSLVVLVSCSSNNVGDPVSNVSSLVSSQVNNVVSLCNHLVDAAADAWEEEFEEFAPFQSFSQSSSLQSNLVSVRYHYHYPHYHDQLVVVLVVCVVRVTQEYEYEDARSSRLVRLLSSLVVQCVPCPPSGHAYEYEYNNCVVPVVSCVSSPHPYYDHHNVRSNVVVCVSSVDPPPPD/DLVVLLVVLVPAAADQLLLVVLVVCLVVLLVQLLVVLVPDPCNCVFQPPDDSVVVSVVSSLVSLLVSLCHNLVVLSVCSVVLLLVLLLRVLVGGDLVNVLVSLVSSLVSLPVPDDCVNSVSVNVSSVSCNVCSVVSPVSNPPQPPLDPLLPDPPDPLQVQCLVCLLVLVLVSNLVSLCVQQQALVSLQVCVRVHLVNSLVVLVSCSSNNVGDPVSNVSSLVSSQVNNVVSLCNHLVDAAADAWEEEFEEFAPFQSFNQSSSLQSNLVSVRYHYHYPHYHDQLVNVLVVCVVRVTQEYEYEDARSSRLVRLLSSQVVQCVPCPPSGHAYEYEYNNCVVPVVSCVSSPGPYYDHHNVRSNVVVCVSSVDPPPPD

Nearest PDB structures (foldseek):
  8ssd-assembly1_A  TM=5.405E-01  e=1.353E-08  Thermus thermophilus HB8
  8ssd-assembly1_B  TM=5.505E-01  e=4.575E-08  Thermus thermophilus HB8
  8sse-assembly1_E  TM=5.474E-01  e=6.274E-08  Thermus thermophilus HB8
  8sse-assembly1_D  TM=5.451E-01  e=8.224E-08  Thermus thermophilus HB8
  8ssc-assembly1_A  TM=3.566E-01  e=7.183E-08  Thermus thermophilus HB8

Radius of gyration: 25.58 Å; Cα contacts (8 Å, |Δi|>4): 1102; chains: 2; bounding box: 66×66×64 Å

Sequence (744 aa):
MKKEMQEELSRMAVSETSAHAYHEHLSFLLDRVNKKMVSRQDLEDLIGQNPMNIMFDNHRNHAVFMDNVFQLGLFSLLVNIVPWVYRAYCNHGFSANYFPVHLRAWKETLEETFSPETSEPLLRVYDWMLSHHEDFFALSEAPASTNAASSAPESEDKDRLLQALIDGDRRTVLRIGHENAETPKDLKSFYHNLLQPVMYRIGELWEQGEISVSREHLASALANTAVSSQYVRVMSDVEPWKGKILVSAASNEFHVLGAQIIANCLEAEGWEVDYLGANTPSEDLVGYIRDQRPDVVALSVTMPFNLIQCKDIVEHVKKEFQESRPKILLGGLAFATHSELVQRIGGDGYAEDCTQAIELVEQWSGAPYVREMKKEMQEELSRMAVSETSAHAYHEHLSFLLDRVNKKMVSRQDLEDLIGQNPMNIMFDNHRNHAVFMDNVFQLGLFSLLVNIVPWVYRAYCNHGFSANYFPVHLRAWKETLEETFSPETSEPLLRVYDWMLSHHEDFFALSEAPASTNAASSAPESEDKDRLLQALIDGDRRTVLRIGHENAETPKDLKSFYHNLLQPVMYRIGELWEQGEISVSREHLASALANTAVSSQYVRVMSDVEPWKGKILVSAASNEFHVLGAQIIANCLEAEGWEVDYLGANTPSEDLVGYIRDQRPDVVALSVTMPFNLIQCKDIVEHVKKEFQESRPKILLGGLAFATHSELVQRIGGDGYAEDCTQAIELVEQWSGAPYVRE

Organism: Desulfohalobium retbaense (strain ATCC 49708 / DSM 5692 / JCM 16813 / HR100) (NCBI:txid485915)